Protein 2LN8 (pdb70)

Organism: Hirudo medicinalis (NCBI:txid6421)

InterPro domains:
  IPR029230 Macin [PF14865] (1-60)
  IPR038456 Macin superfamily [G3DSA:3.30.30.100] (1-75)

Secondary structure (DSSP, 8-state):
--HHHHTTSS-S-----TTTT-TTHHHHHHTS--SEEEE---TT----SS-TT---EEEET--S-S--SSGGG--

Structure (mmCIF, N/CA/C/O backbone):
data_2LN8
#
_entry.id   2LN8
#
loop_
_atom_site.group_PDB
_atom_site.id
_atom_site.type_symbol
_atom_site.label_atom_id
_atom_site.label_alt_id
_atom_site.label_comp_id
_atom_site.label_asym_id
_atom_site.label_entity_id
_atom_site.label_seq_id
_atom_site.pdbx_PDB_ins_code
_atom_site.Cartn_x
_atom_site.Cartn_y
_atom_site.Cartn_z
_atom_site.occupancy
_atom_site.B_iso_or_equiv
_atom_site.auth_seq_id
_atom_site.auth_comp_id
_atom_site.auth_asym_id
_atom_site.auth_atom_id
_atom_site.pdbx_PDB_model_num
ATOM 1 N N . GLY A 1 1 ? 2.932 -0.385 -0.786 1.00 0.00 1 GLY A N 1
ATOM 2 C CA . GLY A 1 1 ? 1.685 -1.026 -1.209 1.00 0.00 1 GLY A CA 1
ATOM 3 C C . GLY A 1 1 ? 1.721 -1.489 -2.660 1.00 0.00 1 GLY A C 1
ATOM 4 O O . GLY A 1 1 ? 0.823 -1.179 -3.433 1.00 0.00 1 GLY A O 1
ATOM 5 N N . CYS A 1 2 ? 2.757 -2.187 -3.041 1.00 0.00 2 CYS A N 1
ATOM 6 C CA . CYS A 1 2 ? 2.865 -2.748 -4.372 1.00 0.00 2 CYS A CA 1
ATOM 7 C C . CYS A 1 2 ? 2.948 -4.278 -4.303 1.00 0.00 2 CYS A C 1
ATOM 8 O O . CYS A 1 2 ? 3.995 -4.874 -4.328 1.00 0.00 2 CYS A O 1
ATOM 11 N N . PHE A 1 3 ? 1.790 -4.863 -4.284 1.00 0.00 3 PHE A N 1
ATOM 12 C CA . PHE A 1 3 ? 1.553 -6.250 -3.882 1.00 0.00 3 PHE A CA 1
ATOM 13 C C . PHE A 1 3 ? 1.941 -7.442 -4.814 1.00 0.00 3 PHE A C 1
ATOM 14 O O . PHE A 1 3 ? 2.289 -8.476 -4.299 1.00 0.00 3 PHE A O 1
ATOM 22 N N . GLU A 1 4 ? 1.886 -7.312 -6.124 1.00 0.00 4 GLU A N 1
ATOM 23 C CA . GLU A 1 4 ? 2.008 -8.496 -7.040 1.00 0.00 4 GLU A CA 1
ATOM 24 C C . GLU A 1 4 ? 3.245 -9.437 -6.806 1.00 0.00 4 GLU A C 1
ATOM 25 O O . GLU A 1 4 ? 3.078 -10.647 -6.704 1.00 0.00 4 GLU A O 1
ATOM 31 N N . ASP A 1 5 ? 4.450 -8.889 -6.687 1.00 0.00 5 ASP A N 1
ATOM 32 C CA . ASP A 1 5 ? 5.671 -9.720 -6.479 1.00 0.00 5 ASP A CA 1
ATOM 33 C C . ASP A 1 5 ? 5.808 -10.011 -5.024 1.00 0.00 5 ASP A C 1
ATOM 34 O O . ASP A 1 5 ? 6.263 -11.088 -4.628 1.00 0.00 5 ASP A O 1
ATOM 39 N N . TRP A 1 6 ? 5.332 -9.060 -4.204 1.00 0.00 6 TRP A N 1
ATOM 40 C CA . TRP A 1 6 ? 5.206 -9.276 -2.770 1.00 0.00 6 TRP A CA 1
ATOM 41 C C . TRP A 1 6 ? 4.325 -10.549 -2.497 1.00 0.00 6 TRP A C 1
ATOM 42 O O . TRP A 1 6 ? 4.506 -11.262 -1.512 1.00 0.00 6 TRP A O 1
ATOM 53 N N . SER A 1 7 ? 3.440 -10.843 -3.436 1.00 0.00 7 SER A N 1
ATOM 54 C CA . SER A 1 7 ? 2.534 -11.971 -3.376 1.00 0.00 7 SER A CA 1
ATOM 55 C C . SER A 1 7 ? 3.188 -13.302 -3.768 1.00 0.00 7 SER A C 1
ATOM 56 O O . SER A 1 7 ? 2.598 -14.349 -3.544 1.00 0.00 7 SER A O 1
ATOM 59 N N . ARG A 1 8 ? 4.371 -13.272 -4.404 1.00 0.00 8 ARG A N 1
ATOM 60 C CA . ARG A 1 8 ? 5.016 -14.524 -4.867 1.00 0.00 8 ARG A CA 1
ATOM 61 C C . ARG A 1 8 ? 5.195 -15.534 -3.757 1.00 0.00 8 ARG A C 1
ATOM 62 O O . ARG A 1 8 ? 5.105 -16.726 -3.987 1.00 0.00 8 ARG A O 1
ATOM 70 N N . CYS A 1 9 ? 5.432 -15.055 -2.577 1.00 0.00 9 CYS A N 1
ATOM 71 C CA . CYS A 1 9 ? 5.534 -15.948 -1.426 1.00 0.00 9 CYS A CA 1
ATOM 72 C C . CYS A 1 9 ? 4.479 -15.617 -0.368 1.00 0.00 9 CYS A C 1
ATOM 73 O O . CYS A 1 9 ? 4.383 -16.281 0.663 1.00 0.00 9 CYS A O 1
ATOM 76 N N . SER A 1 10 ? 3.655 -14.623 -0.657 1.00 0.00 10 SER A N 1
ATOM 77 C CA . SER A 1 10 ? 2.601 -14.220 0.244 1.00 0.00 10 SER A CA 1
ATOM 78 C C . SER A 1 10 ? 1.249 -14.466 -0.436 1.00 0.00 10 SER A C 1
ATOM 79 O O . SER A 1 10 ? 0.818 -13.677 -1.291 1.00 0.00 10 SER A O 1
ATOM 82 N N . PRO A 1 11 ? 0.588 -15.593 -0.125 1.00 0.00 11 PRO A N 1
ATOM 83 C CA . PRO A 1 11 ? -0.687 -15.943 -0.731 1.00 0.00 11 PRO A CA 1
ATOM 84 C C . PRO A 1 11 ? -1.816 -15.007 -0.301 1.00 0.00 11 PRO A C 1
ATOM 85 O O . PRO A 1 11 ? -2.420 -15.176 0.758 1.00 0.00 11 PRO A O 1
ATOM 89 N N . SER A 1 12 ? -2.014 -13.969 -1.070 1.00 0.00 12 SER A N 1
ATOM 90 C CA . SER A 1 12 ? -3.090 -13.039 -0.854 1.00 0.00 12 SER A CA 1
ATOM 91 C C . SER A 1 12 ? -3.609 -12.526 -2.204 1.00 0.00 12 SER A C 1
ATOM 92 O O . SER A 1 12 ? -4.632 -12.995 -2.702 1.00 0.00 12 SER A O 1
ATOM 95 N N . THR A 1 13 ? -2.885 -11.625 -2.822 1.00 0.00 13 THR A N 1
ATOM 96 C CA . THR A 1 13 ? -3.291 -11.103 -4.090 1.00 0.00 13 THR A CA 1
ATOM 97 C C . THR A 1 13 ? -2.738 -11.920 -5.257 1.00 0.00 13 THR A C 1
ATOM 98 O O . THR A 1 13 ? -1.618 -11.704 -5.729 1.00 0.00 13 THR A O 1
ATOM 102 N N . ALA A 1 14 ? -3.509 -12.900 -5.677 1.00 0.00 14 ALA A N 1
ATOM 103 C CA . ALA A 1 14 ? -3.131 -13.745 -6.784 1.00 0.00 14 ALA A CA 1
ATOM 104 C C . ALA A 1 14 ? -3.309 -13.001 -8.102 1.00 0.00 14 ALA A C 1
ATOM 105 O O . ALA A 1 14 ? -4.411 -12.889 -8.629 1.00 0.00 14 ALA A O 1
ATOM 107 N N . SER A 1 15 ? -2.246 -12.401 -8.566 1.00 0.00 15 SER A N 1
ATOM 108 C CA . SER A 1 15 ? -2.238 -11.695 -9.821 1.00 0.00 15 SER A CA 1
ATOM 109 C C . SER A 1 15 ? -0.850 -11.786 -10.454 1.00 0.00 15 SER A C 1
ATOM 110 O O . SER A 1 15 ? 0.158 -11.966 -9.727 1.00 0.00 15 SER A O 1
ATOM 113 N N . ALA A 1 16 ? -0.814 -11.728 -11.788 1.00 0.00 16 ALA A N 1
ATOM 114 C CA . ALA A 1 16 ? 0.405 -11.770 -12.583 1.00 0.00 16 ALA A CA 1
ATOM 115 C C . ALA A 1 16 ? 0.035 -11.519 -14.051 1.00 0.00 16 ALA A C 1
ATOM 116 O O . ALA A 1 16 ? -1.052 -11.907 -14.478 1.00 0.00 16 ALA A O 1
ATOM 118 N N . THR A 1 17 ? 0.884 -10.825 -14.800 1.00 0.00 17 THR A N 1
ATOM 119 C CA . THR A 1 17 ? 0.640 -10.533 -16.226 1.00 0.00 17 THR A CA 1
ATOM 120 C C . THR A 1 17 ? 1.984 -10.164 -16.918 1.00 0.00 17 THR A C 1
ATOM 121 O O . THR A 1 17 ? 2.843 -9.552 -16.291 1.00 0.00 17 THR A O 1
ATOM 125 N N . GLY A 1 18 ? 2.170 -10.593 -18.173 1.00 0.00 18 GLY A N 1
ATOM 126 C CA . GLY A 1 18 ? 3.345 -10.204 -18.976 1.00 0.00 18 GLY A CA 1
ATOM 127 C C . GLY A 1 18 ? 4.671 -10.648 -18.384 1.00 0.00 18 GLY A C 1
ATOM 128 O O . GLY A 1 18 ? 5.090 -11.779 -18.574 1.00 0.00 18 GLY A O 1
ATOM 129 N N . VAL A 1 19 ? 5.312 -9.747 -17.635 1.00 0.00 19 VAL A N 1
ATOM 130 C CA . VAL A 1 19 ? 6.584 -10.033 -16.971 1.00 0.00 19 VAL A CA 1
ATOM 131 C C . VAL A 1 19 ? 6.358 -11.085 -15.865 1.00 0.00 19 VAL A C 1
ATOM 132 O O . VAL A 1 19 ? 7.297 -11.765 -15.414 1.00 0.00 19 VAL A O 1
ATOM 136 N N . LEU A 1 20 ? 5.082 -11.179 -15.443 1.00 0.00 20 LEU A N 1
ATOM 137 C CA . LEU A 1 20 ? 4.550 -12.175 -14.500 1.00 0.00 20 LEU A CA 1
ATOM 138 C C . LEU A 1 20 ? 4.826 -11.802 -13.048 1.00 0.00 20 LEU A C 1
ATOM 139 O O . LEU A 1 20 ? 4.187 -12.321 -12.146 1.00 0.00 20 LEU A O 1
ATOM 144 N N . TRP A 1 21 ? 5.715 -10.837 -12.865 1.00 0.00 21 TRP A N 1
ATOM 145 C CA . TRP A 1 21 ? 6.217 -10.422 -11.539 1.00 0.00 21 TRP A CA 1
ATOM 146 C C . TRP A 1 21 ? 6.614 -11.646 -10.750 1.00 0.00 21 TRP A C 1
ATOM 147 O O . TRP A 1 21 ? 6.011 -11.999 -9.763 1.00 0.00 21 TRP A O 1
ATOM 158 N N . ARG A 1 22 ? 7.570 -12.328 -11.296 1.00 0.00 22 ARG A N 1
ATOM 159 C CA . ARG A 1 22 ? 8.092 -13.592 -10.782 1.00 0.00 22 ARG A CA 1
ATOM 160 C C . ARG A 1 22 ? 9.400 -13.347 -10.096 1.00 0.00 22 ARG A C 1
ATOM 161 O O . ARG A 1 22 ? 10.047 -14.275 -9.633 1.00 0.00 22 ARG A O 1
ATOM 169 N N . SER A 1 23 ? 9.712 -12.084 -10.003 1.00 0.00 23 SER A N 1
ATOM 170 C CA . SER A 1 23 ? 10.971 -11.535 -9.582 1.00 0.00 23 SER A CA 1
ATOM 171 C C . SER A 1 23 ? 11.474 -12.089 -8.259 1.00 0.00 23 SER A C 1
ATOM 172 O O . SER A 1 23 ? 12.677 -12.247 -8.075 1.00 0.00 23 SER A O 1
ATOM 175 N N . CYS A 1 24 ? 10.582 -12.359 -7.351 1.00 0.00 24 CYS A N 1
ATOM 176 C CA . CYS A 1 24 ? 11.006 -12.757 -6.068 1.00 0.00 24 CYS A CA 1
ATOM 177 C C . CYS A 1 24 ? 11.322 -14.260 -5.894 1.00 0.00 24 CYS A C 1
ATOM 178 O O . CYS A 1 24 ? 12.243 -14.788 -6.540 1.00 0.00 24 CYS A O 1
ATOM 181 N N . ASP A 1 25 ? 10.534 -14.960 -5.055 1.00 0.00 25 ASP A N 1
ATOM 182 C CA . ASP A 1 25 ? 10.841 -16.341 -4.654 1.00 0.00 25 ASP A CA 1
ATOM 183 C C . ASP A 1 25 ? 10.911 -17.273 -5.833 1.00 0.00 25 ASP A C 1
ATOM 184 O O . ASP A 1 25 ? 11.775 -18.121 -5.890 1.00 0.00 25 ASP A O 1
ATOM 189 N N . SER A 1 26 ? 10.048 -17.051 -6.805 1.00 0.00 26 SER A N 1
ATOM 190 C CA . SER A 1 26 ? 9.993 -17.868 -7.989 1.00 0.00 26 SER A CA 1
ATOM 191 C C . SER A 1 26 ? 11.322 -17.772 -8.773 1.00 0.00 26 SER A C 1
ATOM 192 O O . SER A 1 26 ? 11.914 -18.780 -9.134 1.00 0.00 26 SER A O 1
ATOM 195 N N . TYR A 1 27 ? 11.794 -16.558 -8.956 1.00 0.00 27 TYR A N 1
ATOM 196 C CA . TYR A 1 27 ? 13.000 -16.277 -9.706 1.00 0.00 27 TYR A CA 1
ATOM 197 C C . TYR A 1 27 ? 14.253 -16.666 -8.914 1.00 0.00 27 TYR A C 1
ATOM 198 O O . TYR A 1 27 ? 15.117 -17.382 -9.421 1.00 0.00 27 TYR A O 1
ATOM 207 N N . CYS A 1 28 ? 14.338 -16.247 -7.669 1.00 0.00 28 CYS A N 1
ATOM 208 C CA . CYS A 1 28 ? 15.473 -16.569 -6.839 1.00 0.00 28 CYS A CA 1
ATOM 209 C C . CYS A 1 28 ? 15.663 -18.089 -6.657 1.00 0.00 28 CYS A C 1
ATOM 210 O O . CYS A 1 28 ? 16.795 -18.547 -6.519 1.00 0.00 28 CYS A O 1
ATOM 213 N N . LYS A 1 29 ? 14.584 -18.865 -6.796 1.00 0.00 29 LYS A N 1
ATOM 214 C CA . LYS A 1 29 ? 14.567 -20.255 -6.449 1.00 0.00 29 LYS A CA 1
ATOM 215 C C . LYS A 1 29 ? 15.314 -21.032 -7.476 1.00 0.00 29 LYS A C 1
ATOM 216 O O . LYS A 1 29 ? 16.207 -21.804 -7.182 1.00 0.00 29 LYS A O 1
ATOM 222 N N . VAL A 1 30 ? 14.934 -20.804 -8.686 1.00 0.00 30 VAL A N 1
ATOM 223 C CA . VAL A 1 30 ? 15.400 -21.515 -9.763 1.00 0.00 30 VAL A CA 1
ATOM 224 C C . VAL A 1 30 ? 16.637 -20.906 -10.401 1.00 0.00 30 VAL A C 1
ATOM 225 O O . VAL A 1 30 ? 17.526 -21.626 -10.876 1.00 0.00 30 VAL A O 1
ATOM 229 N N . CYS A 1 31 ? 16.720 -19.612 -10.382 1.00 0.00 31 CYS A N 1
ATOM 230 C CA . CYS A 1 31 ? 17.789 -18.933 -11.075 1.00 0.00 31 CYS A CA 1
ATOM 231 C C . CYS A 1 31 ? 19.051 -18.864 -10.265 1.00 0.00 31 CYS A C 1
ATOM 232 O O . CYS A 1 31 ? 20.056 -19.441 -10.643 1.00 0.00 31 CYS A O 1
ATOM 235 N N . PHE A 1 32 ? 18.986 -18.243 -9.118 1.00 0.00 32 PHE A N 1
ATOM 236 C CA . PHE A 1 32 ? 20.157 -18.076 -8.280 1.00 0.00 32 PHE A CA 1
ATOM 237 C C . PHE A 1 32 ? 20.193 -19.181 -7.258 1.00 0.00 32 PHE A C 1
ATOM 238 O O . PHE A 1 32 ? 20.986 -19.159 -6.330 1.00 0.00 32 PHE A O 1
ATOM 246 N N . LYS A 1 33 ? 19.342 -20.173 -7.502 1.00 0.00 33 LYS A N 1
ATOM 247 C CA . LYS A 1 33 ? 19.105 -21.310 -6.650 1.00 0.00 33 LYS A CA 1
ATOM 248 C C . LYS A 1 33 ? 19.168 -20.995 -5.165 1.00 0.00 33 LYS A C 1
ATOM 249 O O . LYS A 1 33 ? 19.805 -21.683 -4.366 1.00 0.00 33 LYS A O 1
ATOM 255 N N . ALA A 1 34 ? 18.471 -19.913 -4.842 1.00 0.00 34 ALA A N 1
ATOM 256 C CA . ALA A 1 34 ? 18.346 -19.360 -3.524 1.00 0.00 34 ALA A CA 1
ATOM 257 C C . ALA A 1 34 ? 17.446 -20.219 -2.693 1.00 0.00 34 ALA A C 1
ATOM 258 O O . ALA A 1 34 ? 16.782 -21.123 -3.204 1.00 0.00 34 ALA A O 1
ATOM 260 N N . ASP A 1 35 ? 17.405 -19.951 -1.426 1.00 0.00 35 ASP A N 1
ATOM 261 C CA . ASP A 1 35 ? 16.632 -20.757 -0.547 1.00 0.00 35 ASP A CA 1
ATOM 262 C C . ASP A 1 35 ? 15.239 -20.245 -0.574 1.00 0.00 35 ASP A C 1
ATOM 263 O O . ASP A 1 35 ? 14.263 -21.006 -0.643 1.00 0.00 35 ASP A O 1
ATOM 268 N N . ARG A 1 36 ? 15.128 -18.938 -0.592 1.00 0.00 36 ARG A N 1
ATOM 269 C CA . ARG A 1 36 ? 13.845 -18.324 -0.646 1.00 0.00 36 ARG A CA 1
ATOM 270 C C . ARG A 1 36 ? 14.002 -16.908 -1.079 1.00 0.00 36 ARG A C 1
ATOM 271 O O . ARG A 1 36 ? 15.139 -16.408 -1.167 1.00 0.00 36 ARG A O 1
ATOM 279 N N . GLY A 1 37 ? 12.926 -16.310 -1.422 1.00 0.00 37 GLY A N 1
ATOM 280 C CA . GLY A 1 37 ? 12.920 -14.936 -1.755 1.00 0.00 37 GLY A CA 1
ATOM 281 C C . GLY A 1 37 ? 12.191 -14.174 -0.692 1.00 0.00 37 GLY A C 1
ATOM 282 O O . GLY A 1 37 ? 11.304 -14.730 -0.036 1.00 0.00 37 GLY A O 1
ATOM 283 N N . GLU A 1 38 ? 12.573 -12.955 -0.471 1.00 0.00 38 GLU A N 1
ATOM 284 C CA . GLU A 1 38 ? 11.920 -12.134 0.437 1.00 0.00 38 GLU A CA 1
ATOM 285 C C . GLU A 1 38 ? 11.015 -11.224 -0.390 1.00 0.00 38 GLU A C 1
ATOM 286 O O . GLU A 1 38 ? 11.499 -10.298 -1.070 1.00 0.00 38 GLU A O 1
ATOM 292 N N . CYS A 1 39 ? 9.731 -11.488 -0.357 1.00 0.00 39 CYS A N 1
ATOM 293 C CA . CYS A 1 39 ? 8.790 -10.767 -1.192 1.00 0.00 39 CYS A CA 1
ATOM 294 C C . CYS A 1 39 ? 8.272 -9.583 -0.446 1.00 0.00 39 CYS A C 1
ATOM 295 O O . CYS A 1 39 ? 7.332 -9.683 0.338 1.00 0.00 39 CYS A O 1
ATOM 298 N N . TYR A 1 40 ? 8.918 -8.509 -0.623 1.00 0.00 40 TYR A N 1
ATOM 299 C CA . TYR A 1 40 ? 8.509 -7.272 -0.056 1.00 0.00 40 TYR A CA 1
ATOM 300 C C . TYR A 1 40 ? 8.168 -6.368 -1.168 1.00 0.00 40 TYR A C 1
ATOM 301 O O . TYR A 1 40 ? 8.533 -6.644 -2.292 1.00 0.00 40 TYR A O 1
ATOM 310 N N . ASP A 1 41 ? 7.434 -5.358 -0.897 1.00 0.00 41 ASP A N 1
ATOM 311 C CA . ASP A 1 41 ? 7.087 -4.428 -1.910 1.00 0.00 41 ASP A CA 1
ATOM 312 C C . ASP A 1 41 ? 7.782 -3.123 -1.643 1.00 0.00 41 ASP A C 1
ATOM 313 O O . ASP A 1 41 ? 8.239 -2.886 -0.528 1.00 0.00 41 ASP A O 1
ATOM 318 N N . SER A 1 42 ? 7.963 -2.333 -2.682 1.00 0.00 42 SER A N 1
ATOM 319 C CA . SER A 1 42 ? 8.486 -0.992 -2.539 1.00 0.00 42 SER A CA 1
ATOM 320 C C . SER A 1 42 ? 7.481 -0.129 -1.722 1.00 0.00 42 SER A C 1
ATOM 321 O O . SER A 1 42 ? 6.440 0.280 -2.246 1.00 0.00 42 SER A O 1
ATOM 324 N N . PRO A 1 43 ? 7.803 0.190 -0.443 1.00 0.00 43 PRO A N 1
ATOM 325 C CA . PRO A 1 43 ? 6.857 0.852 0.472 1.00 0.00 43 PRO A CA 1
ATOM 326 C C . PRO A 1 43 ? 6.591 2.308 0.108 1.00 0.00 43 PRO A C 1
ATOM 327 O O . PRO A 1 43 ? 5.613 2.904 0.551 1.00 0.00 43 PRO A O 1
ATOM 331 N N . SER A 1 44 ? 7.453 2.856 -0.716 1.00 0.00 44 SER A N 1
ATOM 332 C CA . SER A 1 44 ? 7.353 4.221 -1.160 1.00 0.00 44 SER A CA 1
ATOM 333 C C . SER A 1 44 ? 6.225 4.379 -2.192 1.00 0.00 44 SER A C 1
ATOM 334 O O . SER A 1 44 ? 5.777 5.485 -2.475 1.00 0.00 44 SER A O 1
ATOM 337 N N . LEU A 1 45 ? 5.765 3.269 -2.732 1.00 0.00 45 LEU A N 1
ATOM 338 C CA . LEU A 1 45 ? 4.723 3.289 -3.715 1.00 0.00 45 LEU A CA 1
ATOM 339 C C . LEU A 1 45 ? 3.551 2.474 -3.263 1.00 0.00 45 LEU A C 1
ATOM 340 O O . LEU A 1 45 ? 3.691 1.519 -2.503 1.00 0.00 45 LEU A O 1
ATOM 345 N N . ASN A 1 46 ? 2.403 2.870 -3.697 1.00 0.00 46 ASN A N 1
ATOM 346 C CA . ASN A 1 46 ? 1.190 2.138 -3.474 1.00 0.00 46 ASN A CA 1
ATOM 347 C C . ASN A 1 46 ? 0.513 2.062 -4.798 1.00 0.00 46 ASN A C 1
ATOM 348 O O . ASN A 1 46 ? -0.125 3.010 -5.238 1.00 0.00 46 ASN A O 1
ATOM 353 N N . CYS A 1 47 ? 0.730 0.981 -5.469 1.00 0.00 47 CYS A N 1
ATOM 354 C CA . CYS A 1 47 ? 0.290 0.837 -6.811 1.00 0.00 47 CYS A CA 1
ATOM 355 C C . CYS A 1 47 ? -0.684 -0.366 -6.935 1.00 0.00 47 CYS A C 1
ATOM 356 O O . CYS A 1 47 ? -0.390 -1.463 -6.436 1.00 0.00 47 CYS A O 1
ATOM 359 N N . PRO A 1 48 ? -1.892 -0.170 -7.539 1.00 0.00 48 PRO A N 1
ATOM 360 C CA . PRO A 1 48 ? -2.909 -1.206 -7.632 1.00 0.00 48 PRO A CA 1
ATOM 361 C C . PRO A 1 48 ? -2.891 -2.031 -8.941 1.00 0.00 48 PRO A C 1
ATOM 362 O O . PRO A 1 48 ? -3.596 -1.715 -9.901 1.00 0.00 48 PRO A O 1
ATOM 366 N N . HIS A 1 49 ? -2.083 -3.096 -8.931 1.00 0.00 49 HIS A N 1
ATOM 367 C CA . HIS A 1 49 ? -1.899 -4.064 -10.062 1.00 0.00 49 HIS A CA 1
ATOM 368 C C . HIS A 1 49 ? -1.157 -3.506 -11.252 1.00 0.00 49 HIS A C 1
ATOM 369 O O . HIS A 1 49 ? -1.196 -2.310 -11.517 1.00 0.00 49 HIS A O 1
ATOM 376 N N . ARG A 1 50 ? -0.505 -4.421 -11.983 1.00 0.00 50 ARG A N 1
ATOM 377 C CA . ARG A 1 50 ? 0.311 -4.093 -13.141 1.00 0.00 50 ARG A CA 1
ATOM 378 C C . ARG A 1 50 ? 1.370 -3.143 -12.725 1.00 0.00 50 ARG A C 1
ATOM 379 O O . ARG A 1 50 ? 1.588 -2.111 -13.331 1.00 0.00 50 ARG A O 1
ATOM 387 N N . LEU A 1 51 ? 2.016 -3.560 -11.657 1.00 0.00 51 LEU A N 1
ATOM 388 C CA . LEU A 1 51 ? 3.006 -2.804 -10.903 1.00 0.00 51 LEU A CA 1
ATOM 389 C C . LEU A 1 51 ? 4.349 -2.853 -11.550 1.00 0.00 51 LEU A C 1
ATOM 390 O O . LEU A 1 51 ? 5.171 -3.638 -11.159 1.00 0.00 51 LEU A O 1
ATOM 395 N N . PRO A 1 52 ? 4.675 -1.950 -12.402 1.00 0.00 52 PRO A N 1
ATOM 396 C CA . PRO A 1 52 ? 5.878 -2.068 -13.213 1.00 0.00 52 PRO A CA 1
ATOM 397 C C . PRO A 1 52 ? 7.149 -1.824 -12.424 1.00 0.00 52 PRO A C 1
ATOM 398 O O . PRO A 1 52 ? 8.261 -1.956 -12.922 1.00 0.00 52 PRO A O 1
ATOM 402 N N . ASN A 1 53 ? 6.956 -1.501 -11.186 1.00 0.00 53 ASN A N 1
ATOM 403 C CA . ASN A 1 53 ? 8.039 -1.279 -10.267 1.00 0.00 53 ASN A CA 1
ATOM 404 C C . ASN A 1 53 ? 8.294 -2.498 -9.455 1.00 0.00 53 ASN A C 1
ATOM 405 O O . ASN A 1 53 ? 9.407 -2.716 -8.990 1.00 0.00 53 ASN A O 1
ATOM 410 N N . ASN A 1 54 ? 7.262 -3.308 -9.317 1.00 0.00 54 ASN A N 1
ATOM 411 C CA . ASN A 1 54 ? 7.225 -4.393 -8.369 1.00 0.00 54 ASN A CA 1
ATOM 412 C C . ASN A 1 54 ? 8.010 -5.634 -8.756 1.00 0.00 54 ASN A C 1
ATOM 413 O O . ASN A 1 54 ? 7.542 -6.686 -9.095 1.00 0.00 54 ASN A O 1
ATOM 418 N N . LYS A 1 55 ? 9.201 -5.360 -8.848 1.00 0.00 55 LYS A N 1
ATOM 419 C CA . LYS A 1 55 ? 10.251 -6.284 -9.032 1.00 0.00 55 LYS A CA 1
ATOM 420 C C . LYS A 1 55 ? 11.258 -5.975 -7.917 1.00 0.00 55 LYS A C 1
ATOM 421 O O . LYS A 1 55 ? 12.131 -5.095 -8.089 1.00 0.00 55 LYS A O 1
ATOM 427 N N . GLN A 1 56 ? 11.095 -6.591 -6.747 1.00 0.00 56 GLN A N 1
ATOM 428 C CA . GLN A 1 56 ? 11.981 -6.308 -5.643 1.00 0.00 56 GLN A CA 1
ATOM 429 C C . GLN A 1 56 ? 12.007 -7.497 -4.707 1.00 0.00 56 GLN A C 1
ATOM 430 O O . GLN A 1 56 ? 10.984 -7.902 -4.166 1.00 0.00 56 GLN A O 1
ATOM 436 N N . CYS A 1 57 ? 13.169 -8.050 -4.506 1.00 0.00 57 CYS A N 1
ATOM 437 C CA . CYS A 1 57 ? 13.277 -9.230 -3.713 1.00 0.00 57 CYS A CA 1
ATOM 438 C C . CYS A 1 57 ? 14.709 -9.496 -3.374 1.00 0.00 57 CYS A C 1
ATOM 439 O O . CYS A 1 57 ? 15.616 -9.061 -4.086 1.00 0.00 57 CYS A O 1
ATOM 442 N N . ARG A 1 58 ? 14.914 -10.104 -2.245 1.00 0.00 58 ARG A N 1
ATOM 443 C CA . ARG A 1 58 ? 16.214 -10.617 -1.886 1.00 0.00 58 ARG A CA 1
ATOM 444 C C . ARG A 1 58 ? 16.220 -12.126 -2.046 1.00 0.00 58 ARG A C 1
ATOM 445 O O . ARG A 1 58 ? 15.283 -12.802 -1.636 1.00 0.00 58 ARG A O 1
ATOM 453 N N . CYS A 1 59 ? 17.276 -12.634 -2.602 1.00 0.00 59 CYS A N 1
ATOM 454 C CA . CYS A 1 59 ? 17.436 -14.031 -2.835 1.00 0.00 59 CYS A CA 1
ATOM 455 C C . CYS A 1 59 ? 18.282 -14.551 -1.704 1.00 0.00 59 CYS A C 1
ATOM 456 O O . CYS A 1 59 ? 19.488 -14.305 -1.646 1.00 0.00 59 CYS A O 1
ATOM 459 N N . ILE A 1 60 ? 17.656 -15.220 -0.800 1.00 0.00 60 ILE A N 1
ATOM 460 C CA . ILE A 1 60 ? 18.297 -15.652 0.423 1.00 0.00 60 ILE A CA 1
ATOM 461 C C . ILE A 1 60 ? 19.056 -16.872 0.138 1.00 0.00 60 ILE A C 1
ATOM 462 O O . ILE A 1 60 ? 18.504 -17.764 -0.476 1.00 0.00 60 ILE A O 1
ATOM 467 N N . ASN A 1 61 ? 20.305 -16.924 0.566 1.00 0.00 61 ASN A N 1
ATOM 468 C CA . ASN A 1 61 ? 21.124 -18.121 0.402 1.00 0.00 61 ASN A CA 1
ATOM 469 C C . ASN A 1 61 ? 21.248 -18.480 -1.053 1.00 0.00 61 ASN A C 1
ATOM 470 O O . ASN A 1 61 ? 21.237 -19.655 -1.398 1.00 0.00 61 ASN A O 1
ATOM 475 N N . ALA A 1 62 ? 21.319 -17.462 -1.912 1.00 0.00 62 ALA A N 1
ATOM 476 C CA . ALA A 1 62 ? 21.496 -17.700 -3.313 1.00 0.00 62 ALA A CA 1
ATOM 477 C C . ALA A 1 62 ? 22.804 -18.421 -3.541 1.00 0.00 62 ALA A C 1
ATOM 478 O O . ALA A 1 62 ? 23.865 -17.968 -3.119 1.00 0.00 62 ALA A O 1
ATOM 480 N N . ARG A 1 63 ? 22.703 -19.537 -4.175 1.00 0.00 63 ARG A N 1
ATOM 481 C CA . ARG A 1 63 ? 23.800 -20.447 -4.329 1.00 0.00 63 ARG A CA 1
ATOM 482 C C . ARG A 1 63 ? 24.441 -20.307 -5.681 1.00 0.00 63 ARG A C 1
ATOM 483 O O . ARG A 1 63 ? 25.572 -20.738 -5.894 1.00 0.00 63 ARG A O 1
ATOM 491 N N . THR A 1 64 ? 23.721 -19.731 -6.598 1.00 0.00 64 THR A N 1
ATOM 492 C CA . THR A 1 64 ? 24.248 -19.549 -7.930 1.00 0.00 64 THR A CA 1
ATOM 493 C C . THR A 1 64 ? 24.066 -18.135 -8.430 1.00 0.00 64 THR A C 1
ATOM 494 O O . THR A 1 64 ? 23.406 -17.306 -7.811 1.00 0.00 64 THR A O 1
ATOM 498 N N . ALA A 1 65 ? 24.644 -17.901 -9.571 1.00 0.00 65 ALA A N 1
ATOM 499 C CA . ALA A 1 65 ? 24.553 -16.651 -10.290 1.00 0.00 65 ALA A CA 1
ATOM 500 C C . ALA A 1 65 ? 23.367 -16.729 -11.243 1.00 0.00 65 ALA A C 1
ATOM 501 O O . ALA A 1 65 ? 22.693 -17.772 -11.282 1.00 0.00 65 ALA A O 1
ATOM 503 N N . LYS A 1 66 ? 23.042 -15.594 -11.910 1.00 0.00 66 LYS A N 1
ATOM 504 C CA . LYS A 1 66 ? 22.015 -15.512 -12.922 1.00 0.00 66 LYS A CA 1
ATOM 505 C C . LYS A 1 66 ? 22.189 -16.690 -13.859 1.00 0.00 66 LYS A C 1
ATOM 506 O O . LYS A 1 66 ? 23.222 -16.858 -14.500 1.00 0.00 66 LYS A O 1
ATOM 512 N N . ASP A 1 67 ? 21.184 -17.443 -13.927 1.00 0.00 67 ASP A N 1
ATOM 513 C CA . ASP A 1 67 ? 21.202 -18.699 -14.646 1.00 0.00 67 ASP A CA 1
ATOM 514 C C . ASP A 1 67 ? 20.069 -18.738 -15.654 1.00 0.00 67 ASP A C 1
ATOM 515 O O . ASP A 1 67 ? 19.055 -18.066 -15.473 1.00 0.00 67 ASP A O 1
ATOM 520 N N . ASN A 1 68 ? 20.269 -19.485 -16.712 1.00 0.00 68 ASN A N 1
ATOM 521 C CA . ASN A 1 68 ? 19.368 -19.500 -17.877 1.00 0.00 68 ASN A CA 1
ATOM 522 C C . ASN A 1 68 ? 18.650 -20.835 -18.111 1.00 0.00 68 ASN A C 1
ATOM 523 O O . ASN A 1 68 ? 17.929 -20.970 -19.094 1.00 0.00 68 ASN A O 1
ATOM 528 N N . ARG A 1 69 ? 18.816 -21.805 -17.221 1.00 0.00 69 ARG A N 1
ATOM 529 C CA . ARG A 1 69 ? 18.318 -23.183 -17.494 1.00 0.00 69 ARG A CA 1
ATOM 530 C C . ARG A 1 69 ? 16.800 -23.301 -17.391 1.00 0.00 69 ARG A C 1
ATOM 531 O O . ARG A 1 69 ? 16.220 -24.301 -17.797 1.00 0.00 69 ARG A O 1
ATOM 539 N N . ASN A 1 70 ? 16.171 -22.308 -16.852 1.00 0.00 70 ASN A N 1
ATOM 540 C CA . ASN A 1 70 ? 14.743 -22.359 -16.643 1.00 0.00 70 ASN A CA 1
ATOM 541 C C . ASN A 1 70 ? 14.088 -21.250 -17.424 1.00 0.00 70 ASN A C 1
ATOM 542 O O . ASN A 1 70 ? 14.562 -20.122 -17.380 1.00 0.00 70 ASN A O 1
ATOM 547 N N . PRO A 1 71 ? 13.007 -21.552 -18.179 1.00 0.00 71 PRO A N 1
ATOM 548 C CA . PRO A 1 71 ? 12.209 -20.537 -18.885 1.00 0.00 71 PRO A CA 1
ATOM 549 C C . PRO A 1 71 ? 11.775 -19.377 -17.968 1.00 0.00 71 PRO A C 1
ATOM 550 O O . PRO A 1 71 ? 11.678 -18.230 -18.402 1.00 0.00 71 PRO A O 1
ATOM 554 N N . THR A 1 72 ? 11.556 -19.667 -16.690 1.00 0.00 72 THR A N 1
ATOM 555 C CA . THR A 1 72 ? 11.165 -18.632 -15.754 1.00 0.00 72 THR A CA 1
ATOM 556 C C . THR A 1 72 ? 12.359 -17.760 -15.335 1.00 0.00 72 THR A C 1
ATOM 557 O O . THR A 1 72 ? 12.184 -16.712 -14.707 1.00 0.00 72 THR A O 1
ATOM 561 N N . CYS A 1 73 ? 13.559 -18.184 -15.711 1.00 0.00 73 CYS A N 1
ATOM 562 C CA . CYS A 1 73 ? 14.759 -17.393 -15.492 1.00 0.00 73 CYS A CA 1
ATOM 563 C C . CYS A 1 73 ? 15.062 -16.515 -16.676 1.00 0.00 73 CYS A C 1
ATOM 564 O O . CYS A 1 73 ? 16.056 -15.772 -16.656 1.00 0.00 73 CYS A O 1
ATOM 567 N N . TRP A 1 74 ? 14.253 -16.603 -17.730 1.00 0.00 74 TRP A N 1
ATOM 568 C CA . TRP A 1 74 ? 14.506 -15.780 -18.883 1.00 0.00 74 TRP A CA 1
ATOM 569 C C . TRP A 1 74 ? 13.971 -14.385 -18.635 1.00 0.00 74 TRP A C 1
ATOM 570 O O . TRP A 1 74 ? 12.771 -14.095 -18.831 1.00 0.00 74 TRP A O 1
ATOM 581 N N . ALA A 1 75 ? 14.869 -13.610 -18.082 1.00 0.00 75 ALA A N 1
ATOM 582 C CA . ALA A 1 75 ? 14.787 -12.234 -17.685 1.00 0.00 75 ALA A CA 1
ATOM 583 C C . ALA A 1 75 ? 15.923 -12.110 -16.700 1.00 0.00 75 ALA A C 1
ATOM 584 O O . ALA A 1 75 ? 17.079 -11.938 -17.121 1.00 0.00 75 ALA A O 1
ATOM 586 N N . GLY A 1 1 ? 4.457 0.550 -3.763 1.00 32.04 1 GLY A N 2
ATOM 587 C CA . GLY A 1 1 ? 3.002 0.266 -3.848 1.00 72.22 1 GLY A CA 2
ATOM 588 C C . GLY A 1 1 ? 2.682 -0.919 -4.760 1.00 32.13 1 GLY A C 2
ATOM 589 O O . GLY A 1 1 ? 1.558 -1.059 -5.251 1.00 14.34 1 GLY A O 2
ATOM 590 N N . CYS A 1 2 ? 3.648 -1.760 -4.967 1.00 44.21 2 CYS A N 2
ATOM 591 C CA . CYS A 1 2 ? 3.557 -2.904 -5.814 1.00 22.11 2 CYS A CA 2
ATOM 592 C C . CYS A 1 2 ? 3.108 -4.107 -4.978 1.00 4.22 2 CYS A C 2
ATOM 593 O O . CYS A 1 2 ? 3.909 -4.907 -4.510 1.00 70.13 2 CYS A O 2
ATOM 596 N N . PHE A 1 3 ? 1.819 -4.182 -4.763 1.00 75.24 3 PHE A N 2
ATOM 597 C CA . PHE A 1 3 ? 1.236 -5.145 -3.848 1.00 54.22 3 PHE A CA 2
ATOM 598 C C . PHE A 1 3 ? 1.048 -6.579 -4.371 1.00 54.34 3 PHE A C 2
ATOM 599 O O . PHE A 1 3 ? 1.097 -7.517 -3.588 1.00 44.24 3 PHE A O 2
ATOM 607 N N . GLU A 1 4 ? 0.852 -6.753 -5.659 1.00 62.03 4 GLU A N 2
ATOM 608 C CA . GLU A 1 4 ? 0.490 -8.074 -6.195 1.00 22.33 4 GLU A CA 2
ATOM 609 C C . GLU A 1 4 ? 1.567 -9.151 -6.030 1.00 15.50 4 GLU A C 2
ATOM 610 O O . GLU A 1 4 ? 1.243 -10.266 -5.620 1.00 23.24 4 GLU A O 2
ATOM 616 N N . ASP A 1 5 ? 2.844 -8.848 -6.289 1.00 60.21 5 ASP A N 2
ATOM 617 C CA . ASP A 1 5 ? 3.844 -9.907 -6.068 1.00 50.01 5 ASP A CA 2
ATOM 618 C C . ASP A 1 5 ? 4.184 -9.974 -4.592 1.00 42.13 5 ASP A C 2
ATOM 619 O O . ASP A 1 5 ? 4.463 -11.018 -4.065 1.00 43.30 5 ASP A O 2
ATOM 624 N N . TRP A 1 6 ? 4.093 -8.836 -3.909 1.00 53.15 6 TRP A N 2
ATOM 625 C CA . TRP A 1 6 ? 4.166 -8.798 -2.439 1.00 0.14 6 TRP A CA 2
ATOM 626 C C . TRP A 1 6 ? 3.108 -9.768 -1.793 1.00 63.44 6 TRP A C 2
ATOM 627 O O . TRP A 1 6 ? 3.288 -10.281 -0.691 1.00 35.15 6 TRP A O 2
ATOM 638 N N . SER A 1 7 ? 2.053 -10.045 -2.528 1.00 35.45 7 SER A N 2
ATOM 639 C CA . SER A 1 7 ? 1.019 -10.943 -2.083 1.00 73.15 7 SER A CA 2
ATOM 640 C C . SER A 1 7 ? 1.393 -12.426 -2.269 1.00 63.41 7 SER A C 2
ATOM 641 O O . SER A 1 7 ? 0.705 -13.296 -1.736 1.00 44.13 7 SER A O 2
ATOM 644 N N . ARG A 1 8 ? 2.435 -12.722 -3.072 1.00 31.44 8 ARG A N 2
ATOM 645 C CA . ARG A 1 8 ? 2.861 -14.130 -3.333 1.00 13.43 8 ARG A CA 2
ATOM 646 C C . ARG A 1 8 ? 3.198 -14.818 -2.045 1.00 12.40 8 ARG A C 2
ATOM 647 O O . ARG A 1 8 ? 2.920 -15.995 -1.862 1.00 22.34 8 ARG A O 2
ATOM 655 N N . CYS A 1 9 ? 3.808 -14.062 -1.163 1.00 42.35 9 CYS A N 2
ATOM 656 C CA . CYS A 1 9 ? 4.272 -14.557 0.105 1.00 22.10 9 CYS A CA 2
ATOM 657 C C . CYS A 1 9 ? 3.101 -14.763 1.079 1.00 42.12 9 CYS A C 2
ATOM 658 O O . CYS A 1 9 ? 3.281 -15.253 2.194 1.00 35.31 9 CYS A O 2
ATOM 661 N N . SER A 1 10 ? 1.905 -14.386 0.650 1.00 12.33 10 SER A N 2
ATOM 662 C CA . SER A 1 10 ? 0.729 -14.646 1.399 1.00 64.34 10 SER A CA 2
ATOM 663 C C . SER A 1 10 ? 0.033 -15.833 0.721 1.00 31.22 10 SER A C 2
ATOM 664 O O . SER A 1 10 ? -0.022 -15.899 -0.523 1.00 70.30 10 SER A O 2
ATOM 667 N N . PRO A 1 11 ? -0.531 -16.780 1.498 1.00 75.42 11 PRO A N 2
ATOM 668 C CA . PRO A 1 11 ? -1.215 -17.981 0.952 1.00 44.23 11 PRO A CA 2
ATOM 669 C C . PRO A 1 11 ? -2.540 -17.644 0.232 1.00 30.14 11 PRO A C 2
ATOM 670 O O . PRO A 1 11 ? -3.341 -18.517 -0.060 1.00 14.12 11 PRO A O 2
ATOM 674 N N . SER A 1 12 ? -2.735 -16.379 -0.037 1.00 53.43 12 SER A N 2
ATOM 675 C CA . SER A 1 12 ? -3.887 -15.882 -0.718 1.00 53.15 12 SER A CA 2
ATOM 676 C C . SER A 1 12 ? -3.692 -16.005 -2.239 1.00 31.31 12 SER A C 2
ATOM 677 O O . SER A 1 12 ? -4.640 -15.891 -3.001 1.00 40.23 12 SER A O 2
ATOM 680 N N . THR A 1 13 ? -2.450 -16.213 -2.669 1.00 5.44 13 THR A N 2
ATOM 681 C CA . THR A 1 13 ? -2.165 -16.319 -4.082 1.00 72.23 13 THR A CA 2
ATOM 682 C C . THR A 1 13 ? -1.514 -17.668 -4.424 1.00 52.54 13 THR A C 2
ATOM 683 O O . THR A 1 13 ? -2.090 -18.474 -5.155 1.00 11.41 13 THR A O 2
ATOM 687 N N . ALA A 1 14 ? -0.272 -17.865 -3.929 1.00 11.10 14 ALA A N 2
ATOM 688 C CA . ALA A 1 14 ? 0.513 -19.113 -4.105 1.00 13.00 14 ALA A CA 2
ATOM 689 C C . ALA A 1 14 ? 0.739 -19.458 -5.593 1.00 1.40 14 ALA A C 2
ATOM 690 O O . ALA A 1 14 ? 1.076 -20.581 -5.943 1.00 21.04 14 ALA A O 2
ATOM 692 N N . SER A 1 15 ? 0.606 -18.469 -6.442 1.00 73.25 15 SER A N 2
ATOM 693 C CA . SER A 1 15 ? 0.719 -18.666 -7.862 1.00 51.11 15 SER A CA 2
ATOM 694 C C . SER A 1 15 ? 2.166 -18.454 -8.323 1.00 3.12 15 SER A C 2
ATOM 695 O O . SER A 1 15 ? 2.809 -17.495 -7.913 1.00 71.10 15 SER A O 2
ATOM 698 N N . ALA A 1 16 ? 2.652 -19.341 -9.177 1.00 61.32 16 ALA A N 2
ATOM 699 C CA . ALA A 1 16 ? 4.017 -19.267 -9.709 1.00 73.25 16 ALA A CA 2
ATOM 700 C C . ALA A 1 16 ? 4.007 -18.726 -11.149 1.00 30.21 16 ALA A C 2
ATOM 701 O O . ALA A 1 16 ? 4.913 -18.999 -11.958 1.00 35.34 16 ALA A O 2
ATOM 703 N N . THR A 1 17 ? 3.017 -17.942 -11.455 1.00 40.30 17 THR A N 2
ATOM 704 C CA . THR A 1 17 ? 2.878 -17.374 -12.767 1.00 33.43 17 THR A CA 2
ATOM 705 C C . THR A 1 17 ? 2.808 -15.851 -12.665 1.00 63.33 17 THR A C 2
ATOM 706 O O . THR A 1 17 ? 2.005 -15.305 -11.891 1.00 25.02 17 THR A O 2
ATOM 710 N N . GLY A 1 18 ? 3.662 -15.184 -13.409 1.00 31.43 18 GLY A N 2
ATOM 711 C CA . GLY A 1 18 ? 3.715 -13.755 -13.414 1.00 64.02 18 GLY A CA 2
ATOM 712 C C . GLY A 1 18 ? 4.513 -13.291 -14.589 1.00 24.31 18 GLY A C 2
ATOM 713 O O . GLY A 1 18 ? 4.837 -14.109 -15.452 1.00 42.15 18 GLY A O 2
ATOM 714 N N . VAL A 1 19 ? 4.859 -12.016 -14.621 1.00 54.24 19 VAL A N 2
ATOM 715 C CA . VAL A 1 19 ? 5.586 -11.459 -15.759 1.00 20.02 19 VAL A CA 2
ATOM 716 C C . VAL A 1 19 ? 7.093 -11.589 -15.510 1.00 14.20 19 VAL A C 2
ATOM 717 O O . VAL A 1 19 ? 7.675 -12.599 -15.814 1.00 61.10 19 VAL A O 2
ATOM 721 N N . LEU A 1 20 ? 7.702 -10.580 -14.895 1.00 44.31 20 LEU A N 2
ATOM 722 C CA . LEU A 1 20 ? 9.112 -10.686 -14.504 1.00 15.32 20 LEU A CA 2
ATOM 723 C C . LEU A 1 20 ? 9.148 -11.135 -13.064 1.00 43.31 20 LEU A C 2
ATOM 724 O O . LEU A 1 20 ? 10.199 -11.359 -12.469 1.00 4.50 20 LEU A O 2
ATOM 729 N N . TRP A 1 21 ? 7.969 -11.235 -12.525 1.00 52.30 21 TRP A N 2
ATOM 730 C CA . TRP A 1 21 ? 7.742 -11.645 -11.186 1.00 25.24 21 TRP A CA 2
ATOM 731 C C . TRP A 1 21 ? 6.951 -12.929 -11.158 1.00 42.22 21 TRP A C 2
ATOM 732 O O . TRP A 1 21 ? 5.732 -12.924 -11.283 1.00 11.13 21 TRP A O 2
ATOM 743 N N . ARG A 1 22 ? 7.672 -14.046 -11.130 1.00 1.42 22 ARG A N 2
ATOM 744 C CA . ARG A 1 22 ? 7.054 -15.378 -11.049 1.00 4.20 22 ARG A CA 2
ATOM 745 C C . ARG A 1 22 ? 6.427 -15.587 -9.729 1.00 0.34 22 ARG A C 2
ATOM 746 O O . ARG A 1 22 ? 5.382 -16.204 -9.590 1.00 22.23 22 ARG A O 2
ATOM 754 N N . SER A 1 23 ? 7.090 -15.037 -8.835 1.00 55.53 23 SER A N 2
ATOM 755 C CA . SER A 1 23 ? 6.889 -14.979 -7.464 1.00 73.12 23 SER A CA 2
ATOM 756 C C . SER A 1 23 ? 8.255 -14.705 -7.072 1.00 70.03 23 SER A C 2
ATOM 757 O O . SER A 1 23 ? 9.179 -15.031 -7.857 1.00 32.53 23 SER A O 2
ATOM 760 N N . CYS A 1 24 ? 8.450 -14.160 -5.983 1.00 5.31 24 CYS A N 2
ATOM 761 C CA . CYS A 1 24 ? 9.784 -13.905 -5.583 1.00 72.42 24 CYS A CA 2
ATOM 762 C C . CYS A 1 24 ? 10.425 -15.219 -5.191 1.00 4.22 24 CYS A C 2
ATOM 763 O O . CYS A 1 24 ? 11.591 -15.489 -5.495 1.00 2.10 24 CYS A O 2
ATOM 766 N N . ASP A 1 25 ? 9.620 -16.086 -4.611 1.00 20.02 25 ASP A N 2
ATOM 767 C CA . ASP A 1 25 ? 10.098 -17.362 -4.172 1.00 21.24 25 ASP A CA 2
ATOM 768 C C . ASP A 1 25 ? 10.474 -18.234 -5.355 1.00 74.14 25 ASP A C 2
ATOM 769 O O . ASP A 1 25 ? 11.573 -18.786 -5.406 1.00 11.34 25 ASP A O 2
ATOM 774 N N . SER A 1 26 ? 9.575 -18.309 -6.328 1.00 24.14 26 SER A N 2
ATOM 775 C CA . SER A 1 26 ? 9.808 -19.069 -7.538 1.00 14.32 26 SER A CA 2
ATOM 776 C C . SER A 1 26 ? 11.040 -18.515 -8.276 1.00 42.32 26 SER A C 2
ATOM 777 O O . SER A 1 26 ? 11.972 -19.263 -8.585 1.00 32.03 26 SER A O 2
ATOM 780 N N . TYR A 1 27 ? 11.035 -17.200 -8.547 1.00 71.32 27 TYR A N 2
ATOM 781 C CA . TYR A 1 27 ? 12.197 -16.511 -9.137 1.00 61.43 27 TYR A CA 2
ATOM 782 C C . TYR A 1 27 ? 13.524 -16.831 -8.422 1.00 25.25 27 TYR A C 2
ATOM 783 O O . TYR A 1 27 ? 14.471 -17.291 -9.070 1.00 34.23 27 TYR A O 2
ATOM 792 N N . CYS A 1 28 ? 13.598 -16.616 -7.113 1.00 61.33 28 CYS A N 2
ATOM 793 C CA . CYS A 1 28 ? 14.823 -16.858 -6.388 1.00 54.25 28 CYS A CA 2
ATOM 794 C C . CYS A 1 28 ? 15.234 -18.318 -6.399 1.00 50.41 28 CYS A C 2
ATOM 795 O O . CYS A 1 28 ? 16.429 -18.612 -6.486 1.00 20.11 28 CYS A O 2
ATOM 798 N N . LYS A 1 29 ? 14.274 -19.238 -6.373 1.00 72.13 29 LYS A N 2
ATOM 799 C CA . LYS A 1 29 ? 14.625 -20.658 -6.338 1.00 53.33 29 LYS A CA 2
ATOM 800 C C . LYS A 1 29 ? 15.188 -21.141 -7.652 1.00 51.11 29 LYS A C 2
ATOM 801 O O . LYS A 1 29 ? 16.111 -21.938 -7.685 1.00 63.11 29 LYS A O 2
ATOM 807 N N . VAL A 1 30 ? 14.646 -20.657 -8.718 1.00 60.24 30 VAL A N 2
ATOM 808 C CA . VAL A 1 30 ? 15.020 -21.062 -9.984 1.00 72.13 30 VAL A CA 2
ATOM 809 C C . VAL A 1 30 ? 16.243 -20.279 -10.488 1.00 71.04 30 VAL A C 2
ATOM 810 O O . VAL A 1 30 ? 17.252 -20.870 -10.925 1.00 2.42 30 VAL A O 2
ATOM 814 N N . CYS A 1 31 ? 16.179 -18.982 -10.379 1.00 55.32 31 CYS A N 2
ATOM 815 C CA . CYS A 1 31 ? 17.152 -18.133 -11.012 1.00 3.15 31 CYS A CA 2
ATOM 816 C C . CYS A 1 31 ? 18.337 -17.663 -10.142 1.00 34.44 31 CYS A C 2
ATOM 817 O O . CYS A 1 31 ? 19.253 -17.070 -10.664 1.00 5.24 31 CYS A O 2
ATOM 820 N N . PHE A 1 32 ? 18.309 -17.886 -8.823 1.00 62.40 32 PHE A N 2
ATOM 821 C CA . PHE A 1 32 ? 19.514 -17.665 -8.001 1.00 32.21 32 PHE A CA 2
ATOM 822 C C . PHE A 1 32 ? 19.728 -18.880 -7.129 1.00 64.14 32 PHE A C 2
ATOM 823 O O . PHE A 1 32 ? 20.611 -18.915 -6.260 1.00 45.24 32 PHE A O 2
ATOM 831 N N . LYS A 1 33 ? 18.917 -19.888 -7.427 1.00 71.11 33 LYS A N 2
ATOM 832 C CA . LYS A 1 33 ? 18.828 -21.167 -6.730 1.00 33.52 33 LYS A CA 2
ATOM 833 C C . LYS A 1 33 ? 18.916 -20.991 -5.215 1.00 24.33 33 LYS A C 2
ATOM 834 O O . LYS A 1 33 ? 19.644 -21.692 -4.508 1.00 35.31 33 LYS A O 2
ATOM 840 N N . ALA A 1 34 ? 18.133 -20.035 -4.755 1.00 75.01 34 ALA A N 2
ATOM 841 C CA . ALA A 1 34 ? 18.047 -19.606 -3.371 1.00 20.12 34 ALA A CA 2
ATOM 842 C C . ALA A 1 34 ? 17.220 -20.552 -2.514 1.00 65.24 34 ALA A C 2
ATOM 843 O O . ALA A 1 34 ? 16.715 -21.573 -2.992 1.00 41.20 34 ALA A O 2
ATOM 845 N N . ASP A 1 35 ? 17.108 -20.202 -1.250 1.00 33.42 35 ASP A N 2
ATOM 846 C CA . ASP A 1 35 ? 16.321 -20.930 -0.278 1.00 65.55 35 ASP A CA 2
ATOM 847 C C . ASP A 1 35 ? 14.923 -20.525 -0.499 1.00 3.15 35 ASP A C 2
ATOM 848 O O . ASP A 1 35 ? 14.030 -21.353 -0.705 1.00 32.41 35 ASP A O 2
ATOM 853 N N . ARG A 1 36 ? 14.735 -19.232 -0.561 1.00 61.00 36 ARG A N 2
ATOM 854 C CA . ARG A 1 36 ? 13.422 -18.715 -0.773 1.00 20.22 36 ARG A CA 2
ATOM 855 C C . ARG A 1 36 ? 13.542 -17.356 -1.387 1.00 42.44 36 ARG A C 2
ATOM 856 O O . ARG A 1 36 ? 14.663 -16.794 -1.469 1.00 14.34 36 ARG A O 2
ATOM 864 N N . GLY A 1 37 ? 12.442 -16.849 -1.820 1.00 52.53 37 GLY A N 2
ATOM 865 C CA . GLY A 1 37 ? 12.382 -15.527 -2.316 1.00 2.10 37 GLY A CA 2
ATOM 866 C C . GLY A 1 37 ? 11.355 -14.767 -1.551 1.00 3.33 37 GLY A C 2
ATOM 867 O O . GLY A 1 37 ? 10.174 -15.114 -1.575 1.00 71.45 37 GLY A O 2
ATOM 868 N N . GLU A 1 38 ? 11.783 -13.762 -0.863 1.00 11.32 38 GLU A N 2
ATOM 869 C CA . GLU A 1 38 ? 10.891 -12.979 -0.060 1.00 44.45 38 GLU A CA 2
ATOM 870 C C . GLU A 1 38 ? 10.544 -11.717 -0.821 1.00 0.22 38 GLU A C 2
ATOM 871 O O . GLU A 1 38 ? 11.406 -10.852 -1.064 1.00 51.11 38 GLU A O 2
ATOM 877 N N . CYS A 1 39 ? 9.309 -11.669 -1.247 1.00 54.44 39 CYS A N 2
ATOM 878 C CA . CYS A 1 39 ? 8.762 -10.599 -2.047 1.00 14.14 39 CYS A CA 2
ATOM 879 C C . CYS A 1 39 ? 8.520 -9.390 -1.169 1.00 42.20 39 CYS A C 2
ATOM 880 O O . CYS A 1 39 ? 8.074 -9.531 -0.033 1.00 71.43 39 CYS A O 2
ATOM 883 N N . TYR A 1 40 ? 8.876 -8.224 -1.637 1.00 52.50 40 TYR A N 2
ATOM 884 C CA . TYR A 1 40 ? 8.620 -7.034 -0.865 1.00 22.12 40 TYR A CA 2
ATOM 885 C C . TYR A 1 40 ? 8.203 -5.914 -1.789 1.00 1.42 40 TYR A C 2
ATOM 886 O O . TYR A 1 40 ? 8.604 -5.877 -2.936 1.00 62.33 40 TYR A O 2
ATOM 895 N N . ASP A 1 41 ? 7.444 -5.008 -1.304 1.00 44.31 41 ASP A N 2
ATOM 896 C CA . ASP A 1 41 ? 7.082 -3.886 -2.116 1.00 24.24 41 ASP A CA 2
ATOM 897 C C . ASP A 1 41 ? 8.163 -2.861 -2.134 1.00 74.53 41 ASP A C 2
ATOM 898 O O . ASP A 1 41 ? 8.715 -2.509 -1.096 1.00 15.42 41 ASP A O 2
ATOM 903 N N . SER A 1 42 ? 8.510 -2.461 -3.318 1.00 15.03 42 SER A N 2
ATOM 904 C CA . SER A 1 42 ? 9.422 -1.380 -3.524 1.00 72.02 42 SER A CA 2
ATOM 905 C C . SER A 1 42 ? 8.700 -0.037 -3.182 1.00 51.33 42 SER A C 2
ATOM 906 O O . SER A 1 42 ? 7.869 0.454 -3.970 1.00 12.24 42 SER A O 2
ATOM 909 N N . PRO A 1 43 ? 9.018 0.589 -2.014 1.00 62.33 43 PRO A N 2
ATOM 910 C CA . PRO A 1 43 ? 8.296 1.781 -1.522 1.00 73.14 43 PRO A CA 2
ATOM 911 C C . PRO A 1 43 ? 8.503 2.998 -2.409 1.00 40.33 43 PRO A C 2
ATOM 912 O O . PRO A 1 43 ? 7.675 3.904 -2.452 1.00 71.41 43 PRO A O 2
ATOM 916 N N . SER A 1 44 ? 9.595 2.987 -3.133 1.00 34.54 44 SER A N 2
ATOM 917 C CA . SER A 1 44 ? 9.969 4.065 -4.008 1.00 11.23 44 SER A CA 2
ATOM 918 C C . SER A 1 44 ? 9.089 4.090 -5.269 1.00 32.23 44 SER A C 2
ATOM 919 O O . SER A 1 44 ? 9.066 5.072 -6.003 1.00 54.11 44 SER A O 2
ATOM 922 N N . LEU A 1 45 ? 8.365 3.017 -5.506 1.00 11.44 45 LEU A N 2
ATOM 923 C CA . LEU A 1 45 ? 7.549 2.933 -6.676 1.00 53.24 45 LEU A CA 2
ATOM 924 C C . LEU A 1 45 ? 6.091 3.187 -6.347 1.00 21.13 45 LEU A C 2
ATOM 925 O O . LEU A 1 45 ? 5.457 2.432 -5.579 1.00 72.43 45 LEU A O 2
ATOM 930 N N . ASN A 1 46 ? 5.552 4.252 -6.899 1.00 12.12 46 ASN A N 2
ATOM 931 C CA . ASN A 1 46 ? 4.131 4.527 -6.773 1.00 61.41 46 ASN A CA 2
ATOM 932 C C . ASN A 1 46 ? 3.436 3.714 -7.859 1.00 55.34 46 ASN A C 2
ATOM 933 O O . ASN A 1 46 ? 3.085 4.214 -8.938 1.00 65.31 46 ASN A O 2
ATOM 938 N N . CYS A 1 47 ? 3.317 2.443 -7.599 1.00 73.42 47 CYS A N 2
ATOM 939 C CA . CYS A 1 47 ? 2.863 1.490 -8.586 1.00 61.13 47 CYS A CA 2
ATOM 940 C C . CYS A 1 47 ? 1.613 0.676 -8.154 1.00 62.11 47 CYS A C 2
ATOM 941 O O . CYS A 1 47 ? 1.656 -0.549 -8.198 1.00 3.41 47 CYS A O 2
ATOM 944 N N . PRO A 1 48 ? 0.456 1.315 -7.788 1.00 62.35 48 PRO A N 2
ATOM 945 C CA . PRO A 1 48 ? -0.749 0.559 -7.405 1.00 52.53 48 PRO A CA 2
ATOM 946 C C . PRO A 1 48 ? -1.306 -0.239 -8.599 1.00 41.44 48 PRO A C 2
ATOM 947 O O . PRO A 1 48 ? -2.002 0.302 -9.462 1.00 43.45 48 PRO A O 2
ATOM 951 N N . HIS A 1 49 ? -0.869 -1.500 -8.687 1.00 73.33 49 HIS A N 2
ATOM 952 C CA . HIS A 1 49 ? -1.211 -2.431 -9.780 1.00 40.22 49 HIS A CA 2
ATOM 953 C C . HIS A 1 49 ? -0.643 -1.928 -11.132 1.00 2.44 49 HIS A C 2
ATOM 954 O O . HIS A 1 49 ? -0.972 -2.389 -12.216 1.00 12.23 49 HIS A O 2
ATOM 961 N N . ARG A 1 50 ? 0.312 -1.022 -11.001 1.00 30.12 50 ARG A N 2
ATOM 962 C CA . ARG A 1 50 ? 1.141 -0.540 -12.106 1.00 52.43 50 ARG A CA 2
ATOM 963 C C . ARG A 1 50 ? 2.460 -1.261 -11.923 1.00 65.23 50 ARG A C 2
ATOM 964 O O . ARG A 1 50 ? 3.505 -0.872 -12.417 1.00 55.04 50 ARG A O 2
ATOM 972 N N . LEU A 1 51 ? 2.347 -2.341 -11.197 1.00 14.20 51 LEU A N 2
ATOM 973 C CA . LEU A 1 51 ? 3.420 -3.157 -10.761 1.00 12.12 51 LEU A CA 2
ATOM 974 C C . LEU A 1 51 ? 3.861 -4.318 -11.712 1.00 14.12 51 LEU A C 2
ATOM 975 O O . LEU A 1 51 ? 4.659 -5.142 -11.265 1.00 11.34 51 LEU A O 2
ATOM 980 N N . PRO A 1 52 ? 3.326 -4.483 -12.998 1.00 61.25 52 PRO A N 2
ATOM 981 C CA . PRO A 1 52 ? 3.920 -5.362 -14.034 1.00 61.33 52 PRO A CA 2
ATOM 982 C C . PRO A 1 52 ? 5.471 -5.424 -14.062 1.00 31.22 52 PRO A C 2
ATOM 983 O O . PRO A 1 52 ? 6.044 -6.344 -14.644 1.00 55.42 52 PRO A O 2
ATOM 987 N N . ASN A 1 53 ? 6.130 -4.522 -13.384 1.00 23.43 53 ASN A N 2
ATOM 988 C CA . ASN A 1 53 ? 7.575 -4.478 -13.380 1.00 24.52 53 ASN A CA 2
ATOM 989 C C . ASN A 1 53 ? 8.149 -4.560 -11.975 1.00 70.31 53 ASN A C 2
ATOM 990 O O . ASN A 1 53 ? 9.310 -4.232 -11.780 1.00 22.25 53 ASN A O 2
ATOM 995 N N . ASN A 1 54 ? 7.361 -5.043 -10.988 1.00 50.11 54 ASN A N 2
ATOM 996 C CA . ASN A 1 54 ? 7.881 -5.174 -9.603 1.00 23.24 54 ASN A CA 2
ATOM 997 C C . ASN A 1 54 ? 8.818 -6.380 -9.477 1.00 62.41 54 ASN A C 2
ATOM 998 O O . ASN A 1 54 ? 8.546 -7.365 -8.834 1.00 35.14 54 ASN A O 2
ATOM 1003 N N . LYS A 1 55 ? 9.865 -6.332 -10.221 1.00 54.35 55 LYS A N 2
ATOM 1004 C CA . LYS A 1 55 ? 10.877 -7.338 -10.143 1.00 21.21 55 LYS A CA 2
ATOM 1005 C C . LYS A 1 55 ? 11.734 -7.083 -8.898 1.00 21.01 55 LYS A C 2
ATOM 1006 O O . LYS A 1 55 ? 12.800 -6.468 -8.956 1.00 32.41 55 LYS A O 2
ATOM 1012 N N . GLN A 1 56 ? 11.200 -7.513 -7.787 1.00 24.42 56 GLN A N 2
ATOM 1013 C CA . GLN A 1 56 ? 11.742 -7.324 -6.482 1.00 1.31 56 GLN A CA 2
ATOM 1014 C C . GLN A 1 56 ? 11.969 -8.678 -5.913 1.00 65.50 56 GLN A C 2
ATOM 1015 O O . GLN A 1 56 ? 11.249 -9.595 -6.292 1.00 22.50 56 GLN A O 2
ATOM 1021 N N . CYS A 1 57 ? 12.997 -8.845 -5.084 1.00 61.20 57 CYS A N 2
ATOM 1022 C CA . CYS A 1 57 ? 13.271 -10.141 -4.527 1.00 63.32 57 CYS A CA 2
ATOM 1023 C C . CYS A 1 57 ? 14.358 -10.149 -3.490 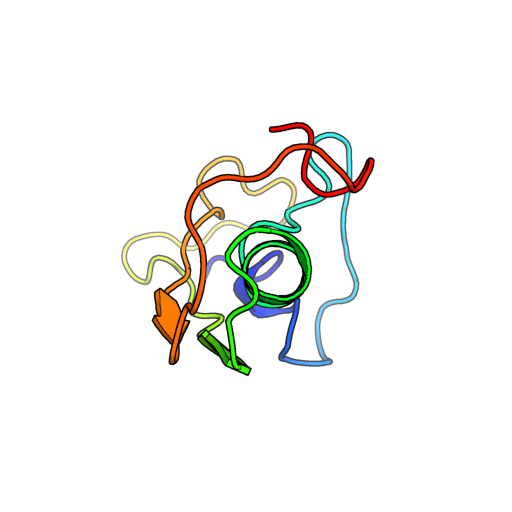1.00 2.41 57 CYS A C 2
ATOM 1024 O O . CYS A 1 57 ? 15.378 -9.468 -3.630 1.00 60.11 57 CYS A O 2
ATOM 1027 N N . ARG A 1 58 ? 14.108 -10.863 -2.412 1.00 40.04 58 ARG A N 2
ATOM 1028 C CA . ARG A 1 58 ? 15.156 -11.226 -1.502 1.00 4.35 58 ARG A CA 2
ATOM 1029 C C . ARG A 1 58 ? 15.411 -12.701 -1.654 1.00 63.21 58 ARG A C 2
ATOM 1030 O O . ARG A 1 58 ? 14.578 -13.522 -1.285 1.00 53.22 58 ARG A O 2
ATOM 1038 N N . CYS A 1 59 ? 16.539 -13.028 -2.181 1.00 12.04 59 CYS A N 2
ATOM 1039 C CA . CYS A 1 59 ? 16.895 -14.381 -2.439 1.00 74.24 59 CYS A CA 2
ATOM 1040 C C . CYS A 1 59 ? 17.794 -14.842 -1.333 1.00 51.14 59 CYS A C 2
ATOM 1041 O O . CYS A 1 59 ? 18.976 -14.509 -1.287 1.00 54.33 59 CYS A O 2
ATOM 1044 N N . ILE A 1 60 ? 17.225 -15.558 -0.427 1.00 0.43 60 ILE A N 2
ATOM 1045 C CA . ILE A 1 60 ? 17.924 -15.995 0.769 1.00 43.12 60 ILE A CA 2
ATOM 1046 C C . ILE A 1 60 ? 18.704 -17.182 0.408 1.00 1.32 60 ILE A C 2
ATOM 1047 O O . ILE A 1 60 ? 18.186 -18.005 -0.309 1.00 64.54 60 ILE A O 2
ATOM 1052 N N . ASN A 1 61 ? 19.945 -17.268 0.862 1.00 71.22 61 ASN A N 2
ATOM 1053 C CA . ASN A 1 61 ? 20.776 -18.450 0.606 1.00 72.34 61 ASN A CA 2
ATOM 1054 C C . ASN A 1 61 ? 20.938 -18.683 -0.884 1.00 3.14 61 ASN A C 2
ATOM 1055 O O . ASN A 1 61 ? 21.055 -19.829 -1.327 1.00 43.34 61 ASN A O 2
ATOM 1060 N N . ALA A 1 62 ? 20.919 -17.598 -1.662 1.00 14.42 62 ALA A N 2
ATOM 1061 C CA . ALA A 1 62 ? 21.090 -17.706 -3.072 1.00 70.13 62 ALA A CA 2
ATOM 1062 C C . ALA A 1 62 ? 22.478 -18.217 -3.367 1.00 32.04 62 ALA A C 2
ATOM 1063 O O . ALA A 1 62 ? 23.458 -17.737 -2.803 1.00 31.41 62 ALA A O 2
ATOM 1065 N N . ARG A 1 63 ? 22.553 -19.185 -4.218 1.00 34.33 63 ARG A N 2
ATOM 1066 C CA . ARG A 1 63 ? 23.784 -19.900 -4.439 1.00 61.41 63 ARG A CA 2
ATOM 1067 C C . ARG A 1 63 ? 24.323 -19.706 -5.802 1.00 41.42 63 ARG A C 2
ATOM 1068 O O . ARG A 1 63 ? 25.427 -20.146 -6.119 1.00 73.14 63 ARG A O 2
ATOM 1076 N N . THR A 1 64 ? 23.565 -19.083 -6.612 1.00 31.32 64 THR A N 2
ATOM 1077 C CA . THR A 1 64 ? 24.029 -18.809 -7.942 1.00 43.42 64 THR A CA 2
ATOM 1078 C C . THR A 1 64 ? 23.904 -17.360 -8.281 1.00 43.15 64 THR A C 2
ATOM 1079 O O . THR A 1 64 ? 23.356 -16.556 -7.523 1.00 44.12 64 THR A O 2
ATOM 1083 N N . ALA A 1 65 ? 24.422 -17.045 -9.430 1.00 75.54 65 ALA A N 2
ATOM 1084 C CA . ALA A 1 65 ? 24.240 -15.767 -10.039 1.00 13.22 65 ALA A CA 2
ATOM 1085 C C . ALA A 1 65 ? 22.898 -15.840 -10.733 1.00 44.42 65 ALA A C 2
ATOM 1086 O O . ALA A 1 65 ? 22.293 -16.933 -10.762 1.00 13.43 65 ALA A O 2
ATOM 1088 N N . LYS A 1 66 ? 22.402 -14.730 -11.252 1.00 4.50 66 LYS A N 2
ATOM 1089 C CA . LYS A 1 66 ? 21.114 -14.764 -11.912 1.00 25.50 66 LYS A CA 2
ATOM 1090 C C . LYS A 1 66 ? 21.193 -15.700 -13.123 1.00 74.11 66 LYS A C 2
ATOM 1091 O O . LYS A 1 66 ? 22.221 -15.770 -13.802 1.00 54.22 66 LYS A O 2
ATOM 1097 N N . ASP A 1 67 ? 20.106 -16.342 -13.413 1.00 43.33 67 ASP A N 2
ATOM 1098 C CA . ASP A 1 67 ? 20.086 -17.394 -14.412 1.00 55.23 67 ASP A CA 2
ATOM 1099 C C . ASP A 1 67 ? 19.067 -17.041 -15.487 1.00 65.43 67 ASP A C 2
ATOM 1100 O O . ASP A 1 67 ? 18.136 -16.259 -15.241 1.00 3.42 67 ASP A O 2
ATOM 1105 N N . ASN A 1 68 ? 19.244 -17.601 -16.653 1.00 42.31 68 ASN A N 2
ATOM 1106 C CA . ASN A 1 68 ? 18.436 -17.272 -17.827 1.00 1.23 68 ASN A CA 2
ATOM 1107 C C . ASN A 1 68 ? 17.572 -18.436 -18.295 1.00 33.21 68 ASN A C 2
ATOM 1108 O O . ASN A 1 68 ? 16.924 -18.338 -19.332 1.00 40.11 68 ASN A O 2
ATOM 1113 N N . ARG A 1 69 ? 17.572 -19.549 -17.549 1.00 21.32 69 ARG A N 2
ATOM 1114 C CA . ARG A 1 69 ? 16.815 -20.762 -17.967 1.00 22.42 69 ARG A CA 2
ATOM 1115 C C . ARG A 1 69 ? 15.332 -20.469 -18.033 1.00 54.10 69 ARG A C 2
ATOM 1116 O O . ARG A 1 69 ? 14.601 -21.055 -18.820 1.00 22.34 69 ARG A O 2
ATOM 1124 N N . ASN A 1 70 ? 14.904 -19.570 -17.195 1.00 54.15 70 ASN A N 2
ATOM 1125 C CA . ASN A 1 70 ? 13.525 -19.185 -17.148 1.00 61.41 70 ASN A CA 2
ATOM 1126 C C . ASN A 1 70 ? 13.352 -17.984 -18.045 1.00 23.13 70 ASN A C 2
ATOM 1127 O O . ASN A 1 70 ? 13.985 -16.956 -17.800 1.00 2.53 70 ASN A O 2
ATOM 1132 N N . PRO A 1 71 ? 12.493 -18.074 -19.081 1.00 5.22 71 PRO A N 2
ATOM 1133 C CA . PRO A 1 71 ? 12.246 -16.961 -20.008 1.00 63.44 71 PRO A CA 2
ATOM 1134 C C . PRO A 1 71 ? 11.724 -15.707 -19.295 1.00 61.51 71 PRO A C 2
ATOM 1135 O O . PRO A 1 71 ? 11.908 -14.597 -19.764 1.00 33.22 71 PRO A O 2
ATOM 1139 N N . THR A 1 72 ? 11.102 -15.895 -18.146 1.00 51.23 72 THR A N 2
ATOM 1140 C CA . THR A 1 72 ? 10.587 -14.772 -17.404 1.00 30.23 72 THR A CA 2
ATOM 1141 C C . THR A 1 72 ? 11.611 -14.210 -16.389 1.00 52.15 72 THR A C 2
ATOM 1142 O O . THR A 1 72 ? 11.335 -13.255 -15.674 1.00 35.10 72 THR A O 2
ATOM 1146 N N . CYS A 1 73 ? 12.806 -14.813 -16.344 1.00 61.13 73 CYS A N 2
ATOM 1147 C CA . CYS A 1 73 ? 13.901 -14.262 -15.546 1.00 34.45 73 CYS A CA 2
ATOM 1148 C C . CYS A 1 73 ? 14.797 -13.373 -16.401 1.00 61.31 73 CYS A C 2
ATOM 1149 O O . CYS A 1 73 ? 15.882 -12.958 -15.956 1.00 10.21 73 CYS A O 2
ATOM 1152 N N . TRP A 1 74 ? 14.376 -13.087 -17.618 1.00 14.44 74 TRP A N 2
ATOM 1153 C CA . TRP A 1 74 ? 15.167 -12.257 -18.506 1.00 32.34 74 TRP A CA 2
ATOM 1154 C C . TRP A 1 74 ? 15.020 -10.778 -18.205 1.00 64.02 74 TRP A C 2
ATOM 1155 O O . TRP A 1 74 ? 14.120 -10.107 -18.699 1.00 75.53 74 TRP A O 2
ATOM 1166 N N . ALA A 1 75 ? 15.913 -10.342 -17.340 1.00 54.34 75 ALA A N 2
ATOM 1167 C CA . ALA A 1 75 ? 16.137 -9.011 -16.868 1.00 20.01 75 ALA A CA 2
ATOM 1168 C C . ALA A 1 75 ? 17.064 -9.237 -15.695 1.00 41.12 75 ALA A C 2
ATOM 1169 O O . ALA A 1 75 ? 16.806 -8.745 -14.582 1.00 11.02 75 ALA A O 2
ATOM 1171 N N . GLY A 1 1 ? 3.644 0.549 -3.187 1.00 2.20 1 GLY A N 3
ATOM 1172 C CA . GLY A 1 1 ? 2.293 0.525 -3.780 1.00 50.05 1 GLY A CA 3
ATOM 1173 C C . GLY A 1 1 ? 2.177 -0.494 -4.901 1.00 30.15 1 GLY A C 3
ATOM 1174 O O . GLY A 1 1 ? 1.211 -0.490 -5.673 1.00 61.01 1 GLY A O 3
ATOM 1175 N N . CYS A 1 2 ? 3.115 -1.384 -4.957 1.00 22.23 2 CYS A N 3
ATOM 1176 C CA . CYS A 1 2 ? 3.248 -2.354 -6.004 1.00 11.33 2 CYS A CA 3
ATOM 1177 C C . CYS A 1 2 ? 3.032 -3.742 -5.366 1.00 11.31 2 CYS A C 3
ATOM 1178 O O . CYS A 1 2 ? 3.684 -4.730 -5.685 1.00 1.45 2 CYS A O 3
ATOM 1181 N N . PHE A 1 3 ? 2.010 -3.772 -4.556 1.00 73.31 3 PHE A N 3
ATOM 1182 C CA . PHE A 1 3 ? 1.640 -4.855 -3.642 1.00 2.25 3 PHE A CA 3
ATOM 1183 C C . PHE A 1 3 ? 1.463 -6.283 -4.202 1.00 70.13 3 PHE A C 3
ATOM 1184 O O . PHE A 1 3 ? 1.693 -7.247 -3.474 1.00 14.01 3 PHE A O 3
ATOM 1192 N N . GLU A 1 4 ? 1.099 -6.420 -5.447 1.00 32.15 4 GLU A N 3
ATOM 1193 C CA . GLU A 1 4 ? 0.616 -7.705 -5.941 1.00 51.15 4 GLU A CA 3
ATOM 1194 C C . GLU A 1 4 ? 1.630 -8.867 -5.857 1.00 31.01 4 GLU A C 3
ATOM 1195 O O . GLU A 1 4 ? 1.302 -9.886 -5.272 1.00 3.21 4 GLU A O 3
ATOM 1201 N N . ASP A 1 5 ? 2.877 -8.691 -6.340 1.00 12.05 5 ASP A N 3
ATOM 1202 C CA . ASP A 1 5 ? 3.862 -9.816 -6.280 1.00 51.31 5 ASP A CA 3
ATOM 1203 C C . ASP A 1 5 ? 4.176 -10.210 -4.840 1.00 22.12 5 ASP A C 3
ATOM 1204 O O . ASP A 1 5 ? 4.400 -11.379 -4.530 1.00 22.02 5 ASP A O 3
ATOM 1209 N N . TRP A 1 6 ? 4.149 -9.231 -3.957 1.00 13.22 6 TRP A N 3
ATOM 1210 C CA . TRP A 1 6 ? 4.300 -9.471 -2.544 1.00 10.12 6 TRP A CA 3
ATOM 1211 C C . TRP A 1 6 ? 3.218 -10.456 -2.017 1.00 23.10 6 TRP A C 3
ATOM 1212 O O . TRP A 1 6 ? 3.527 -11.376 -1.260 1.00 44.45 6 TRP A O 3
ATOM 1223 N N . SER A 1 7 ? 1.981 -10.294 -2.459 1.00 43.12 7 SER A N 3
ATOM 1224 C CA . SER A 1 7 ? 0.917 -11.220 -2.080 1.00 23.24 7 SER A CA 3
ATOM 1225 C C . SER A 1 7 ? 0.903 -12.466 -2.976 1.00 52.34 7 SER A C 3
ATOM 1226 O O . SER A 1 7 ? 0.310 -13.474 -2.637 1.00 0.34 7 SER A O 3
ATOM 1229 N N . ARG A 1 8 ? 1.561 -12.367 -4.115 1.00 31.42 8 ARG A N 3
ATOM 1230 C CA . ARG A 1 8 ? 1.650 -13.435 -5.134 1.00 50.32 8 ARG A CA 3
ATOM 1231 C C . ARG A 1 8 ? 2.361 -14.644 -4.558 1.00 60.33 8 ARG A C 3
ATOM 1232 O O . ARG A 1 8 ? 2.255 -15.752 -5.070 1.00 64.30 8 ARG A O 3
ATOM 1240 N N . CYS A 1 9 ? 3.081 -14.405 -3.482 1.00 61.44 9 CYS A N 3
ATOM 1241 C CA . CYS A 1 9 ? 3.782 -15.427 -2.767 1.00 22.15 9 CYS A CA 3
ATOM 1242 C C . CYS A 1 9 ? 2.838 -16.200 -1.831 1.00 42.53 9 CYS A C 3
ATOM 1243 O O . CYS A 1 9 ? 3.269 -17.104 -1.124 1.00 1.50 9 CYS A O 3
ATOM 1246 N N . SER A 1 10 ? 1.552 -15.813 -1.799 1.00 61.05 10 SER A N 3
ATOM 1247 C CA . SER A 1 10 ? 0.561 -16.597 -1.094 1.00 12.22 10 SER A CA 3
ATOM 1248 C C . SER A 1 10 ? 0.426 -17.942 -1.847 1.00 2.23 10 SER A C 3
ATOM 1249 O O . SER A 1 10 ? 0.570 -17.965 -3.068 1.00 40.43 10 SER A O 3
ATOM 1252 N N . PRO A 1 11 ? 0.139 -19.077 -1.143 1.00 4.11 11 PRO A N 3
ATOM 1253 C CA . PRO A 1 11 ? 0.044 -20.436 -1.761 1.00 44.34 11 PRO A CA 3
ATOM 1254 C C . PRO A 1 11 ? -1.068 -20.594 -2.834 1.00 12.40 11 PRO A C 3
ATOM 1255 O O . PRO A 1 11 ? -1.362 -21.701 -3.282 1.00 35.12 11 PRO A O 3
ATOM 1259 N N . SER A 1 12 ? -1.664 -19.509 -3.233 1.00 72.13 12 SER A N 3
ATOM 1260 C CA . SER A 1 12 ? -2.662 -19.516 -4.244 1.00 53.35 12 SER A CA 3
ATOM 1261 C C . SER A 1 12 ? -1.972 -19.378 -5.605 1.00 50.04 12 SER A C 3
ATOM 1262 O O . SER A 1 12 ? -1.658 -18.270 -6.042 1.00 71.23 12 SER A O 3
ATOM 1265 N N . THR A 1 13 ? -1.641 -20.526 -6.198 1.00 54.22 13 THR A N 3
ATOM 1266 C CA . THR A 1 13 ? -0.956 -20.631 -7.498 1.00 25.20 13 THR A CA 3
ATOM 1267 C C . THR A 1 13 ? 0.567 -20.333 -7.359 1.00 24.32 13 THR A C 3
ATOM 1268 O O . THR A 1 13 ? 1.400 -21.091 -7.875 1.00 43.11 13 THR A O 3
ATOM 1272 N N . ALA A 1 14 ? 0.888 -19.236 -6.652 1.00 31.34 14 ALA A N 3
ATOM 1273 C CA . ALA A 1 14 ? 2.250 -18.788 -6.296 1.00 40.15 14 ALA A CA 3
ATOM 1274 C C . ALA A 1 14 ? 3.293 -18.938 -7.414 1.00 4.25 14 ALA A C 3
ATOM 1275 O O . ALA A 1 14 ? 3.405 -18.080 -8.299 1.00 43.32 14 ALA A O 3
ATOM 1277 N N . SER A 1 15 ? 3.977 -20.070 -7.410 1.00 62.23 15 SER A N 3
ATOM 1278 C CA . SER A 1 15 ? 5.073 -20.367 -8.302 1.00 34.04 15 SER A CA 3
ATOM 1279 C C . SER A 1 15 ? 4.652 -20.445 -9.778 1.00 33.34 15 SER A C 3
ATOM 1280 O O . SER A 1 15 ? 5.500 -20.377 -10.676 1.00 32.42 15 SER A O 3
ATOM 1283 N N . ALA A 1 16 ? 3.374 -20.577 -10.035 1.00 4.12 16 ALA A N 3
ATOM 1284 C CA . ALA A 1 16 ? 2.893 -20.661 -11.399 1.00 60.02 16 ALA A CA 3
ATOM 1285 C C . ALA A 1 16 ? 2.237 -19.352 -11.844 1.00 24.43 16 ALA A C 3
ATOM 1286 O O . ALA A 1 16 ? 1.761 -19.240 -12.971 1.00 14.43 16 ALA A O 3
ATOM 1288 N N . THR A 1 17 ? 2.257 -18.354 -10.991 1.00 31.54 17 THR A N 3
ATOM 1289 C CA . THR A 1 17 ? 1.577 -17.120 -11.290 1.00 45.14 17 THR A CA 3
ATOM 1290 C C . THR A 1 17 ? 2.400 -16.194 -12.224 1.00 73.51 17 THR A C 3
ATOM 1291 O O . THR A 1 17 ? 3.266 -15.441 -11.772 1.00 25.15 17 THR A O 3
ATOM 1295 N N . GLY A 1 18 ? 2.172 -16.341 -13.525 1.00 21.32 18 GLY A N 3
ATOM 1296 C CA . GLY A 1 18 ? 2.711 -15.426 -14.536 1.00 32.43 18 GLY A CA 3
ATOM 1297 C C . GLY A 1 18 ? 4.228 -15.442 -14.704 1.00 51.11 18 GLY A C 3
ATOM 1298 O O . GLY A 1 18 ? 4.900 -16.399 -14.338 1.00 32.05 18 GLY A O 3
ATOM 1299 N N . VAL A 1 19 ? 4.745 -14.354 -15.239 1.00 43.14 19 VAL A N 3
ATOM 1300 C CA . VAL A 1 19 ? 6.162 -14.175 -15.535 1.00 2.21 19 VAL A CA 3
ATOM 1301 C C . VAL A 1 19 ? 6.528 -12.768 -15.061 1.00 11.35 19 VAL A C 3
ATOM 1302 O O . VAL A 1 19 ? 5.609 -11.992 -14.794 1.00 52.25 19 VAL A O 3
ATOM 1306 N N . LEU A 1 20 ? 7.844 -12.451 -14.963 1.00 13.31 20 LEU A N 3
ATOM 1307 C CA . LEU A 1 20 ? 8.378 -11.131 -14.510 1.00 53.44 20 LEU A CA 3
ATOM 1308 C C . LEU A 1 20 ? 8.153 -11.008 -13.017 1.00 71.15 20 LEU A C 3
ATOM 1309 O O . LEU A 1 20 ? 9.087 -10.999 -12.217 1.00 60.02 20 LEU A O 3
ATOM 1314 N N . TRP A 1 21 ? 6.936 -10.981 -12.696 1.00 13.41 21 TRP A N 3
ATOM 1315 C CA . TRP A 1 21 ? 6.451 -11.024 -11.339 1.00 41.12 21 TRP A CA 3
ATOM 1316 C C . TRP A 1 21 ? 6.218 -12.524 -11.158 1.00 30.02 21 TRP A C 3
ATOM 1317 O O . TRP A 1 21 ? 5.312 -13.118 -11.766 1.00 34.24 21 TRP A O 3
ATOM 1328 N N . ARG A 1 22 ? 7.095 -13.144 -10.453 1.00 70.13 22 ARG A N 3
ATOM 1329 C CA . ARG A 1 22 ? 7.176 -14.596 -10.381 1.00 73.22 22 ARG A CA 3
ATOM 1330 C C . ARG A 1 22 ? 6.812 -15.122 -9.061 1.00 44.20 22 ARG A C 3
ATOM 1331 O O . ARG A 1 22 ? 6.900 -16.333 -8.858 1.00 35.30 22 ARG A O 3
ATOM 1339 N N . SER A 1 23 ? 6.363 -14.234 -8.201 1.00 21.32 23 SER A N 3
ATOM 1340 C CA . SER A 1 23 ? 6.246 -14.437 -6.782 1.00 33.24 23 SER A CA 3
ATOM 1341 C C . SER A 1 23 ? 7.633 -14.574 -6.292 1.00 41.10 23 SER A C 3
ATOM 1342 O O . SER A 1 23 ? 8.327 -15.563 -6.589 1.00 25.32 23 SER A O 3
ATOM 1345 N N . CYS A 1 24 ? 8.053 -13.568 -5.636 1.00 72.44 24 CYS A N 3
ATOM 1346 C CA . CYS A 1 24 ? 9.456 -13.402 -5.247 1.00 30.30 24 CYS A CA 3
ATOM 1347 C C . CYS A 1 24 ? 10.133 -14.672 -4.678 1.00 15.12 24 CYS A C 3
ATOM 1348 O O . CYS A 1 24 ? 11.279 -14.990 -5.046 1.00 44.44 24 CYS A O 3
ATOM 1351 N N . ASP A 1 25 ? 9.427 -15.432 -3.848 1.00 40.43 25 ASP A N 3
ATOM 1352 C CA . ASP A 1 25 ? 10.015 -16.648 -3.292 1.00 11.15 25 ASP A CA 3
ATOM 1353 C C . ASP A 1 25 ? 10.351 -17.663 -4.378 1.00 61.20 25 ASP A C 3
ATOM 1354 O O . ASP A 1 25 ? 11.451 -18.237 -4.395 1.00 11.04 25 ASP A O 3
ATOM 1359 N N . SER A 1 26 ? 9.446 -17.813 -5.325 1.00 23.42 26 SER A N 3
ATOM 1360 C CA . SER A 1 26 ? 9.624 -18.732 -6.415 1.00 2.43 26 SER A CA 3
ATOM 1361 C C . SER A 1 26 ? 10.744 -18.218 -7.321 1.00 45.42 26 SER A C 3
ATOM 1362 O O . SER A 1 26 ? 11.633 -18.975 -7.721 1.00 10.22 26 SER A O 3
ATOM 1365 N N . TYR A 1 27 ? 10.683 -16.920 -7.637 1.00 44.04 27 TYR A N 3
ATOM 1366 C CA . TYR A 1 27 ? 11.709 -16.239 -8.419 1.00 34.01 27 TYR A CA 3
ATOM 1367 C C . TYR A 1 27 ? 13.108 -16.503 -7.854 1.00 65.30 27 TYR A C 3
ATOM 1368 O O . TYR A 1 27 ? 13.949 -17.061 -8.541 1.00 40.42 27 TYR A O 3
ATOM 1377 N N . CYS A 1 28 ? 13.342 -16.137 -6.610 1.00 23.23 28 CYS A N 3
ATOM 1378 C CA . CYS A 1 28 ? 14.622 -16.370 -5.986 1.00 52.33 28 CYS A CA 3
ATOM 1379 C C . CYS A 1 28 ? 15.024 -17.841 -5.957 1.00 62.53 28 CYS A C 3
ATOM 1380 O O . CYS A 1 28 ? 16.191 -18.144 -6.180 1.00 71.53 28 CYS A O 3
ATOM 1383 N N . LYS A 1 29 ? 14.078 -18.759 -5.741 1.00 25.04 29 LYS A N 3
ATOM 1384 C CA . LYS A 1 29 ? 14.424 -20.176 -5.656 1.00 75.51 29 LYS A CA 3
ATOM 1385 C C . LYS A 1 29 ? 14.855 -20.763 -6.985 1.00 74.35 29 LYS A C 3
ATOM 1386 O O . LYS A 1 29 ? 15.786 -21.546 -7.049 1.00 54.43 29 LYS A O 3
ATOM 1392 N N . VAL A 1 30 ? 14.184 -20.391 -8.030 1.00 62.20 30 VAL A N 3
ATOM 1393 C CA . VAL A 1 30 ? 14.433 -20.908 -9.298 1.00 1.42 30 VAL A CA 3
ATOM 1394 C C . VAL A 1 30 ? 15.542 -20.124 -10.010 1.00 44.11 30 VAL A C 3
ATOM 1395 O O . VAL A 1 30 ? 16.532 -20.698 -10.509 1.00 53.14 30 VAL A O 3
ATOM 1399 N N . CYS A 1 31 ? 15.404 -18.832 -10.012 1.00 72.25 31 CYS A N 3
ATOM 1400 C CA . CYS A 1 31 ? 16.273 -17.982 -10.772 1.00 23.32 31 CYS A CA 3
ATOM 1401 C C . CYS A 1 31 ? 17.660 -17.827 -10.134 1.00 13.22 31 CYS A C 3
ATOM 1402 O O . CYS A 1 31 ? 18.663 -18.135 -10.760 1.00 63.11 31 CYS A O 3
ATOM 1405 N N . PHE A 1 32 ? 17.713 -17.442 -8.884 1.00 73.22 32 PHE A N 3
ATOM 1406 C CA . PHE A 1 32 ? 18.989 -17.198 -8.220 1.00 32.04 32 PHE A CA 3
ATOM 1407 C C . PHE A 1 32 ? 19.323 -18.356 -7.288 1.00 50.02 32 PHE A C 3
ATOM 1408 O O . PHE A 1 32 ? 20.290 -18.309 -6.532 1.00 41.44 32 PHE A O 3
ATOM 1416 N N . LYS A 1 33 ? 18.516 -19.406 -7.408 1.00 54.21 33 LYS A N 3
ATOM 1417 C CA . LYS A 1 33 ? 18.561 -20.630 -6.602 1.00 13.10 33 LYS A CA 3
ATOM 1418 C C . LYS A 1 33 ? 18.844 -20.358 -5.130 1.00 10.43 33 LYS A C 3
ATOM 1419 O O . LYS A 1 33 ? 19.659 -21.011 -4.486 1.00 24.42 33 LYS A O 3
ATOM 1425 N N . ALA A 1 34 ? 18.111 -19.384 -4.629 1.00 74.11 34 ALA A N 3
ATOM 1426 C CA . ALA A 1 34 ? 18.196 -18.874 -3.278 1.00 30.32 34 ALA A CA 3
ATOM 1427 C C . ALA A 1 34 ? 17.499 -19.775 -2.267 1.00 24.15 34 ALA A C 3
ATOM 1428 O O . ALA A 1 34 ? 16.966 -20.834 -2.606 1.00 31.24 34 ALA A O 3
ATOM 1430 N N . ASP A 1 35 ? 17.535 -19.351 -1.023 1.00 53.42 35 ASP A N 3
ATOM 1431 C CA . ASP A 1 35 ? 16.885 -20.033 0.072 1.00 41.34 35 ASP A CA 3
ATOM 1432 C C . ASP A 1 35 ? 15.458 -19.667 -0.014 1.00 63.22 35 ASP A C 3
ATOM 1433 O O . ASP A 1 35 ? 14.561 -20.523 -0.063 1.00 53.10 35 ASP A O 3
ATOM 1438 N N . ARG A 1 36 ? 15.237 -18.388 -0.139 1.00 20.02 36 ARG A N 3
ATOM 1439 C CA . ARG A 1 36 ? 13.908 -17.909 -0.257 1.00 31.21 36 ARG A CA 3
ATOM 1440 C C . ARG A 1 36 ? 13.944 -16.588 -0.957 1.00 21.04 36 ARG A C 3
ATOM 1441 O O . ARG A 1 36 ? 15.038 -16.006 -1.153 1.00 24.12 36 ARG A O 3
ATOM 1449 N N . GLY A 1 37 ? 12.805 -16.149 -1.348 1.00 3.34 37 GLY A N 3
ATOM 1450 C CA . GLY A 1 37 ? 12.655 -14.859 -1.898 1.00 60.21 37 GLY A CA 3
ATOM 1451 C C . GLY A 1 37 ? 11.678 -14.127 -1.066 1.00 25.00 37 GLY A C 3
ATOM 1452 O O . GLY A 1 37 ? 10.555 -14.583 -0.888 1.00 30.32 37 GLY A O 3
ATOM 1453 N N . GLU A 1 38 ? 12.077 -13.038 -0.518 1.00 42.11 38 GLU A N 3
ATOM 1454 C CA . GLU A 1 38 ? 11.192 -12.326 0.336 1.00 14.33 38 GLU A CA 3
ATOM 1455 C C . GLU A 1 38 ? 10.580 -11.185 -0.436 1.00 61.40 38 GLU A C 3
ATOM 1456 O O . GLU A 1 38 ? 11.245 -10.195 -0.787 1.00 33.33 38 GLU A O 3
ATOM 1462 N N . CYS A 1 39 ? 9.328 -11.394 -0.740 1.00 0.33 39 CYS A N 3
ATOM 1463 C CA . CYS A 1 39 ? 8.491 -10.512 -1.514 1.00 74.12 39 CYS A CA 3
ATOM 1464 C C . CYS A 1 39 ? 8.041 -9.389 -0.614 1.00 23.12 39 CYS A C 3
ATOM 1465 O O . CYS A 1 39 ? 7.517 -9.646 0.470 1.00 32.31 39 CYS A O 3
ATOM 1468 N N . TYR A 1 40 ? 8.270 -8.174 -1.005 1.00 23.12 40 TYR A N 3
ATOM 1469 C CA . TYR A 1 40 ? 7.819 -7.059 -0.208 1.00 44.42 40 TYR A CA 3
ATOM 1470 C C . TYR A 1 40 ? 7.310 -5.977 -1.133 1.00 73.32 40 TYR A C 3
ATOM 1471 O O . TYR A 1 40 ? 7.633 -5.977 -2.297 1.00 71.45 40 TYR A O 3
ATOM 1480 N N . ASP A 1 41 ? 6.513 -5.092 -0.652 1.00 55.03 41 ASP A N 3
ATOM 1481 C CA . ASP A 1 41 ? 6.076 -4.022 -1.506 1.00 41.32 41 ASP A CA 3
ATOM 1482 C C . ASP A 1 41 ? 7.128 -2.971 -1.602 1.00 4.22 41 ASP A C 3
ATOM 1483 O O . ASP A 1 41 ? 7.632 -2.489 -0.591 1.00 31.41 41 ASP A O 3
ATOM 1488 N N . SER A 1 42 ? 7.488 -2.691 -2.818 1.00 4.13 42 SER A N 3
ATOM 1489 C CA . SER A 1 42 ? 8.467 -1.691 -3.162 1.00 41.23 42 SER A CA 3
ATOM 1490 C C . SER A 1 42 ? 8.090 -0.278 -2.609 1.00 41.22 42 SER A C 3
ATOM 1491 O O . SER A 1 42 ? 7.116 0.343 -3.061 1.00 44.41 42 SER A O 3
ATOM 1494 N N . PRO A 1 43 ? 8.846 0.228 -1.596 1.00 71.14 43 PRO A N 3
ATOM 1495 C CA . PRO A 1 43 ? 8.609 1.541 -1.021 1.00 24.44 43 PRO A CA 3
ATOM 1496 C C . PRO A 1 43 ? 9.417 2.643 -1.726 1.00 30.10 43 PRO A C 3
ATOM 1497 O O . PRO A 1 43 ? 8.929 3.750 -1.920 1.00 61.55 43 PRO A O 3
ATOM 1501 N N . SER A 1 44 ? 10.657 2.322 -2.108 1.00 12.10 44 SER A N 3
ATOM 1502 C CA . SER A 1 44 ? 11.529 3.250 -2.803 1.00 2.22 44 SER A CA 3
ATOM 1503 C C . SER A 1 44 ? 10.996 3.495 -4.215 1.00 71.00 44 SER A C 3
ATOM 1504 O O . SER A 1 44 ? 11.271 4.509 -4.836 1.00 23.13 44 SER A O 3
ATOM 1507 N N . LEU A 1 45 ? 10.219 2.553 -4.687 1.00 13.21 45 LEU A N 3
ATOM 1508 C CA . LEU A 1 45 ? 9.548 2.668 -5.937 1.00 3.41 45 LEU A CA 3
ATOM 1509 C C . LEU A 1 45 ? 8.085 2.503 -5.593 1.00 13.24 45 LEU A C 3
ATOM 1510 O O . LEU A 1 45 ? 7.484 1.463 -5.827 1.00 11.11 45 LEU A O 3
ATOM 1515 N N . ASN A 1 46 ? 7.563 3.486 -4.900 1.00 63.33 46 ASN A N 3
ATOM 1516 C CA . ASN A 1 46 ? 6.184 3.457 -4.469 1.00 22.11 46 ASN A CA 3
ATOM 1517 C C . ASN A 1 46 ? 5.296 3.826 -5.626 1.00 61.22 46 ASN A C 3
ATOM 1518 O O . ASN A 1 46 ? 5.036 5.000 -5.887 1.00 64.32 46 ASN A O 3
ATOM 1523 N N . CYS A 1 47 ? 4.911 2.837 -6.368 1.00 2.33 47 CYS A N 3
ATOM 1524 C CA . CYS A 1 47 ? 4.103 3.052 -7.515 1.00 61.23 47 CYS A CA 3
ATOM 1525 C C . CYS A 1 47 ? 2.626 3.127 -7.125 1.00 5.51 47 CYS A C 3
ATOM 1526 O O . CYS A 1 47 ? 2.181 2.419 -6.220 1.00 52.55 47 CYS A O 3
ATOM 1529 N N . PRO A 1 48 ? 1.845 4.014 -7.762 1.00 12.32 48 PRO A N 3
ATOM 1530 C CA . PRO A 1 48 ? 0.400 4.081 -7.540 1.00 43.14 48 PRO A CA 3
ATOM 1531 C C . PRO A 1 48 ? -0.312 2.905 -8.241 1.00 2.11 48 PRO A C 3
ATOM 1532 O O . PRO A 1 48 ? -1.014 3.082 -9.240 1.00 35.13 48 PRO A O 3
ATOM 1536 N N . HIS A 1 49 ? -0.069 1.697 -7.718 1.00 10.15 49 HIS A N 3
ATOM 1537 C CA . HIS A 1 49 ? -0.577 0.408 -8.232 1.00 70.22 49 HIS A CA 3
ATOM 1538 C C . HIS A 1 49 ? -0.250 0.137 -9.696 1.00 13.53 49 HIS A C 3
ATOM 1539 O O . HIS A 1 49 ? -0.927 -0.668 -10.346 1.00 14.13 49 HIS A O 3
ATOM 1546 N N . ARG A 1 50 ? 0.791 0.772 -10.223 1.00 32.24 50 ARG A N 3
ATOM 1547 C CA . ARG A 1 50 ? 1.298 0.374 -11.529 1.00 4.33 50 ARG A CA 3
ATOM 1548 C C . ARG A 1 50 ? 2.242 -0.793 -11.307 1.00 0.35 50 ARG A C 3
ATOM 1549 O O . ARG A 1 50 ? 3.465 -0.706 -11.459 1.00 30.51 50 ARG A O 3
ATOM 1557 N N . LEU A 1 51 ? 1.610 -1.851 -10.850 1.00 15.53 51 LEU A N 3
ATOM 1558 C CA . LEU A 1 51 ? 2.201 -3.094 -10.415 1.00 54.01 51 LEU A CA 3
ATOM 1559 C C . LEU A 1 51 ? 3.224 -3.675 -11.372 1.00 14.44 51 LEU A C 3
ATOM 1560 O O . LEU A 1 51 ? 4.208 -4.206 -10.897 1.00 21.13 51 LEU A O 3
ATOM 1565 N N . PRO A 1 52 ? 2.926 -3.716 -12.718 1.00 74.44 52 PRO A N 3
ATOM 1566 C CA . PRO A 1 52 ? 3.830 -4.114 -13.806 1.00 64.54 52 PRO A CA 3
ATOM 1567 C C . PRO A 1 52 ? 5.350 -3.863 -13.637 1.00 1.54 52 PRO A C 3
ATOM 1568 O O . PRO A 1 52 ? 6.145 -4.337 -14.436 1.00 73.24 52 PRO A O 3
ATOM 1572 N N . ASN A 1 53 ? 5.746 -3.175 -12.625 1.00 62.20 53 ASN A N 3
ATOM 1573 C CA . ASN A 1 53 ? 7.166 -2.909 -12.423 1.00 62.52 53 ASN A CA 3
ATOM 1574 C C . ASN A 1 53 ? 7.697 -3.445 -11.140 1.00 54.33 53 ASN A C 3
ATOM 1575 O O . ASN A 1 53 ? 8.892 -3.323 -10.875 1.00 71.45 53 ASN A O 3
ATOM 1580 N N . ASN A 1 54 ? 6.855 -4.045 -10.337 1.00 62.25 54 ASN A N 3
ATOM 1581 C CA . ASN A 1 54 ? 7.339 -4.632 -9.111 1.00 30.13 54 ASN A CA 3
ATOM 1582 C C . ASN A 1 54 ? 8.031 -5.933 -9.404 1.00 40.41 54 ASN A C 3
ATOM 1583 O O . ASN A 1 54 ? 7.422 -6.988 -9.453 1.00 20.53 54 ASN A O 3
ATOM 1588 N N . LYS A 1 55 ? 9.219 -5.816 -9.810 1.00 51.44 55 LYS A N 3
ATOM 1589 C CA . LYS A 1 55 ? 10.098 -6.949 -9.795 1.00 73.02 55 LYS A CA 3
ATOM 1590 C C . LYS A 1 55 ? 11.129 -6.738 -8.694 1.00 12.50 55 LYS A C 3
ATOM 1591 O O . LYS A 1 55 ? 12.165 -6.102 -8.922 1.00 23.23 55 LYS A O 3
ATOM 1597 N N . GLN A 1 56 ? 10.839 -7.210 -7.506 1.00 62.00 56 GLN A N 3
ATOM 1598 C CA . GLN A 1 56 ? 11.755 -7.089 -6.412 1.00 55.02 56 GLN A CA 3
ATOM 1599 C C . GLN A 1 56 ? 11.960 -8.423 -5.839 1.00 74.14 56 GLN A C 3
ATOM 1600 O O . GLN A 1 56 ? 11.122 -9.291 -6.058 1.00 41.12 56 GLN A O 3
ATOM 1606 N N . CYS A 1 57 ? 13.058 -8.611 -5.144 1.00 53.15 57 CYS A N 3
ATOM 1607 C CA . CYS A 1 57 ? 13.331 -9.863 -4.539 1.00 34.32 57 CYS A CA 3
ATOM 1608 C C . CYS A 1 57 ? 14.468 -9.819 -3.579 1.00 33.44 57 CYS A C 3
ATOM 1609 O O . CYS A 1 57 ? 15.558 -9.341 -3.908 1.00 54.14 57 CYS A O 3
ATOM 1612 N N . ARG A 1 58 ? 14.215 -10.242 -2.362 1.00 74.25 58 ARG A N 3
ATOM 1613 C CA . ARG A 1 58 ? 15.306 -10.522 -1.483 1.00 50.23 58 ARG A CA 3
ATOM 1614 C C . ARG A 1 58 ? 15.616 -11.988 -1.593 1.00 53.41 58 ARG A C 3
ATOM 1615 O O . ARG A 1 58 ? 14.875 -12.823 -1.093 1.00 60.01 58 ARG A O 3
ATOM 1623 N N . CYS A 1 59 ? 16.686 -12.287 -2.244 1.00 63.11 59 CYS A N 3
ATOM 1624 C CA . CYS A 1 59 ? 17.081 -13.631 -2.479 1.00 43.44 59 CYS A CA 3
ATOM 1625 C C . CYS A 1 59 ? 18.101 -13.998 -1.459 1.00 33.01 59 CYS A C 3
ATOM 1626 O O . CYS A 1 59 ? 19.270 -13.634 -1.558 1.00 50.52 59 CYS A O 3
ATOM 1629 N N . ILE A 1 60 ? 17.653 -14.670 -0.465 1.00 33.04 60 ILE A N 3
ATOM 1630 C CA . ILE A 1 60 ? 18.488 -15.023 0.657 1.00 13.35 60 ILE A CA 3
ATOM 1631 C C . ILE A 1 60 ? 19.253 -16.205 0.265 1.00 62.03 60 ILE A C 3
ATOM 1632 O O . ILE A 1 60 ? 18.671 -17.091 -0.322 1.00 53.10 60 ILE A O 3
ATOM 1637 N N . ASN A 1 61 ? 20.545 -16.223 0.540 1.00 64.12 61 ASN A N 3
ATOM 1638 C CA . ASN A 1 61 ? 21.371 -17.398 0.254 1.00 24.25 61 ASN A CA 3
ATOM 1639 C C . ASN A 1 61 ? 21.335 -17.733 -1.223 1.00 33.50 61 ASN A C 3
ATOM 1640 O O . ASN A 1 61 ? 21.389 -18.908 -1.589 1.00 42.23 61 ASN A O 3
ATOM 1645 N N . ALA A 1 62 ? 21.202 -16.704 -2.074 1.00 70.31 62 ALA A N 3
ATOM 1646 C CA . ALA A 1 62 ? 21.189 -16.921 -3.493 1.00 4.24 62 ALA A CA 3
ATOM 1647 C C . ALA A 1 62 ? 22.489 -17.536 -3.936 1.00 73.21 62 ALA A C 3
ATOM 1648 O O . ALA A 1 62 ? 23.568 -17.066 -3.581 1.00 50.22 62 ALA A O 3
ATOM 1650 N N . ARG A 1 63 ? 22.376 -18.583 -4.678 1.00 44.20 63 ARG A N 3
ATOM 1651 C CA . ARG A 1 63 ? 23.507 -19.391 -5.029 1.00 73.11 63 ARG A CA 3
ATOM 1652 C C . ARG A 1 63 ? 23.922 -19.161 -6.445 1.00 24.22 63 ARG A C 3
ATOM 1653 O O . ARG A 1 63 ? 25.035 -19.499 -6.843 1.00 0.45 63 ARG A O 3
ATOM 1661 N N . THR A 1 64 ? 23.038 -18.613 -7.215 1.00 34.31 64 THR A N 3
ATOM 1662 C CA . THR A 1 64 ? 23.362 -18.347 -8.584 1.00 72.22 64 THR A CA 3
ATOM 1663 C C . THR A 1 64 ? 23.086 -16.929 -8.962 1.00 43.03 64 THR A C 3
ATOM 1664 O O . THR A 1 64 ? 22.445 -16.169 -8.232 1.00 4.41 64 THR A O 3
ATOM 1668 N N . ALA A 1 65 ? 23.570 -16.601 -10.123 1.00 71.04 65 ALA A N 3
ATOM 1669 C CA . ALA A 1 65 ? 23.271 -15.359 -10.784 1.00 33.23 65 ALA A CA 3
ATOM 1670 C C . ALA A 1 65 ? 21.873 -15.511 -11.359 1.00 13.53 65 ALA A C 3
ATOM 1671 O O . ALA A 1 65 ? 21.298 -16.620 -11.264 1.00 0.13 65 ALA A O 3
ATOM 1673 N N . LYS A 1 66 ? 21.294 -14.440 -11.903 1.00 12.13 66 LYS A N 3
ATOM 1674 C CA . LYS A 1 66 ? 19.946 -14.541 -12.448 1.00 4.53 66 LYS A CA 3
ATOM 1675 C C . LYS A 1 66 ? 19.904 -15.643 -13.519 1.00 50.43 66 LYS A C 3
ATOM 1676 O O . LYS A 1 66 ? 20.898 -15.903 -14.211 1.00 73.02 66 LYS A O 3
ATOM 1682 N N . ASP A 1 67 ? 18.773 -16.238 -13.684 1.00 33.44 67 ASP A N 3
ATOM 1683 C CA . ASP A 1 67 ? 18.694 -17.432 -14.492 1.00 10.51 67 ASP A CA 3
ATOM 1684 C C . ASP A 1 67 ? 18.097 -17.159 -15.847 1.00 22.34 67 ASP A C 3
ATOM 1685 O O . ASP A 1 67 ? 17.170 -16.359 -15.978 1.00 4.44 67 ASP A O 3
ATOM 1690 N N . ASN A 1 68 ? 18.692 -17.743 -16.857 1.00 10.42 68 ASN A N 3
ATOM 1691 C CA . ASN A 1 68 ? 18.191 -17.643 -18.210 1.00 70.23 68 ASN A CA 3
ATOM 1692 C C . ASN A 1 68 ? 17.738 -18.997 -18.739 1.00 64.41 68 ASN A C 3
ATOM 1693 O O . ASN A 1 68 ? 17.356 -19.110 -19.904 1.00 52.40 68 ASN A O 3
ATOM 1698 N N . ARG A 1 69 ? 17.779 -20.026 -17.903 1.00 20.45 69 ARG A N 3
ATOM 1699 C CA . ARG A 1 69 ? 17.471 -21.378 -18.370 1.00 52.41 69 ARG A CA 3
ATOM 1700 C C . ARG A 1 69 ? 15.977 -21.516 -18.345 1.00 31.13 69 ARG A C 3
ATOM 1701 O O . ARG A 1 69 ? 15.378 -22.267 -19.104 1.00 14.40 69 ARG A O 3
ATOM 1709 N N . ASN A 1 70 ? 15.403 -20.751 -17.473 1.00 32.43 70 ASN A N 3
ATOM 1710 C CA . ASN A 1 70 ? 13.997 -20.736 -17.247 1.00 11.22 70 ASN A CA 3
ATOM 1711 C C . ASN A 1 70 ? 13.400 -19.568 -17.964 1.00 51.21 70 ASN A C 3
ATOM 1712 O O . ASN A 1 70 ? 13.760 -18.426 -17.667 1.00 12.21 70 ASN A O 3
ATOM 1717 N N . PRO A 1 71 ? 12.474 -19.812 -18.922 1.00 23.34 71 PRO A N 3
ATOM 1718 C CA . PRO A 1 71 ? 11.767 -18.737 -19.649 1.00 54.13 71 PRO A CA 3
ATOM 1719 C C . PRO A 1 71 ? 11.021 -17.815 -18.679 1.00 1.44 71 PRO A C 3
ATOM 1720 O O . PRO A 1 71 ? 10.806 -16.640 -18.943 1.00 24.22 71 PRO A O 3
ATOM 1724 N N . THR A 1 72 ? 10.684 -18.367 -17.540 1.00 13.52 72 THR A N 3
ATOM 1725 C CA . THR A 1 72 ? 10.002 -17.682 -16.491 1.00 71.25 72 THR A CA 3
ATOM 1726 C C . THR A 1 72 ? 10.906 -16.644 -15.799 1.00 50.04 72 THR A C 3
ATOM 1727 O O . THR A 1 72 ? 10.420 -15.669 -15.226 1.00 51.21 72 THR A O 3
ATOM 1731 N N . CYS A 1 73 ? 12.209 -16.837 -15.890 1.00 22.42 73 CYS A N 3
ATOM 1732 C CA . CYS A 1 73 ? 13.160 -15.942 -15.256 1.00 51.42 73 CYS A CA 3
ATOM 1733 C C . CYS A 1 73 ? 13.638 -14.869 -16.228 1.00 50.21 73 CYS A C 3
ATOM 1734 O O . CYS A 1 73 ? 14.556 -14.094 -15.914 1.00 62.55 73 CYS A O 3
ATOM 1737 N N . TRP A 1 74 ? 13.044 -14.814 -17.404 1.00 55.25 74 TRP A N 3
ATOM 1738 C CA . TRP A 1 74 ? 13.399 -13.795 -18.365 1.00 2.21 74 TRP A CA 3
ATOM 1739 C C . TRP A 1 74 ? 12.696 -12.489 -18.062 1.00 3.14 74 TRP A C 3
ATOM 1740 O O . TRP A 1 74 ? 11.558 -12.261 -18.461 1.00 11.05 74 TRP A O 3
ATOM 1751 N N . ALA A 1 75 ? 13.386 -11.691 -17.285 1.00 70.53 75 ALA A N 3
ATOM 1752 C CA . ALA A 1 75 ? 13.005 -10.396 -16.846 1.00 74.33 75 ALA A CA 3
ATOM 1753 C C . ALA A 1 75 ? 14.224 -9.887 -16.132 1.00 51.12 75 ALA A C 3
ATOM 1754 O O . ALA A 1 75 ? 15.272 -10.615 -16.188 1.00 44.34 75 ALA A O 3
ATOM 1756 N N . GLY A 1 1 ? 1.766 -1.811 -2.452 1.00 41.53 1 GLY A N 4
ATOM 1757 C CA . GLY A 1 1 ? 1.377 -1.049 -3.660 1.00 64.33 1 GLY A CA 4
ATOM 1758 C C . GLY A 1 1 ? 1.511 -1.906 -4.894 1.00 43.04 1 GLY A C 4
ATOM 1759 O O . GLY A 1 1 ? 0.553 -2.084 -5.657 1.00 64.42 1 GLY A O 4
ATOM 1760 N N . CYS A 1 2 ? 2.676 -2.458 -5.075 1.00 52.15 2 CYS A N 4
ATOM 1761 C CA . CYS A 1 2 ? 2.950 -3.373 -6.134 1.00 15.12 2 CYS A CA 4
ATOM 1762 C C . CYS A 1 2 ? 2.706 -4.765 -5.564 1.00 43.42 2 CYS A C 4
ATOM 1763 O O . CYS A 1 2 ? 3.620 -5.507 -5.207 1.00 60.42 2 CYS A O 4
ATOM 1766 N N . PHE A 1 3 ? 1.431 -5.039 -5.388 1.00 1.34 3 PHE A N 4
ATOM 1767 C CA . PHE A 1 3 ? 0.959 -6.176 -4.636 1.00 41.23 3 PHE A CA 4
ATOM 1768 C C . PHE A 1 3 ? 0.946 -7.513 -5.359 1.00 11.21 3 PHE A C 4
ATOM 1769 O O . PHE A 1 3 ? 1.009 -8.531 -4.711 1.00 64.34 3 PHE A O 4
ATOM 1777 N N . GLU A 1 4 ? 0.859 -7.519 -6.654 1.00 53.23 4 GLU A N 4
ATOM 1778 C CA . GLU A 1 4 ? 0.665 -8.770 -7.380 1.00 70.14 4 GLU A CA 4
ATOM 1779 C C . GLU A 1 4 ? 1.839 -9.736 -7.252 1.00 74.00 4 GLU A C 4
ATOM 1780 O O . GLU A 1 4 ? 1.644 -10.901 -6.872 1.00 64.42 4 GLU A O 4
ATOM 1786 N N . ASP A 1 5 ? 3.048 -9.259 -7.496 1.00 33.54 5 ASP A N 4
ATOM 1787 C CA . ASP A 1 5 ? 4.236 -10.083 -7.278 1.00 41.24 5 ASP A CA 4
ATOM 1788 C C . ASP A 1 5 ? 4.412 -10.393 -5.822 1.00 31.44 5 ASP A C 4
ATOM 1789 O O . ASP A 1 5 ? 4.882 -11.477 -5.453 1.00 61.14 5 ASP A O 4
ATOM 1794 N N . TRP A 1 6 ? 4.013 -9.453 -4.981 1.00 63.20 6 TRP A N 4
ATOM 1795 C CA . TRP A 1 6 ? 4.028 -9.669 -3.541 1.00 15.40 6 TRP A CA 4
ATOM 1796 C C . TRP A 1 6 ? 3.095 -10.848 -3.152 1.00 22.45 6 TRP A C 4
ATOM 1797 O O . TRP A 1 6 ? 3.472 -11.719 -2.363 1.00 64.14 6 TRP A O 4
ATOM 1808 N N . SER A 1 7 ? 1.936 -10.914 -3.793 1.00 32.25 7 SER A N 4
ATOM 1809 C CA . SER A 1 7 ? 0.900 -11.886 -3.465 1.00 65.32 7 SER A CA 4
ATOM 1810 C C . SER A 1 7 ? 1.276 -13.338 -3.769 1.00 51.33 7 SER A C 4
ATOM 1811 O O . SER A 1 7 ? 0.652 -14.248 -3.232 1.00 32.31 7 SER A O 4
ATOM 1814 N N . ARG A 1 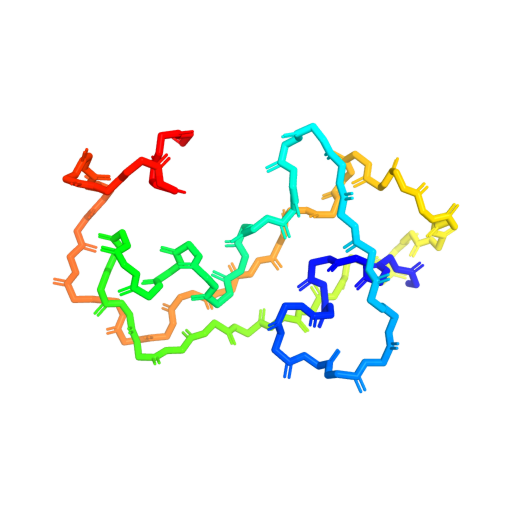8 ? 2.301 -13.572 -4.602 1.00 73.10 8 ARG A N 4
ATOM 1815 C CA . ARG A 1 8 ? 2.709 -14.959 -4.884 1.00 44.01 8 ARG A CA 4
ATOM 1816 C C . ARG A 1 8 ? 3.318 -15.529 -3.627 1.00 0.42 8 ARG A C 4
ATOM 1817 O O . ARG A 1 8 ? 3.275 -16.727 -3.370 1.00 74.30 8 ARG A O 4
ATOM 1825 N N . CYS A 1 9 ? 3.840 -14.652 -2.831 1.00 1.14 9 CYS A N 4
ATOM 1826 C CA . CYS A 1 9 ? 4.515 -15.017 -1.647 1.00 54.04 9 CYS A CA 4
ATOM 1827 C C . CYS A 1 9 ? 3.674 -14.663 -0.427 1.00 44.22 9 CYS A C 4
ATOM 1828 O O . CYS A 1 9 ? 4.146 -14.708 0.705 1.00 64.35 9 CYS A O 4
ATOM 1831 N N . SER A 1 10 ? 2.417 -14.335 -0.672 1.00 32.23 10 SER A N 4
ATOM 1832 C CA . SER A 1 10 ? 1.479 -14.109 0.379 1.00 0.33 10 SER A CA 4
ATOM 1833 C C . SER A 1 10 ? 0.742 -15.444 0.553 1.00 10.23 10 SER A C 4
ATOM 1834 O O . SER A 1 10 ? 0.599 -16.174 -0.441 1.00 74.04 10 SER A O 4
ATOM 1837 N N . PRO A 1 11 ? 0.325 -15.816 1.796 1.00 25.20 11 PRO A N 4
ATOM 1838 C CA . PRO A 1 11 ? -0.343 -17.102 2.079 1.00 73.45 11 PRO A CA 4
ATOM 1839 C C . PRO A 1 11 ? -1.516 -17.416 1.136 1.00 62.22 11 PRO A C 4
ATOM 1840 O O . PRO A 1 11 ? -2.639 -16.943 1.324 1.00 23.31 11 PRO A O 4
ATOM 1844 N N . SER A 1 12 ? -1.207 -18.172 0.100 1.00 54.33 12 SER A N 4
ATOM 1845 C CA . SER A 1 12 ? -2.131 -18.589 -0.905 1.00 55.41 12 SER A CA 4
ATOM 1846 C C . SER A 1 12 ? -1.426 -19.630 -1.773 1.00 33.02 12 SER A C 4
ATOM 1847 O O . SER A 1 12 ? -0.223 -19.851 -1.607 1.00 52.45 12 SER A O 4
ATOM 1850 N N . THR A 1 13 ? -2.153 -20.307 -2.631 1.00 15.51 13 THR A N 4
ATOM 1851 C CA . THR A 1 13 ? -1.560 -21.302 -3.515 1.00 11.12 13 THR A CA 4
ATOM 1852 C C . THR A 1 13 ? -2.246 -21.190 -4.894 1.00 2.34 13 THR A C 4
ATOM 1853 O O . THR A 1 13 ? -2.243 -22.100 -5.703 1.00 30.21 13 THR A O 4
ATOM 1857 N N . ALA A 1 14 ? -2.792 -20.020 -5.143 1.00 64.13 14 ALA A N 4
ATOM 1858 C CA . ALA A 1 14 ? -3.531 -19.735 -6.363 1.00 55.11 14 ALA A CA 4
ATOM 1859 C C . ALA A 1 14 ? -3.316 -18.278 -6.694 1.00 21.04 14 ALA A C 4
ATOM 1860 O O . ALA A 1 14 ? -4.201 -17.586 -7.187 1.00 61.41 14 ALA A O 4
ATOM 1862 N N . SER A 1 15 ? -2.120 -17.836 -6.423 1.00 21.21 15 SER A N 4
ATOM 1863 C CA . SER A 1 15 ? -1.728 -16.468 -6.571 1.00 3.33 15 SER A CA 4
ATOM 1864 C C . SER A 1 15 ? -1.554 -16.080 -8.054 1.00 32.41 15 SER A C 4
ATOM 1865 O O . SER A 1 15 ? -0.461 -16.187 -8.614 1.00 63.03 15 SER A O 4
ATOM 1868 N N . ALA A 1 16 ? -2.643 -15.712 -8.685 1.00 24.11 16 ALA A N 4
ATOM 1869 C CA . ALA A 1 16 ? -2.636 -15.270 -10.055 1.00 2.44 16 ALA A CA 4
ATOM 1870 C C . ALA A 1 16 ? -3.677 -14.187 -10.223 1.00 20.45 16 ALA A C 4
ATOM 1871 O O . ALA A 1 16 ? -4.870 -14.453 -10.161 1.00 72.33 16 ALA A O 4
ATOM 1873 N N . THR A 1 17 ? -3.226 -12.976 -10.346 1.00 5.53 17 THR A N 4
ATOM 1874 C CA . THR A 1 17 ? -4.098 -11.850 -10.515 1.00 35.10 17 THR A CA 4
ATOM 1875 C C . THR A 1 17 ? -4.104 -11.372 -11.973 1.00 25.22 17 THR A C 4
ATOM 1876 O O . THR A 1 17 ? -5.089 -11.538 -12.689 1.00 34.11 17 THR A O 4
ATOM 1880 N N . GLY A 1 18 ? -2.996 -10.804 -12.398 1.00 50.42 18 GLY A N 4
ATOM 1881 C CA . GLY A 1 18 ? -2.872 -10.324 -13.737 1.00 50.31 18 GLY A CA 4
ATOM 1882 C C . GLY A 1 18 ? -1.432 -10.105 -14.106 1.00 71.01 18 GLY A C 4
ATOM 1883 O O . GLY A 1 18 ? -0.921 -10.732 -15.032 1.00 71.11 18 GLY A O 4
ATOM 1884 N N . VAL A 1 19 ? -0.759 -9.249 -13.374 1.00 51.14 19 VAL A N 4
ATOM 1885 C CA . VAL A 1 19 ? 0.624 -8.947 -13.668 1.00 2.21 19 VAL A CA 4
ATOM 1886 C C . VAL A 1 19 ? 1.527 -9.482 -12.597 1.00 30.32 19 VAL A C 4
ATOM 1887 O O . VAL A 1 19 ? 1.538 -8.988 -11.489 1.00 24.20 19 VAL A O 4
ATOM 1891 N N . LEU A 1 20 ? 2.243 -10.504 -12.919 1.00 3.52 20 LEU A N 4
ATOM 1892 C CA . LEU A 1 20 ? 3.237 -11.015 -12.037 1.00 21.05 20 LEU A CA 4
ATOM 1893 C C . LEU A 1 20 ? 4.520 -11.153 -12.804 1.00 44.31 20 LEU A C 4
ATO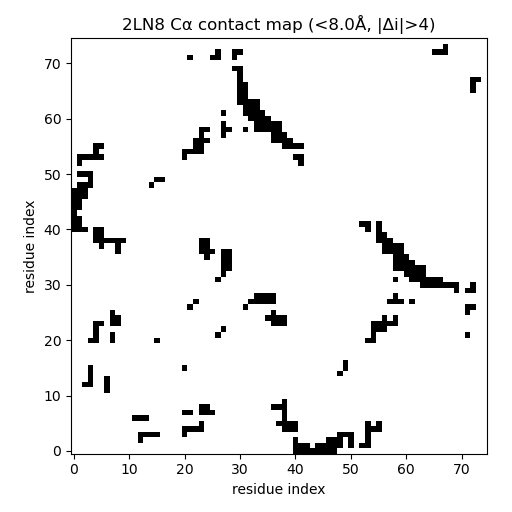M 1894 O O . LEU A 1 20 ? 4.540 -11.768 -13.882 1.00 65.13 20 LEU A O 4
ATOM 1899 N N . TRP A 1 21 ? 5.551 -10.518 -12.320 1.00 44.31 21 TRP A N 4
ATOM 1900 C CA . TRP A 1 21 ? 6.861 -10.672 -12.871 1.00 54.01 21 TRP A CA 4
ATOM 1901 C C . TRP A 1 21 ? 7.387 -12.099 -12.664 1.00 2.12 21 TRP A C 4
ATOM 1902 O O . TRP A 1 21 ? 7.131 -13.000 -13.475 1.00 60.23 21 TRP A O 4
ATOM 1913 N N . ARG A 1 22 ? 8.163 -12.293 -11.638 1.00 5.02 22 ARG A N 4
ATOM 1914 C CA . ARG A 1 22 ? 8.650 -13.617 -11.238 1.00 54.14 22 ARG A CA 4
ATOM 1915 C C . ARG A 1 22 ? 8.357 -13.810 -9.776 1.00 31.21 22 ARG A C 4
ATOM 1916 O O . ARG A 1 22 ? 8.754 -14.827 -9.182 1.00 4.24 22 ARG A O 4
ATOM 1924 N N . SER A 1 23 ? 7.647 -12.842 -9.217 1.00 44.03 23 SER A N 4
ATOM 1925 C CA . SER A 1 23 ? 7.453 -12.641 -7.805 1.00 25.15 23 SER A CA 4
ATOM 1926 C C . SER A 1 23 ? 8.803 -12.455 -7.173 1.00 64.32 23 SER A C 4
ATOM 1927 O O . SER A 1 23 ? 9.446 -11.430 -7.376 1.00 0.21 23 SER A O 4
ATOM 1930 N N . CYS A 1 24 ? 9.263 -13.457 -6.501 1.00 40.13 24 CYS A N 4
ATOM 1931 C CA . CYS A 1 24 ? 10.623 -13.464 -6.020 1.00 41.32 24 CYS A CA 4
ATOM 1932 C C . CYS A 1 24 ? 11.022 -14.830 -5.574 1.00 10.14 24 CYS A C 4
ATOM 1933 O O . CYS A 1 24 ? 12.032 -15.351 -6.014 1.00 14.34 24 CYS A O 4
ATOM 1936 N N . ASP A 1 25 ? 10.199 -15.443 -4.746 1.00 3.12 25 ASP A N 4
ATOM 1937 C CA . ASP A 1 25 ? 10.491 -16.771 -4.215 1.00 64.02 25 ASP A CA 4
ATOM 1938 C C . ASP A 1 25 ? 10.725 -17.808 -5.325 1.00 35.51 25 ASP A C 4
ATOM 1939 O O . ASP A 1 25 ? 11.618 -18.650 -5.216 1.00 52.31 25 ASP A O 4
ATOM 1944 N N . SER A 1 26 ? 9.971 -17.702 -6.418 1.00 51.53 26 SER A N 4
ATOM 1945 C CA . SER A 1 26 ? 10.139 -18.616 -7.529 1.00 14.33 26 SER A CA 4
ATOM 1946 C C . SER A 1 26 ? 11.469 -18.327 -8.230 1.00 32.40 26 SER A C 4
ATOM 1947 O O . SER A 1 26 ? 12.245 -19.236 -8.514 1.00 54.33 26 SER A O 4
ATOM 1950 N N . TYR A 1 27 ? 11.722 -17.048 -8.453 1.00 55.42 27 TYR A N 4
ATOM 1951 C CA . TYR A 1 27 ? 12.946 -16.554 -9.069 1.00 73.24 27 TYR A CA 4
ATOM 1952 C C . TYR A 1 27 ? 14.152 -17.029 -8.285 1.00 53.53 27 TYR A C 4
ATOM 1953 O O . TYR A 1 27 ? 15.045 -17.648 -8.827 1.00 52.14 27 TYR A O 4
ATOM 1962 N N . CYS A 1 28 ? 14.145 -16.750 -7.019 1.00 41.21 28 CYS A N 4
ATOM 1963 C CA . CYS A 1 28 ? 15.176 -17.144 -6.117 1.00 45.22 28 CYS A CA 4
ATOM 1964 C C . CYS A 1 28 ? 15.460 -18.628 -6.150 1.00 52.33 28 CYS A C 4
ATOM 1965 O O . CYS A 1 28 ? 16.617 -19.016 -6.237 1.00 40.31 28 CYS A O 4
ATOM 1968 N N . LYS A 1 29 ? 14.422 -19.445 -6.175 1.00 21.23 29 LYS A N 4
ATOM 1969 C CA . LYS A 1 29 ? 14.603 -20.888 -6.137 1.00 34.51 29 LYS A CA 4
ATOM 1970 C C . LYS A 1 29 ? 15.174 -21.440 -7.429 1.00 51.32 29 LYS A C 4
ATOM 1971 O O . LYS A 1 29 ? 16.023 -22.312 -7.415 1.00 31.55 29 LYS A O 4
ATOM 1977 N N . VAL A 1 30 ? 14.720 -20.922 -8.529 1.00 20.10 30 VAL A N 4
ATOM 1978 C CA . VAL A 1 30 ? 15.088 -21.391 -9.788 1.00 33.33 30 VAL A CA 4
ATOM 1979 C C . VAL A 1 30 ? 16.413 -20.768 -10.275 1.00 5.52 30 VAL A C 4
ATOM 1980 O O . VAL A 1 30 ? 17.331 -21.474 -10.731 1.00 43.53 30 VAL A O 4
ATOM 1984 N N . CYS A 1 31 ? 16.521 -19.479 -10.138 1.00 63.40 31 CYS A N 4
ATOM 1985 C CA . CYS A 1 31 ? 17.618 -18.723 -10.692 1.00 73.40 31 CYS A CA 4
ATOM 1986 C C . CYS A 1 31 ? 18.867 -18.762 -9.836 1.00 14.41 31 CYS A C 4
ATOM 1987 O O . CYS A 1 31 ? 19.868 -19.338 -10.231 1.00 70.22 31 CYS A O 4
ATOM 1990 N N . PHE A 1 32 ? 18.800 -18.227 -8.654 1.00 42.02 32 PHE A N 4
ATOM 1991 C CA . PHE A 1 32 ? 19.964 -18.153 -7.792 1.00 53.44 32 PHE A CA 4
ATOM 1992 C C . PHE A 1 32 ? 19.980 -19.325 -6.844 1.00 74.01 32 PHE A C 4
ATOM 1993 O O . PHE A 1 32 ? 20.784 -19.379 -5.921 1.00 65.34 32 PHE A O 4
ATOM 2001 N N . LYS A 1 33 ? 19.089 -20.280 -7.130 1.00 2.13 33 LYS A N 4
ATOM 2002 C CA . LYS A 1 33 ? 18.851 -21.478 -6.350 1.00 31.24 33 LYS A CA 4
ATOM 2003 C C . LYS A 1 33 ? 18.927 -21.248 -4.840 1.00 2.41 33 LYS A C 4
ATOM 2004 O O . LYS A 1 33 ? 19.413 -22.068 -4.062 1.00 74.13 33 LYS A O 4
ATOM 2010 N N . ALA A 1 34 ? 18.345 -20.113 -4.472 1.00 43.42 34 ALA A N 4
ATOM 2011 C CA . ALA A 1 34 ? 18.253 -19.592 -3.135 1.00 71.21 34 ALA A CA 4
ATOM 2012 C C . ALA A 1 34 ? 17.200 -20.338 -2.382 1.00 74.43 34 ALA A C 4
ATOM 2013 O O . ALA A 1 34 ? 16.498 -21.181 -2.951 1.00 53.53 34 ALA A O 4
ATOM 2015 N N . ASP A 1 35 ? 17.055 -20.048 -1.118 1.00 61.13 35 ASP A N 4
ATOM 2016 C CA . ASP A 1 35 ? 16.142 -20.814 -0.345 1.00 32.41 35 ASP A CA 4
ATOM 2017 C C . ASP A 1 35 ? 14.779 -20.227 -0.485 1.00 64.11 35 ASP A C 4
ATOM 2018 O O . ASP A 1 35 ? 13.798 -20.933 -0.717 1.00 2.11 35 ASP A O 4
ATOM 2023 N N . ARG A 1 36 ? 14.708 -18.912 -0.402 1.00 43.31 36 ARG A N 4
ATOM 2024 C CA . ARG A 1 36 ? 13.451 -18.246 -0.570 1.00 3.34 36 ARG A CA 4
ATOM 2025 C C . ARG A 1 36 ? 13.722 -16.850 -1.026 1.00 55.13 36 ARG A C 4
ATOM 2026 O O . ARG A 1 36 ? 14.904 -16.457 -1.127 1.00 63.14 36 ARG A O 4
ATOM 2034 N N . GLY A 1 37 ? 12.691 -16.117 -1.302 1.00 32.11 37 GLY A N 4
ATOM 2035 C CA . GLY A 1 37 ? 12.861 -14.778 -1.740 1.00 32.31 37 GLY A CA 4
ATOM 2036 C C . GLY A 1 37 ? 11.874 -13.856 -1.105 1.00 0.52 37 GLY A C 4
ATOM 2037 O O . GLY A 1 37 ? 10.817 -14.298 -0.643 1.00 61.31 37 GLY A O 4
ATOM 2038 N N . GLU A 1 38 ? 12.200 -12.590 -1.079 1.00 52.35 38 GLU A N 4
ATOM 2039 C CA . GLU A 1 38 ? 11.313 -11.595 -0.536 1.00 23.15 38 GLU A CA 4
ATOM 2040 C C . GLU A 1 38 ? 10.589 -10.895 -1.660 1.00 3.14 38 GLU A C 4
ATOM 2041 O O . GLU A 1 38 ? 11.172 -10.110 -2.416 1.00 52.44 38 GLU A O 4
ATOM 2047 N N . CYS A 1 39 ? 9.340 -11.208 -1.780 1.00 11.00 39 CYS A N 4
ATOM 2048 C CA . CYS A 1 39 ? 8.461 -10.605 -2.748 1.00 64.51 39 CYS A CA 4
ATOM 2049 C C . CYS A 1 39 ? 7.773 -9.506 -2.005 1.00 55.22 39 CYS A C 4
ATOM 2050 O O . CYS A 1 39 ? 6.797 -9.745 -1.317 1.00 35.15 39 CYS A O 4
ATOM 2053 N N . TYR A 1 40 ? 8.322 -8.336 -2.062 1.00 72.51 40 TYR A N 4
ATOM 2054 C CA . TYR A 1 40 ? 7.854 -7.260 -1.231 1.00 32.24 40 TYR A CA 4
ATOM 2055 C C . TYR A 1 40 ? 7.851 -6.000 -2.034 1.00 63.54 40 TYR A C 4
ATOM 2056 O O . TYR A 1 40 ? 8.567 -5.927 -3.019 1.00 55.12 40 TYR A O 4
ATOM 2065 N N . ASP A 1 41 ? 7.083 -5.029 -1.606 1.00 12.22 41 ASP A N 4
ATOM 2066 C CA . ASP A 1 41 ? 7.057 -3.723 -2.245 1.00 34.11 41 ASP A CA 4
ATOM 2067 C C . ASP A 1 41 ? 8.419 -3.063 -2.209 1.00 14.11 41 ASP A C 4
ATOM 2068 O O . ASP A 1 41 ? 8.976 -2.834 -1.130 1.00 72.33 41 ASP A O 4
ATOM 2073 N N . SER A 1 42 ? 8.977 -2.828 -3.380 1.00 65.15 42 SER A N 4
ATOM 2074 C CA . SER A 1 42 ? 10.203 -2.048 -3.527 1.00 50.41 42 SER A CA 4
ATOM 2075 C C . SER A 1 42 ? 10.134 -0.698 -2.727 1.00 2.12 42 SER A C 4
ATOM 2076 O O . SER A 1 42 ? 9.097 -0.062 -2.680 1.00 41.44 42 SER A O 4
ATOM 2079 N N . PRO A 1 43 ? 11.262 -0.225 -2.131 1.00 24.11 43 PRO A N 4
ATOM 2080 C CA . PRO A 1 43 ? 11.287 1.034 -1.333 1.00 2.00 43 PRO A CA 4
ATOM 2081 C C . PRO A 1 43 ? 11.114 2.314 -2.188 1.00 51.03 43 PRO A C 4
ATOM 2082 O O . PRO A 1 43 ? 11.111 3.421 -1.676 1.00 30.30 43 PRO A O 4
ATOM 2086 N N . SER A 1 44 ? 10.990 2.136 -3.477 1.00 11.24 44 SER A N 4
ATOM 2087 C CA . SER A 1 44 ? 10.803 3.224 -4.421 1.00 53.53 44 SER A CA 4
ATOM 2088 C C . SER A 1 44 ? 9.359 3.181 -4.952 1.00 4.22 44 SER A C 4
ATOM 2089 O O . SER A 1 44 ? 9.040 3.741 -5.999 1.00 33.22 44 SER A O 4
ATOM 2092 N N . LEU A 1 45 ? 8.521 2.490 -4.203 1.00 24.13 45 LEU A N 4
ATOM 2093 C CA . LEU A 1 45 ? 7.144 2.212 -4.552 1.00 60.42 45 LEU A CA 4
ATOM 2094 C C . LEU A 1 45 ? 6.318 3.472 -4.814 1.00 13.25 45 LEU A C 4
ATOM 2095 O O . LEU A 1 45 ? 6.240 4.373 -3.986 1.00 31.51 45 LEU A O 4
ATOM 2100 N N . ASN A 1 46 ? 5.699 3.499 -5.977 1.00 14.43 46 ASN A N 4
ATOM 2101 C CA . ASN A 1 46 ? 4.818 4.585 -6.376 1.00 5.02 46 ASN A CA 4
ATOM 2102 C C . ASN A 1 46 ? 3.766 3.989 -7.327 1.00 54.33 46 ASN A C 4
ATOM 2103 O O . ASN A 1 46 ? 3.238 4.644 -8.229 1.00 4.10 46 ASN A O 4
ATOM 2108 N N . CYS A 1 47 ? 3.416 2.744 -7.105 1.00 60.11 47 CYS A N 4
ATOM 2109 C CA . CYS A 1 47 ? 2.526 2.089 -8.018 1.00 11.52 47 CYS A CA 4
ATOM 2110 C C . CYS A 1 47 ? 1.204 1.679 -7.336 1.00 22.51 47 CYS A C 4
ATOM 2111 O O . CYS A 1 47 ? 1.202 0.991 -6.317 1.00 42.50 47 CYS A O 4
ATOM 2114 N N . PRO A 1 48 ? 0.070 2.192 -7.813 1.00 64.30 48 PRO A N 4
ATOM 2115 C CA . PRO A 1 48 ? -1.228 1.653 -7.462 1.00 30.35 48 PRO A CA 4
ATOM 2116 C C . PRO A 1 48 ? -1.609 0.606 -8.521 1.00 21.52 48 PRO A C 4
ATOM 2117 O O . PRO A 1 48 ? -2.375 0.878 -9.445 1.00 62.40 48 PRO A O 4
ATOM 2121 N N . HIS A 1 49 ? -0.948 -0.555 -8.448 1.00 51.24 49 HIS A N 4
ATOM 2122 C CA . HIS A 1 49 ? -1.096 -1.626 -9.450 1.00 71.40 49 HIS A CA 4
ATOM 2123 C C . HIS A 1 49 ? -0.534 -1.246 -10.834 1.00 44.11 49 HIS A C 4
ATOM 2124 O O . HIS A 1 49 ? -0.684 -1.944 -11.826 1.00 1.03 49 HIS A O 4
ATOM 2131 N N . ARG A 1 50 ? 0.253 -0.182 -10.845 1.00 22.31 50 ARG A N 4
ATOM 2132 C CA . ARG A 1 50 ? 1.096 0.145 -12.002 1.00 75.34 50 ARG A CA 4
ATOM 2133 C C . ARG A 1 50 ? 2.395 -0.639 -11.805 1.00 40.34 50 ARG A C 4
ATOM 2134 O O . ARG A 1 50 ? 3.487 -0.181 -12.106 1.00 61.34 50 ARG A O 4
ATOM 2142 N N . LEU A 1 51 ? 2.212 -1.851 -11.331 1.00 74.31 51 LEU A N 4
ATOM 2143 C CA . LEU A 1 51 ? 3.245 -2.741 -10.948 1.00 13.02 51 LEU A CA 4
ATOM 2144 C C . LEU A 1 51 ? 3.903 -3.578 -12.086 1.00 33.14 51 LEU A C 4
ATOM 2145 O O . LEU A 1 51 ? 4.776 -4.371 -11.787 1.00 42.42 51 LEU A O 4
ATOM 2150 N N . PRO A 1 52 ? 3.474 -3.479 -13.402 1.00 70.20 52 PRO A N 4
ATOM 2151 C CA . PRO A 1 52 ? 4.267 -3.918 -14.569 1.00 12.33 52 PRO A CA 4
ATOM 2152 C C . PRO A 1 52 ? 5.788 -3.640 -14.513 1.00 41.24 52 PRO A C 4
ATOM 2153 O O . PRO A 1 52 ? 6.462 -3.885 -15.468 1.00 31.33 52 PRO A O 4
ATOM 2157 N N . ASN A 1 53 ? 6.282 -3.019 -13.468 1.00 1.35 53 ASN A N 4
ATOM 2158 C CA . ASN A 1 53 ? 7.728 -2.831 -13.269 1.00 70.24 53 ASN A CA 4
ATOM 2159 C C . ASN A 1 53 ? 8.226 -3.382 -11.942 1.00 33.34 53 ASN A C 4
ATOM 2160 O O . ASN A 1 53 ? 9.402 -3.247 -11.644 1.00 3.32 53 ASN A O 4
ATOM 2165 N N . ASN A 1 54 ? 7.363 -4.032 -11.141 1.00 11.13 54 ASN A N 4
ATOM 2166 C CA . ASN A 1 54 ? 7.795 -4.498 -9.803 1.00 70.34 54 ASN A CA 4
ATOM 2167 C C . ASN A 1 54 ? 8.663 -5.749 -9.843 1.00 3.15 54 ASN A C 4
ATOM 2168 O O . ASN A 1 54 ? 8.373 -6.759 -9.223 1.00 52.32 54 ASN A O 4
ATOM 2173 N N . LYS A 1 55 ? 9.675 -5.713 -10.605 1.00 64.12 55 LYS A N 4
ATOM 2174 C CA . LYS A 1 55 ? 10.631 -6.793 -10.582 1.00 75.34 55 LYS A CA 4
ATOM 2175 C C . LYS A 1 55 ? 11.498 -6.627 -9.298 1.00 5.00 55 LYS A C 4
ATOM 2176 O O . LYS A 1 55 ? 12.655 -6.188 -9.342 1.00 64.34 55 LYS A O 4
ATOM 2182 N N . GLN A 1 56 ? 10.879 -6.950 -8.172 1.00 2.13 56 GLN A N 4
ATOM 2183 C CA . GLN A 1 56 ? 11.394 -6.739 -6.843 1.00 3.44 56 GLN A CA 4
ATOM 2184 C C . GLN A 1 56 ? 11.669 -8.065 -6.197 1.00 24.31 56 GLN A C 4
ATOM 2185 O O . GLN A 1 56 ? 10.772 -8.891 -6.064 1.00 53.41 56 GLN A O 4
ATOM 2191 N N . CYS A 1 57 ? 12.901 -8.288 -5.799 1.00 25.15 57 CYS A N 4
ATOM 2192 C CA . CYS A 1 57 ? 13.252 -9.577 -5.295 1.00 73.31 57 CYS A CA 4
ATOM 2193 C C . CYS A 1 57 ? 14.577 -9.563 -4.537 1.00 11.34 57 CYS A C 4
ATOM 2194 O O . CYS A 1 57 ? 15.510 -8.840 -4.907 1.00 42.45 57 CYS A O 4
ATOM 2197 N N . ARG A 1 58 ? 14.615 -10.306 -3.444 1.00 53.20 58 ARG A N 4
ATOM 2198 C CA . ARG A 1 58 ? 15.836 -10.593 -2.704 1.00 74.55 58 ARG A CA 4
ATOM 2199 C C . ARG A 1 58 ? 15.902 -12.100 -2.506 1.00 12.53 58 ARG A C 4
ATOM 2200 O O . ARG A 1 58 ? 14.912 -12.696 -2.132 1.00 22.25 58 ARG A O 4
ATOM 2208 N N . CYS A 1 59 ? 17.058 -12.685 -2.681 1.00 21.23 59 CYS A N 4
ATOM 2209 C CA . CYS A 1 59 ? 17.221 -14.107 -2.636 1.00 73.35 59 CYS A CA 4
ATOM 2210 C C . CYS A 1 59 ? 18.042 -14.493 -1.445 1.00 2.33 59 CYS A C 4
ATOM 2211 O O . CYS A 1 59 ? 19.202 -14.108 -1.315 1.00 51.04 59 CYS A O 4
ATOM 2214 N N . ILE A 1 60 ? 17.444 -15.247 -0.583 1.00 11.22 60 ILE A N 4
ATOM 2215 C CA . ILE A 1 60 ? 18.050 -15.611 0.674 1.00 24.34 60 ILE A CA 4
ATOM 2216 C C . ILE A 1 60 ? 18.708 -16.912 0.494 1.00 75.32 60 ILE A C 4
ATOM 2217 O O . ILE A 1 60 ? 18.084 -17.809 -0.069 1.00 4.43 60 ILE A O 4
ATOM 2222 N N . ASN A 1 61 ? 19.930 -17.042 0.978 1.00 60.55 61 ASN A N 4
ATOM 2223 C CA . ASN A 1 61 ? 20.671 -18.298 0.881 1.00 64.24 61 ASN A CA 4
ATOM 2224 C C . ASN A 1 61 ? 20.847 -18.668 -0.566 1.00 65.21 61 ASN A C 4
ATOM 2225 O O . ASN A 1 61 ? 20.750 -19.839 -0.923 1.00 41.15 61 ASN A O 4
ATOM 2230 N N . ALA A 1 62 ? 21.064 -17.657 -1.413 1.00 11.24 62 ALA A N 4
ATOM 2231 C CA . ALA A 1 62 ? 21.275 -17.908 -2.806 1.00 34.32 62 ALA A CA 4
ATOM 2232 C C . ALA A 1 62 ? 22.530 -18.723 -2.981 1.00 51.51 62 ALA A C 4
ATOM 2233 O O . ALA A 1 62 ? 23.597 -18.358 -2.495 1.00 14.30 62 ALA A O 4
ATOM 2235 N N . ARG A 1 63 ? 22.382 -19.820 -3.641 1.00 12.13 63 ARG A N 4
ATOM 2236 C CA . ARG A 1 63 ? 23.429 -20.794 -3.757 1.00 44.41 63 ARG A CA 4
ATOM 2237 C C . ARG A 1 63 ? 24.133 -20.677 -5.074 1.00 52.24 63 ARG A C 4
ATOM 2238 O O . ARG A 1 63 ? 25.255 -21.151 -5.238 1.00 14.13 63 ARG A O 4
ATOM 2246 N N . THR A 1 64 ? 23.479 -20.074 -6.023 1.00 3.25 64 THR A N 4
ATOM 2247 C CA . THR A 1 64 ? 24.079 -19.919 -7.317 1.00 11.21 64 THR A CA 4
ATOM 2248 C C . THR A 1 64 ? 24.061 -18.492 -7.783 1.00 42.05 64 THR A C 4
ATOM 2249 O O . THR A 1 64 ? 23.424 -17.619 -7.192 1.00 22.11 64 THR A O 4
ATOM 2253 N N . ALA A 1 65 ? 24.737 -18.291 -8.867 1.00 70.11 65 ALA A N 4
ATOM 2254 C CA . ALA A 1 65 ? 24.836 -17.019 -9.523 1.00 74.52 65 ALA A CA 4
ATOM 2255 C C . ALA A 1 65 ? 23.675 -16.854 -10.496 1.00 62.12 65 ALA A C 4
ATOM 2256 O O . ALA A 1 65 ? 22.853 -17.775 -10.648 1.00 20.33 65 ALA A O 4
ATOM 2258 N N . LYS A 1 66 ? 23.570 -15.655 -11.064 1.00 55.10 66 LYS A N 4
ATOM 2259 C CA . LYS A 1 66 ? 22.581 -15.307 -12.084 1.00 10.45 66 LYS A CA 4
ATOM 2260 C C . LYS A 1 66 ? 22.540 -16.347 -13.171 1.00 61.21 66 LYS A C 4
ATOM 2261 O O . LYS A 1 66 ? 23.500 -16.586 -13.895 1.00 31.14 66 LYS A O 4
ATOM 2267 N N . ASP A 1 67 ? 21.425 -16.925 -13.243 1.00 5.53 67 ASP A N 4
ATOM 2268 C CA . ASP A 1 67 ? 21.139 -18.017 -14.162 1.00 24.05 67 ASP A CA 4
ATOM 2269 C C . ASP A 1 67 ? 20.355 -17.438 -15.305 1.00 72.20 67 ASP A C 4
ATOM 2270 O O . ASP A 1 67 ? 19.286 -16.868 -15.091 1.00 4.24 67 ASP A O 4
ATOM 2275 N N . ASN A 1 68 ? 20.894 -17.520 -16.487 1.00 43.23 68 ASN A N 4
ATOM 2276 C CA . ASN A 1 68 ? 20.255 -16.921 -17.660 1.00 72.54 68 ASN A CA 4
ATOM 2277 C C . ASN A 1 68 ? 19.797 -17.962 -18.639 1.00 10.12 68 ASN A C 4
ATOM 2278 O O . ASN A 1 68 ? 19.313 -17.631 -19.719 1.00 3.30 68 ASN A O 4
ATOM 2283 N N . ARG A 1 69 ? 19.954 -19.210 -18.283 1.00 4.44 69 ARG A N 4
ATOM 2284 C CA . ARG A 1 69 ? 19.590 -20.293 -19.187 1.00 23.33 69 ARG A CA 4
ATOM 2285 C C . ARG A 1 69 ? 18.105 -20.443 -19.159 1.00 13.12 69 ARG A C 4
ATOM 2286 O O . ARG A 1 69 ? 17.451 -20.668 -20.169 1.00 65.14 69 ARG A O 4
ATOM 2294 N N . ASN A 1 70 ? 17.605 -20.332 -17.969 1.00 63.35 70 ASN A N 4
ATOM 2295 C CA . ASN A 1 70 ? 16.204 -20.496 -17.692 1.00 54.21 70 ASN A CA 4
ATOM 2296 C C . ASN A 1 70 ? 15.430 -19.298 -18.217 1.00 31.33 70 ASN A C 4
ATOM 2297 O O . ASN A 1 70 ? 15.705 -18.163 -17.817 1.00 61.23 70 ASN A O 4
ATOM 2302 N N . PRO A 1 71 ? 14.425 -19.521 -19.090 1.00 52.22 71 PRO A N 4
ATOM 2303 C CA . PRO A 1 71 ? 13.606 -18.431 -19.656 1.00 34.45 71 PRO A CA 4
ATOM 2304 C C . PRO A 1 71 ? 12.814 -17.695 -18.570 1.00 21.33 71 PRO A C 4
ATOM 2305 O O . PRO A 1 71 ? 12.476 -16.524 -18.696 1.00 44.04 71 PRO A O 4
ATOM 2309 N N . THR A 1 72 ? 12.571 -18.388 -17.489 1.00 21.44 72 THR A N 4
ATOM 2310 C CA . THR A 1 72 ? 11.863 -17.867 -16.361 1.00 74.53 72 THR A CA 4
ATOM 2311 C C . THR A 1 72 ? 12.785 -17.031 -15.467 1.00 54.31 72 THR A C 4
ATOM 2312 O O . THR A 1 72 ? 12.344 -16.415 -14.505 1.00 5.22 72 THR A O 4
ATOM 2316 N N . CYS A 1 73 ? 14.054 -17.004 -15.808 1.00 54.54 73 CYS A N 4
ATOM 2317 C CA . CYS A 1 73 ? 15.031 -16.274 -15.045 1.00 1.10 73 CYS A CA 4
ATOM 2318 C C . CYS A 1 73 ? 15.448 -15.005 -15.713 1.00 73.11 73 CYS A C 4
ATOM 2319 O O . CYS A 1 73 ? 16.357 -14.318 -15.217 1.00 31.15 73 CYS A O 4
ATOM 2322 N N . TRP A 1 74 ? 14.810 -14.670 -16.814 1.00 40.23 74 TRP A N 4
ATOM 2323 C CA . TRP A 1 74 ? 15.139 -13.448 -17.491 1.00 45.20 74 TRP A CA 4
ATOM 2324 C C . TRP A 1 74 ? 14.482 -12.281 -16.777 1.00 72.12 74 TRP A C 4
ATOM 2325 O O . TRP A 1 74 ? 13.297 -11.963 -17.004 1.00 62.44 74 TRP A O 4
ATOM 2336 N N . ALA A 1 75 ? 15.247 -11.740 -15.845 1.00 44.41 75 ALA A N 4
ATOM 2337 C CA . ALA A 1 75 ? 14.937 -10.640 -14.981 1.00 75.13 75 ALA A CA 4
ATOM 2338 C C . ALA A 1 75 ? 16.052 -10.639 -13.960 1.00 53.22 75 ALA A C 4
ATOM 2339 O O . ALA A 1 75 ? 17.155 -11.089 -14.313 1.00 74.43 75 ALA A O 4
ATOM 2341 N N . GLY A 1 1 ? 3.061 -0.916 -4.193 1.00 4.11 1 GLY A N 5
ATOM 2342 C CA . GLY A 1 1 ? 1.723 -1.543 -4.159 1.00 52.42 1 GLY A CA 5
ATOM 2343 C C . GLY A 1 1 ? 1.538 -2.527 -5.301 1.00 50.12 1 GLY A C 5
ATOM 2344 O O . GLY A 1 1 ? 0.552 -2.457 -6.059 1.00 34.45 1 GLY A O 5
ATOM 2345 N N . CYS A 1 2 ? 2.478 -3.414 -5.437 1.00 11.33 2 CYS A N 5
ATOM 2346 C CA . CYS A 1 2 ? 2.506 -4.401 -6.472 1.00 45.25 2 CYS A CA 5
ATOM 2347 C C . CYS A 1 2 ? 1.996 -5.743 -5.926 1.00 40.24 2 CYS A C 5
ATOM 2348 O O . CYS A 1 2 ? 2.585 -6.304 -5.028 1.00 54.01 2 CYS A O 5
ATOM 2351 N N . PHE A 1 3 ? 0.894 -6.238 -6.469 1.00 30.31 3 PHE A N 5
ATOM 2352 C CA . PHE A 1 3 ? 0.294 -7.470 -5.969 1.00 52.30 3 PHE A CA 5
ATOM 2353 C C . PHE A 1 3 ? 0.967 -8.776 -6.471 1.00 23.11 3 PHE A C 5
ATOM 2354 O O . PHE A 1 3 ? 1.343 -9.613 -5.658 1.00 13.22 3 PHE A O 5
ATOM 2362 N N . GLU A 1 4 ? 1.141 -8.913 -7.795 1.00 21.21 4 GLU A N 5
ATOM 2363 C CA . GLU A 1 4 ? 1.619 -10.164 -8.420 1.00 45.11 4 GLU A CA 5
ATOM 2364 C C . GLU A 1 4 ? 2.886 -10.758 -7.861 1.00 11.12 4 GLU A C 5
ATOM 2365 O O . GLU A 1 4 ? 2.947 -11.946 -7.688 1.00 44.33 4 GLU A O 5
ATOM 2371 N N . ASP A 1 5 ? 3.895 -9.979 -7.615 1.00 34.32 5 ASP A N 5
ATOM 2372 C CA . ASP A 1 5 ? 5.086 -10.559 -7.000 1.00 2.11 5 ASP A CA 5
ATOM 2373 C C . ASP A 1 5 ? 4.949 -10.631 -5.499 1.00 53.43 5 ASP A C 5
ATOM 2374 O O . ASP A 1 5 ? 4.905 -11.712 -4.913 1.00 74.03 5 ASP A O 5
ATOM 2379 N N . TRP A 1 6 ? 4.751 -9.468 -4.904 1.00 43.54 6 TRP A N 5
ATOM 2380 C CA . TRP A 1 6 ? 4.780 -9.302 -3.461 1.00 0.13 6 TRP A CA 5
ATOM 2381 C C . TRP A 1 6 ? 3.789 -10.209 -2.700 1.00 63.13 6 TRP A C 5
ATOM 2382 O O . TRP A 1 6 ? 4.164 -10.911 -1.758 1.00 13.33 6 TRP A O 5
ATOM 2393 N N . SER A 1 7 ? 2.568 -10.241 -3.142 1.00 45.22 7 SER A N 5
ATOM 2394 C CA . SER A 1 7 ? 1.545 -11.002 -2.476 1.00 32.04 7 SER A CA 5
ATOM 2395 C C . SER A 1 7 ? 1.559 -12.476 -2.874 1.00 35.41 7 SER A C 5
ATOM 2396 O O . SER A 1 7 ? 0.917 -13.301 -2.234 1.00 12.02 7 SER A O 5
ATOM 2399 N N . ARG A 1 8 ? 2.255 -12.800 -3.949 1.00 41.34 8 ARG A N 5
ATOM 2400 C CA . ARG A 1 8 ? 2.259 -14.157 -4.485 1.00 1.24 8 ARG A CA 5
ATOM 2401 C C . ARG A 1 8 ? 2.829 -15.127 -3.466 1.00 31.12 8 ARG A C 5
ATOM 2402 O O . ARG A 1 8 ? 2.366 -16.252 -3.350 1.00 34.20 8 ARG A O 5
ATOM 2410 N N . CYS A 1 9 ? 3.779 -14.681 -2.699 1.00 2.03 9 CYS A N 5
ATOM 2411 C CA . CYS A 1 9 ? 4.378 -15.556 -1.740 1.00 61.13 9 CYS A CA 5
ATOM 2412 C C . CYS A 1 9 ? 4.005 -15.131 -0.334 1.00 62.14 9 CYS A C 5
ATOM 2413 O O . CYS A 1 9 ? 4.497 -15.695 0.644 1.00 75.14 9 CYS A O 5
ATOM 2416 N N . SER A 1 10 ? 3.107 -14.158 -0.207 1.00 75.55 10 SER A N 5
ATOM 2417 C CA . SER A 1 10 ? 2.744 -13.716 1.094 1.00 3.32 10 SER A CA 5
ATOM 2418 C C . SER A 1 10 ? 1.248 -13.416 1.180 1.00 72.42 10 SER A C 5
ATOM 2419 O O . SER A 1 10 ? 0.750 -12.509 0.520 1.00 43.24 10 SER A O 5
ATOM 2422 N N . PRO A 1 11 ? 0.502 -14.174 2.001 1.00 54.52 11 PRO A N 5
ATOM 2423 C CA . PRO A 1 11 ? -0.936 -13.920 2.237 1.00 72.50 11 PRO A CA 5
ATOM 2424 C C . PRO A 1 11 ? -1.102 -12.760 3.237 1.00 23.11 11 PRO A C 5
ATOM 2425 O O . PRO A 1 11 ? -1.892 -12.817 4.168 1.00 10.00 11 PRO A O 5
ATOM 2429 N N . SER A 1 12 ? -0.368 -11.710 2.978 1.00 40.25 12 SER A N 5
ATOM 2430 C CA . SER A 1 12 ? -0.263 -10.568 3.826 1.00 44.21 12 SER A CA 5
ATOM 2431 C C . SER A 1 12 ? -1.462 -9.627 3.671 1.00 54.11 12 SER A C 5
ATOM 2432 O O . SER A 1 12 ? -2.253 -9.453 4.588 1.00 25.01 12 SER A O 5
ATOM 2435 N N . THR A 1 13 ? -1.578 -9.026 2.517 1.00 62.32 13 THR A N 5
ATOM 2436 C CA . THR A 1 13 ? -2.663 -8.122 2.247 1.00 2.21 13 THR A CA 5
ATOM 2437 C C . THR A 1 13 ? -3.544 -8.682 1.135 1.00 1.52 13 THR A C 5
ATOM 2438 O O . THR A 1 13 ? -4.615 -8.141 0.846 1.00 71.14 13 THR A O 5
ATOM 2442 N N . ALA A 1 14 ? -3.091 -9.778 0.548 1.00 63.50 14 ALA A N 5
ATOM 2443 C CA . ALA A 1 14 ? -3.736 -10.426 -0.569 1.00 73.11 14 ALA A CA 5
ATOM 2444 C C . ALA A 1 14 ? -2.926 -11.657 -0.904 1.00 25.11 14 ALA A C 5
ATOM 2445 O O . ALA A 1 14 ? -2.103 -12.087 -0.103 1.00 21.53 14 ALA A O 5
ATOM 2447 N N . SER A 1 15 ? -3.165 -12.217 -2.047 1.00 32.24 15 SER A N 5
ATOM 2448 C CA . SER A 1 15 ? -2.427 -13.330 -2.563 1.00 72.51 15 SER A CA 5
ATOM 2449 C C . SER A 1 15 ? -2.400 -13.131 -4.060 1.00 14.11 15 SER A C 5
ATOM 2450 O O . SER A 1 15 ? -3.287 -12.447 -4.585 1.00 64.42 15 SER A O 5
ATOM 2453 N N . ALA A 1 16 ? -1.419 -13.657 -4.739 1.00 23.33 16 ALA A N 5
ATOM 2454 C CA . ALA A 1 16 ? -1.314 -13.416 -6.155 1.00 55.35 16 ALA A CA 5
ATOM 2455 C C . ALA A 1 16 ? -1.209 -14.703 -6.936 1.00 53.41 16 ALA A C 5
ATOM 2456 O O . ALA A 1 16 ? -1.096 -15.788 -6.351 1.00 54.11 16 ALA A O 5
ATOM 2458 N N . THR A 1 17 ? -1.200 -14.578 -8.237 1.00 2.01 17 THR A N 5
ATOM 2459 C CA . THR A 1 17 ? -1.251 -15.711 -9.115 1.00 61.34 17 THR A CA 5
ATOM 2460 C C . THR A 1 17 ? 0.157 -16.165 -9.537 1.00 1.23 17 THR A C 5
ATOM 2461 O O . THR A 1 17 ? 0.587 -17.306 -9.248 1.00 30.12 17 THR A O 5
ATOM 2465 N N . GLY A 1 18 ? 0.875 -15.285 -10.181 1.00 45.34 18 GLY A N 5
ATOM 2466 C CA . GLY A 1 18 ? 2.163 -15.614 -10.723 1.00 10.52 18 GLY A CA 5
ATOM 2467 C C . GLY A 1 18 ? 2.114 -15.557 -12.234 1.00 63.42 18 GLY A C 5
ATOM 2468 O O . GLY A 1 18 ? 2.700 -16.409 -12.936 1.00 35.54 18 GLY A O 5
ATOM 2469 N N . VAL A 1 19 ? 1.403 -14.579 -12.729 1.00 51.45 19 VAL A N 5
ATOM 2470 C CA . VAL A 1 19 ? 1.226 -14.339 -14.143 1.00 62.11 19 VAL A CA 5
ATOM 2471 C C . VAL A 1 19 ? 2.355 -13.470 -14.643 1.00 11.31 19 VAL A C 5
ATOM 2472 O O . VAL A 1 19 ? 2.539 -12.406 -14.125 1.00 5.33 19 VAL A O 5
ATOM 2476 N N . LEU A 1 20 ? 3.095 -13.939 -15.669 1.00 45.12 20 LEU A N 5
ATOM 2477 C CA . LEU A 1 20 ? 4.254 -13.205 -16.266 1.00 31.40 20 LEU A CA 5
ATOM 2478 C C . LEU A 1 20 ? 5.382 -13.011 -15.289 1.00 65.13 20 LEU A C 5
ATOM 2479 O O . LEU A 1 20 ? 6.451 -13.609 -15.423 1.00 54.53 20 LEU A O 5
ATOM 2484 N N . TRP A 1 21 ? 5.117 -12.240 -14.317 1.00 52.44 21 TRP A N 5
ATOM 2485 C CA . TRP A 1 21 ? 6.037 -11.982 -13.232 1.00 63.25 21 TRP A CA 5
ATOM 2486 C C . TRP A 1 21 ? 6.146 -13.299 -12.462 1.00 12.10 21 TRP A C 5
ATOM 2487 O O . TRP A 1 21 ? 5.137 -13.906 -12.116 1.00 1.13 21 TRP A O 5
ATOM 2498 N N . ARG A 1 22 ? 7.356 -13.782 -12.267 1.00 35.32 22 ARG A N 5
ATOM 2499 C CA . ARG A 1 22 ? 7.558 -15.148 -11.747 1.00 52.30 22 ARG A CA 5
ATOM 2500 C C . ARG A 1 22 ? 7.435 -15.252 -10.268 1.00 21.32 22 ARG A C 5
ATOM 2501 O O . ARG A 1 22 ? 7.679 -16.348 -9.718 1.00 3.31 22 ARG A O 5
ATOM 2509 N N . SER A 1 23 ? 7.044 -14.147 -9.621 1.00 41.45 23 SER A N 5
ATOM 2510 C CA . SER A 1 23 ? 7.044 -14.050 -8.180 1.00 42.30 23 SER A CA 5
ATOM 2511 C C . SER A 1 23 ? 8.487 -14.219 -7.755 1.00 21.41 23 SER A C 5
ATOM 2512 O O . SER A 1 23 ? 9.402 -14.145 -8.597 1.00 23.44 23 SER A O 5
ATOM 2515 N N . CYS A 1 24 ? 8.724 -14.423 -6.532 1.00 24.24 24 CYS A N 5
ATOM 2516 C CA . CYS A 1 24 ? 10.055 -14.694 -6.162 1.00 74.23 24 CYS A CA 5
ATOM 2517 C C . CYS A 1 24 ? 10.277 -16.012 -5.514 1.00 4.24 24 CYS A C 5
ATOM 2518 O O . CYS A 1 24 ? 11.410 -16.519 -5.484 1.00 53.34 24 CYS A O 5
ATOM 2521 N N . ASP A 1 25 ? 9.210 -16.609 -5.051 1.00 2.24 25 ASP A N 5
ATOM 2522 C CA . ASP A 1 25 ? 9.271 -17.947 -4.476 1.00 35.51 25 ASP A CA 5
ATOM 2523 C C . ASP A 1 25 ? 9.767 -18.947 -5.536 1.00 13.23 25 ASP A C 5
ATOM 2524 O O . ASP A 1 25 ? 10.646 -19.770 -5.266 1.00 2.31 25 ASP A O 5
ATOM 2529 N N . SER A 1 26 ? 9.251 -18.815 -6.751 1.00 10.14 26 SER A N 5
ATOM 2530 C CA . SER A 1 26 ? 9.616 -19.682 -7.834 1.00 12.14 26 SER A CA 5
ATOM 2531 C C . SER A 1 26 ? 10.902 -19.159 -8.501 1.00 21.45 26 SER A C 5
ATOM 2532 O O . SER A 1 26 ? 11.830 -19.922 -8.789 1.00 71.54 26 SER A O 5
ATOM 2535 N N . TYR A 1 27 ? 10.944 -17.847 -8.729 1.00 34.14 27 TYR A N 5
ATOM 2536 C CA . TYR A 1 27 ? 12.101 -17.153 -9.310 1.00 33.53 27 TYR A CA 5
ATOM 2537 C C . TYR A 1 27 ? 13.416 -17.497 -8.617 1.00 65.12 27 TYR A C 5
ATOM 2538 O O . TYR A 1 27 ? 14.363 -17.912 -9.283 1.00 73.22 27 TYR A O 5
ATOM 2547 N N . CYS A 1 28 ? 13.484 -17.342 -7.295 1.00 34.01 28 CYS A N 5
ATOM 2548 C CA . CYS A 1 28 ? 14.708 -17.585 -6.584 1.00 62.43 28 CYS A CA 5
ATOM 2549 C C . CYS A 1 28 ? 15.140 -19.042 -6.672 1.00 33.42 28 CYS A C 5
ATOM 2550 O O . CYS A 1 28 ? 16.317 -19.323 -6.584 1.00 12.25 28 CYS A O 5
ATOM 2553 N N . LYS A 1 29 ? 14.189 -19.958 -6.890 1.00 34.54 29 LYS A N 5
ATOM 2554 C CA . LYS A 1 29 ? 14.505 -21.371 -7.076 1.00 33.10 29 LYS A CA 5
ATOM 2555 C C . LYS A 1 29 ? 15.232 -21.612 -8.380 1.00 33.25 29 LYS A C 5
ATOM 2556 O O . LYS A 1 29 ? 16.239 -22.295 -8.418 1.00 55.02 29 LYS A O 5
ATOM 2562 N N . VAL A 1 30 ? 14.728 -21.038 -9.421 1.00 51.04 30 VAL A N 5
ATOM 2563 C CA . VAL A 1 30 ? 15.230 -21.216 -10.708 1.00 32.23 30 VAL A CA 5
ATOM 2564 C C . VAL A 1 30 ? 16.497 -20.361 -10.942 1.00 75.01 30 VAL A C 5
ATOM 2565 O O . VAL A 1 30 ? 17.541 -20.847 -11.414 1.00 35.30 30 VAL A O 5
ATOM 2569 N N . CYS A 1 31 ? 16.405 -19.118 -10.578 1.00 35.34 31 CYS A N 5
ATOM 2570 C CA . CYS A 1 31 ? 17.428 -18.156 -10.873 1.00 21.14 31 CYS A CA 5
ATOM 2571 C C . CYS A 1 31 ? 18.651 -18.292 -9.965 1.00 3.52 31 CYS A C 5
ATOM 2572 O O . CYS A 1 31 ? 19.706 -18.697 -10.415 1.00 63.40 31 CYS A O 5
ATOM 2575 N N . PHE A 1 32 ? 18.488 -18.029 -8.692 1.00 74.43 32 PHE A N 5
ATOM 2576 C CA . PHE A 1 32 ? 19.612 -18.013 -7.752 1.00 25.11 32 PHE A CA 5
ATOM 2577 C C . PHE A 1 32 ? 19.710 -19.331 -6.991 1.00 52.31 32 PHE A C 5
ATOM 2578 O O . PHE A 1 32 ? 20.546 -19.492 -6.095 1.00 32.53 32 PHE A O 5
ATOM 2586 N N . LYS A 1 33 ? 18.862 -20.265 -7.400 1.00 75.12 33 LYS A N 5
ATOM 2587 C CA . LYS A 1 33 ? 18.703 -21.601 -6.816 1.00 50.31 33 LYS A CA 5
ATOM 2588 C C . LYS A 1 33 ? 18.705 -21.563 -5.277 1.00 34.30 33 LYS A C 5
ATOM 2589 O O . LYS A 1 33 ? 19.249 -22.433 -4.594 1.00 64.40 33 LYS A O 5
ATOM 2595 N N . ALA A 1 34 ? 17.994 -20.549 -4.784 1.00 72.33 34 ALA A N 5
ATOM 2596 C CA . ALA A 1 34 ? 17.833 -20.196 -3.379 1.00 64.04 34 ALA A CA 5
ATOM 2597 C C . ALA A 1 34 ? 16.839 -21.102 -2.674 1.00 75.13 34 ALA A C 5
ATOM 2598 O O . ALA A 1 34 ? 16.188 -21.939 -3.306 1.00 72.33 34 ALA A O 5
ATOM 2600 N N . ASP A 1 35 ? 16.722 -20.961 -1.365 1.00 4.21 35 ASP A N 5
ATOM 2601 C CA . ASP A 1 35 ? 15.807 -21.729 -0.628 1.00 4.14 35 ASP A CA 5
ATOM 2602 C C . ASP A 1 35 ? 14.488 -21.097 -0.562 1.00 24.54 35 ASP A C 5
ATOM 2603 O O . ASP A 1 35 ? 13.467 -21.775 -0.641 1.00 12.24 35 ASP A O 5
ATOM 2608 N N . ARG A 1 36 ? 14.479 -19.797 -0.454 1.00 44.21 36 ARG A N 5
ATOM 2609 C CA . ARG A 1 36 ? 13.231 -19.078 -0.425 1.00 41.25 36 ARG A CA 5
ATOM 2610 C C . ARG A 1 36 ? 13.365 -17.845 -1.243 1.00 2.41 36 ARG A C 5
ATOM 2611 O O . ARG A 1 36 ? 14.479 -17.324 -1.417 1.00 3.30 36 ARG A O 5
ATOM 2619 N N . GLY A 1 37 ? 12.274 -17.409 -1.763 1.00 34.33 37 GLY A N 5
ATOM 2620 C CA . GLY A 1 37 ? 12.218 -16.181 -2.462 1.00 63.21 37 GLY A CA 5
ATOM 2621 C C . GLY A 1 37 ? 11.193 -15.350 -1.815 1.00 11.33 37 GLY A C 5
ATOM 2622 O O . GLY A 1 37 ? 10.009 -15.646 -1.912 1.00 44.44 37 GLY A O 5
ATOM 2623 N N . GLU A 1 38 ? 11.622 -14.361 -1.111 1.00 62.52 38 GLU A N 5
ATOM 2624 C CA . GLU A 1 38 ? 10.719 -13.546 -0.374 1.00 31.04 38 GLU A CA 5
ATOM 2625 C C . GLU A 1 38 ? 10.473 -12.286 -1.134 1.00 50.20 38 GLU A C 5
ATOM 2626 O O . GLU A 1 38 ? 11.361 -11.416 -1.258 1.00 51.12 38 GLU A O 5
ATOM 2632 N N . CYS A 1 39 ? 9.302 -12.232 -1.676 1.00 44.32 39 CYS A N 5
ATOM 2633 C CA . CYS A 1 39 ? 8.840 -11.171 -2.514 1.00 10.05 39 CYS A CA 5
ATOM 2634 C C . CYS A 1 39 ? 8.372 -10.040 -1.634 1.00 10.12 39 CYS A C 5
ATOM 2635 O O . CYS A 1 39 ? 7.709 -10.269 -0.619 1.00 14.11 39 CYS A O 5
ATOM 2638 N N . TYR A 1 40 ? 8.740 -8.854 -1.976 1.00 51.41 40 TYR A N 5
ATOM 2639 C CA . TYR A 1 40 ? 8.358 -7.708 -1.246 1.00 65.11 40 TYR A CA 5
ATOM 2640 C C . TYR A 1 40 ? 8.009 -6.612 -2.192 1.00 5.15 40 TYR A C 5
ATOM 2641 O O . TYR A 1 40 ? 8.404 -6.653 -3.318 1.00 60.20 40 TYR A O 5
ATOM 2650 N N . ASP A 1 41 ? 7.274 -5.664 -1.740 1.00 1.04 41 ASP A N 5
ATOM 2651 C CA . ASP A 1 41 ? 6.809 -4.605 -2.602 1.00 22.52 41 ASP A CA 5
ATOM 2652 C C . ASP A 1 41 ? 7.768 -3.467 -2.661 1.00 72.22 41 ASP A C 5
ATOM 2653 O O . ASP A 1 41 ? 8.381 -3.108 -1.655 1.00 52.11 41 ASP A O 5
ATOM 2658 N N . SER A 1 42 ? 7.945 -2.965 -3.850 1.00 4.41 42 SER A N 5
ATOM 2659 C CA . SER A 1 42 ? 8.690 -1.747 -4.078 1.00 52.15 42 SER A CA 5
ATOM 2660 C C . SER A 1 42 ? 7.862 -0.511 -3.620 1.00 73.02 42 SER A C 5
ATOM 2661 O O . SER A 1 42 ? 6.918 -0.096 -4.307 1.00 34.50 42 SER A O 5
ATOM 2664 N N . PRO A 1 43 ? 8.212 0.107 -2.468 1.00 42.10 43 PRO A N 5
ATOM 2665 C CA . PRO A 1 43 ? 7.457 1.234 -1.927 1.00 74.52 43 PRO A CA 5
ATOM 2666 C C . PRO A 1 43 ? 7.963 2.585 -2.447 1.00 34.11 43 PRO A C 5
ATOM 2667 O O . PRO A 1 43 ? 7.334 3.614 -2.258 1.00 30.45 43 PRO A O 5
ATOM 2671 N N . SER A 1 44 ? 9.095 2.561 -3.101 1.00 33.03 44 SER A N 5
ATOM 2672 C CA . SER A 1 44 ? 9.706 3.760 -3.626 1.00 55.11 44 SER A CA 5
ATOM 2673 C C . SER A 1 44 ? 9.556 3.793 -5.144 1.00 72.42 44 SER A C 5
ATOM 2674 O O . SER A 1 44 ? 10.198 4.570 -5.838 1.00 53.33 44 SER A O 5
ATOM 2677 N N . LEU A 1 45 ? 8.677 2.960 -5.635 1.00 41.21 45 LEU A N 5
ATOM 2678 C CA . LEU A 1 45 ? 8.427 2.853 -7.036 1.00 71.21 45 LEU A CA 5
ATOM 2679 C C . LEU A 1 45 ? 6.942 3.084 -7.226 1.00 12.31 45 LEU A C 5
ATOM 2680 O O . LEU A 1 45 ? 6.133 2.569 -6.446 1.00 61.03 45 LEU A O 5
ATOM 2685 N N . ASN A 1 46 ? 6.588 3.897 -8.207 1.00 51.20 46 ASN A N 5
ATOM 2686 C CA . ASN A 1 46 ? 5.187 4.209 -8.479 1.00 55.41 46 ASN A CA 5
ATOM 2687 C C . ASN A 1 46 ? 4.507 2.963 -9.019 1.00 25.44 46 ASN A C 5
ATOM 2688 O O . ASN A 1 46 ? 4.638 2.619 -10.193 1.00 31.34 46 ASN A O 5
ATOM 2693 N N . CYS A 1 47 ? 3.851 2.261 -8.149 1.00 70.22 47 CYS A N 5
ATOM 2694 C CA . CYS A 1 47 ? 3.218 1.042 -8.509 1.00 73.53 47 CYS A CA 5
ATOM 2695 C C . CYS A 1 47 ? 1.761 1.028 -8.068 1.00 62.41 47 CYS A C 5
ATOM 2696 O O . CYS A 1 47 ? 1.437 0.620 -6.944 1.00 45.40 47 CYS A O 5
ATOM 2699 N N . PRO A 1 48 ? 0.853 1.501 -8.938 1.00 13.34 48 PRO A N 5
ATOM 2700 C CA . PRO A 1 48 ? -0.586 1.489 -8.679 1.00 1.33 48 PRO A CA 5
ATOM 2701 C C . PRO A 1 48 ? -1.174 0.138 -9.107 1.00 62.23 48 PRO A C 5
ATOM 2702 O O . PRO A 1 48 ? -2.221 0.063 -9.754 1.00 2.00 48 PRO A O 5
ATOM 2706 N N . HIS A 1 49 ? -0.495 -0.937 -8.682 1.00 13.00 49 HIS A N 5
ATOM 2707 C CA . HIS A 1 49 ? -0.799 -2.320 -9.056 1.00 23.44 49 HIS A CA 5
ATOM 2708 C C . HIS A 1 49 ? -0.891 -2.552 -10.540 1.00 61.41 49 HIS A C 5
ATOM 2709 O O . HIS A 1 49 ? -1.796 -3.228 -11.044 1.00 1.44 49 HIS A O 5
ATOM 2716 N N . ARG A 1 50 ? 0.006 -1.916 -11.239 1.00 52.41 50 ARG A N 5
ATOM 2717 C CA . ARG A 1 50 ? 0.226 -2.185 -12.637 1.00 32.44 50 ARG A CA 5
ATOM 2718 C C . ARG A 1 50 ? 1.480 -3.003 -12.735 1.00 2.02 50 ARG A C 5
ATOM 2719 O O . ARG A 1 50 ? 1.622 -3.819 -13.615 1.00 22.53 50 ARG A O 5
ATOM 2727 N N . LEU A 1 51 ? 2.389 -2.725 -11.768 1.00 30.00 51 LEU A N 5
ATOM 2728 C CA . LEU A 1 51 ? 3.649 -3.480 -11.442 1.00 64.51 51 LEU A CA 5
ATOM 2729 C C . LEU A 1 51 ? 4.521 -4.144 -12.581 1.00 72.42 51 LEU A C 5
ATOM 2730 O O . LEU A 1 51 ? 5.143 -5.179 -12.315 1.00 45.41 51 LEU A O 5
ATOM 2735 N N . PRO A 1 52 ? 4.702 -3.518 -13.745 1.00 22.10 52 PRO A N 5
ATOM 2736 C CA . PRO A 1 52 ? 5.425 -4.097 -14.895 1.00 13.24 52 PRO A CA 5
ATOM 2737 C C . PRO A 1 52 ? 6.810 -4.598 -14.569 1.00 75.20 52 PRO A C 5
ATOM 2738 O O . PRO A 1 52 ? 7.338 -5.481 -15.236 1.00 54.23 52 PRO A O 5
ATOM 2742 N N . ASN A 1 53 ? 7.375 -4.083 -13.536 1.00 21.33 53 ASN A N 5
ATOM 2743 C CA . ASN A 1 53 ? 8.732 -4.424 -13.214 1.00 12.40 53 ASN A CA 5
ATOM 2744 C C . ASN A 1 53 ? 8.880 -4.916 -11.825 1.00 54.53 53 ASN A C 5
ATOM 2745 O O . ASN A 1 53 ? 9.985 -4.929 -11.306 1.00 24.04 53 ASN A O 5
ATOM 2750 N N . ASN A 1 54 ? 7.795 -5.393 -11.226 1.00 35.10 54 ASN A N 5
ATOM 2751 C CA . ASN A 1 54 ? 7.845 -5.798 -9.805 1.00 5.31 54 ASN A CA 5
ATOM 2752 C C . ASN A 1 54 ? 8.557 -7.129 -9.554 1.00 52.32 54 ASN A C 5
ATOM 2753 O O . ASN A 1 54 ? 8.141 -7.913 -8.767 1.00 20.21 54 ASN A O 5
ATOM 2758 N N . LYS A 1 55 ? 9.639 -7.350 -10.213 1.00 71.33 55 LYS A N 5
ATOM 2759 C CA . LYS A 1 55 ? 10.434 -8.514 -9.928 1.00 51.12 55 LYS A CA 5
ATOM 2760 C C . LYS A 1 55 ? 11.493 -8.115 -8.888 1.00 54.31 55 LYS A C 5
ATOM 2761 O O . LYS A 1 55 ? 12.668 -7.874 -9.237 1.00 54.01 55 LYS A O 5
ATOM 2767 N N . GLN A 1 56 ? 11.058 -7.958 -7.638 1.00 70.35 56 GLN A N 5
ATOM 2768 C CA . GLN A 1 56 ? 11.938 -7.516 -6.571 1.00 71.03 56 GLN A CA 5
ATOM 2769 C C . GLN A 1 56 ? 11.761 -8.384 -5.332 1.00 33.53 56 GLN A C 5
ATOM 2770 O O . GLN A 1 56 ? 10.658 -8.526 -4.794 1.00 62.42 56 GLN A O 5
ATOM 2776 N N . CYS A 1 57 ? 12.833 -8.943 -4.858 1.00 0.52 57 CYS A N 5
ATOM 2777 C CA . CYS A 1 57 ? 12.749 -9.850 -3.764 1.00 70.43 57 CYS A CA 5
ATOM 2778 C C . CYS A 1 57 ? 14.101 -10.126 -3.186 1.00 52.41 57 CYS A C 5
ATOM 2779 O O . CYS A 1 57 ? 15.102 -9.535 -3.598 1.00 42.41 57 CYS A O 5
ATOM 2782 N N . ARG A 1 58 ? 14.115 -10.949 -2.183 1.00 22.44 58 ARG A N 5
ATOM 2783 C CA . ARG A 1 58 ? 15.330 -11.457 -1.635 1.00 31.41 58 ARG A CA 5
ATOM 2784 C C . ARG A 1 58 ? 15.313 -12.978 -1.730 1.00 74.12 58 ARG A C 5
ATOM 2785 O O . ARG A 1 58 ? 14.270 -13.609 -1.533 1.00 13.23 58 ARG A O 5
ATOM 2793 N N . CYS A 1 59 ? 16.437 -13.546 -2.029 1.00 10.42 59 CYS A N 5
ATOM 2794 C CA . CYS A 1 59 ? 16.564 -14.949 -2.228 1.00 14.10 59 CYS A CA 5
ATOM 2795 C C . CYS A 1 59 ? 17.443 -15.490 -1.126 1.00 14.51 59 CYS A C 5
ATOM 2796 O O . CYS A 1 59 ? 18.607 -15.118 -1.004 1.00 62.44 59 CYS A O 5
ATOM 2799 N N . ILE A 1 60 ? 16.881 -16.327 -0.325 1.00 35.23 60 ILE A N 5
ATOM 2800 C CA . ILE A 1 60 ? 17.537 -16.843 0.869 1.00 23.34 60 ILE A CA 5
ATOM 2801 C C . ILE A 1 60 ? 18.299 -18.036 0.486 1.00 12.10 60 ILE A C 5
ATOM 2802 O O . ILE A 1 60 ? 17.762 -18.845 -0.243 1.00 52.43 60 ILE A O 5
ATOM 2807 N N . ASN A 1 61 ? 19.532 -18.158 0.960 1.00 43.24 61 ASN A N 5
ATOM 2808 C CA . ASN A 1 61 ? 20.358 -19.344 0.687 1.00 42.03 61 ASN A CA 5
ATOM 2809 C C . ASN A 1 61 ? 20.598 -19.470 -0.798 1.00 43.15 61 ASN A C 5
ATOM 2810 O O . ASN A 1 61 ? 20.722 -20.575 -1.320 1.00 10.34 61 ASN A O 5
ATOM 2815 N N . ALA A 1 62 ? 20.642 -18.329 -1.487 1.00 72.32 62 ALA A N 5
ATOM 2816 C CA . ALA A 1 62 ? 20.896 -18.329 -2.896 1.00 11.34 62 ALA A CA 5
ATOM 2817 C C . ALA A 1 62 ? 22.287 -18.866 -3.128 1.00 54.03 62 ALA A C 5
ATOM 2818 O O . ALA A 1 62 ? 23.250 -18.409 -2.521 1.00 42.11 62 ALA A O 5
ATOM 2820 N N . ARG A 1 63 ? 22.371 -19.839 -3.971 1.00 23.32 63 ARG A N 5
ATOM 2821 C CA . ARG A 1 63 ? 23.600 -20.560 -4.182 1.00 14.44 63 ARG A CA 5
ATOM 2822 C C . ARG A 1 63 ? 24.193 -20.284 -5.507 1.00 52.25 63 ARG A C 5
ATOM 2823 O O . ARG A 1 63 ? 25.314 -20.687 -5.803 1.00 22.33 63 ARG A O 5
ATOM 2831 N N . THR A 1 64 ? 23.452 -19.633 -6.318 1.00 55.42 64 THR A N 5
ATOM 2832 C CA . THR A 1 64 ? 23.982 -19.231 -7.582 1.00 22.23 64 THR A CA 5
ATOM 2833 C C . THR A 1 64 ? 23.899 -17.758 -7.765 1.00 73.33 64 THR A C 5
ATOM 2834 O O . THR A 1 64 ? 23.167 -17.056 -7.060 1.00 45.24 64 THR A O 5
ATOM 2838 N N . ALA A 1 65 ? 24.639 -17.310 -8.721 1.00 51.52 65 ALA A N 5
ATOM 2839 C CA . ALA A 1 65 ? 24.638 -15.939 -9.135 1.00 50.03 65 ALA A CA 5
ATOM 2840 C C . ALA A 1 65 ? 23.412 -15.708 -9.999 1.00 61.34 65 ALA A C 5
ATOM 2841 O O . ALA A 1 65 ? 22.661 -16.672 -10.277 1.00 60.34 65 ALA A O 5
ATOM 2843 N N . LYS A 1 66 ? 23.160 -14.451 -10.357 1.00 21.23 66 LYS A N 5
ATOM 2844 C CA . LYS A 1 66 ? 22.055 -14.111 -11.235 1.00 63.42 66 LYS A CA 5
ATOM 2845 C C . LYS A 1 66 ? 22.194 -14.944 -12.499 1.00 72.31 66 LYS A C 5
ATOM 2846 O O . LYS A 1 66 ? 23.260 -14.993 -13.109 1.00 50.11 66 LYS A O 5
ATOM 2852 N N . ASP A 1 67 ? 21.134 -15.543 -12.889 1.00 32.34 67 ASP A N 5
ATOM 2853 C CA . ASP A 1 67 ? 21.174 -16.514 -13.968 1.00 63.14 67 ASP A CA 5
ATOM 2854 C C . ASP A 1 67 ? 20.599 -15.872 -15.196 1.00 10.34 67 ASP A C 5
ATOM 2855 O O . ASP A 1 67 ? 19.548 -15.274 -15.130 1.00 63.32 67 ASP A O 5
ATOM 2860 N N . ASN A 1 68 ? 21.287 -15.943 -16.289 1.00 15.34 68 ASN A N 5
ATOM 2861 C CA . ASN A 1 68 ? 20.807 -15.302 -17.504 1.00 35.44 68 ASN A CA 5
ATOM 2862 C C . ASN A 1 68 ? 20.408 -16.274 -18.576 1.00 20.31 68 ASN A C 5
ATOM 2863 O O . ASN A 1 68 ? 20.047 -15.867 -19.678 1.00 40.12 68 ASN A O 5
ATOM 2868 N N . ARG A 1 69 ? 20.445 -17.562 -18.266 1.00 42.54 69 ARG A N 5
ATOM 2869 C CA . ARG A 1 69 ? 20.036 -18.562 -19.247 1.00 71.44 69 ARG A CA 5
ATOM 2870 C C . ARG A 1 69 ? 18.519 -18.571 -19.266 1.00 41.13 69 ARG A C 5
ATOM 2871 O O . ARG A 1 69 ? 17.879 -18.877 -20.266 1.00 11.54 69 ARG A O 5
ATOM 2879 N N . ASN A 1 70 ? 17.980 -18.214 -18.128 1.00 32.52 70 ASN A N 5
ATOM 2880 C CA . ASN A 1 70 ? 16.568 -18.114 -17.910 1.00 34.53 70 ASN A CA 5
ATOM 2881 C C . ASN A 1 70 ? 16.087 -16.794 -18.472 1.00 35.34 70 ASN A C 5
ATOM 2882 O O . ASN A 1 70 ? 16.479 -15.736 -17.968 1.00 51.14 70 ASN A O 5
ATOM 2887 N N . PRO A 1 71 ? 15.233 -16.813 -19.513 1.00 65.31 71 PRO A N 5
ATOM 2888 C CA . PRO A 1 71 ? 14.698 -15.583 -20.128 1.00 51.32 71 PRO A CA 5
ATOM 2889 C C . PRO A 1 71 ? 13.903 -14.747 -19.122 1.00 25.35 71 PRO A C 5
ATOM 2890 O O . PRO A 1 71 ? 13.845 -13.530 -19.206 1.00 73.53 71 PRO A O 5
ATOM 2894 N N . THR A 1 72 ? 13.358 -15.420 -18.132 1.00 25.34 72 THR A N 5
ATOM 2895 C CA . THR A 1 72 ? 12.561 -14.802 -17.103 1.00 51.14 72 THR A CA 5
ATOM 2896 C C . THR A 1 72 ? 13.435 -14.124 -16.036 1.00 43.32 72 THR A C 5
ATOM 2897 O O . THR A 1 72 ? 12.932 -13.553 -15.066 1.00 71.23 72 THR A O 5
ATOM 2901 N N . CYS A 1 73 ? 14.731 -14.212 -16.217 1.00 22.33 73 CYS A N 5
ATOM 2902 C CA . CYS A 1 73 ? 15.677 -13.600 -15.324 1.00 22.32 73 CYS A CA 5
ATOM 2903 C C . CYS A 1 73 ? 16.401 -12.464 -15.996 1.00 3.54 73 CYS A C 5
ATOM 2904 O O . CYS A 1 73 ? 17.414 -11.977 -15.474 1.00 11.44 73 CYS A O 5
ATOM 2907 N N . TRP A 1 74 ? 15.928 -12.032 -17.148 1.00 30.51 74 TRP A N 5
ATOM 2908 C CA . TRP A 1 74 ? 16.568 -10.913 -17.789 1.00 52.22 74 TRP A CA 5
ATOM 2909 C C . TRP A 1 74 ? 16.128 -9.612 -17.153 1.00 43.44 74 TRP A C 5
ATOM 2910 O O . TRP A 1 74 ? 15.133 -9.004 -17.544 1.00 35.30 74 TRP A O 5
ATOM 2921 N N . ALA A 1 75 ? 16.894 -9.279 -16.125 1.00 60.21 75 ALA A N 5
ATOM 2922 C CA . ALA A 1 75 ? 16.859 -8.128 -15.273 1.00 4.25 75 ALA A CA 5
ATOM 2923 C C . ALA A 1 75 ? 17.542 -8.623 -14.008 1.00 34.45 75 ALA A C 5
ATOM 2924 O O . ALA A 1 75 ? 16.872 -8.757 -12.959 1.00 24.01 75 ALA A O 5
ATOM 2926 N N . GLY A 1 1 ? 3.770 -0.391 -3.504 1.00 63.40 1 GLY A N 6
ATOM 2927 C CA . GLY A 1 1 ? 2.412 -0.664 -3.981 1.00 3.44 1 GLY A CA 6
ATOM 2928 C C . GLY A 1 1 ? 2.353 -1.874 -4.899 1.00 43.14 1 GLY A C 6
ATOM 2929 O O . GLY A 1 1 ? 1.285 -2.199 -5.455 1.00 2.42 1 GLY A O 6
ATOM 2930 N N . CYS A 1 2 ? 3.468 -2.557 -5.046 1.00 71.54 2 CYS A N 6
ATOM 2931 C CA . CYS A 1 2 ? 3.583 -3.673 -5.937 1.00 65.01 2 CYS A CA 6
ATOM 2932 C C . CYS A 1 2 ? 3.080 -4.942 -5.230 1.00 53.34 2 CYS A C 6
ATOM 2933 O O . CYS A 1 2 ? 3.858 -5.718 -4.669 1.00 74.42 2 CYS A O 6
ATOM 2936 N N . PHE A 1 3 ? 1.767 -5.123 -5.251 1.00 42.44 3 PHE A N 6
ATOM 2937 C CA . PHE A 1 3 ? 1.115 -6.156 -4.462 1.00 22.15 3 PHE A CA 6
ATOM 2938 C C . PHE A 1 3 ? 1.228 -7.583 -5.006 1.00 31.24 3 PHE A C 6
ATOM 2939 O O . PHE A 1 3 ? 1.257 -8.504 -4.220 1.00 12.05 3 PHE A O 6
ATOM 2947 N N . GLU A 1 4 ? 1.306 -7.754 -6.329 1.00 41.32 4 GLU A N 6
ATOM 2948 C CA . GLU A 1 4 ? 1.071 -9.083 -6.950 1.00 3.25 4 GLU A CA 6
ATOM 2949 C C . GLU A 1 4 ? 2.016 -10.165 -6.435 1.00 2.10 4 GLU A C 6
ATOM 2950 O O . GLU A 1 4 ? 1.579 -11.070 -5.713 1.00 73.43 4 GLU A O 6
ATOM 2956 N N . ASP A 1 5 ? 3.305 -10.026 -6.694 1.00 54.24 5 ASP A N 6
ATOM 2957 C CA . ASP A 1 5 ? 4.236 -11.087 -6.307 1.00 74.12 5 ASP A CA 6
ATOM 2958 C C . ASP A 1 5 ? 4.365 -11.138 -4.786 1.00 10.14 5 ASP A C 6
ATOM 2959 O O . ASP A 1 5 ? 4.590 -12.194 -4.204 1.00 41.52 5 ASP A O 6
ATOM 2964 N N . TRP A 1 6 ? 4.156 -9.982 -4.132 1.00 54.11 6 TRP A N 6
ATOM 2965 C CA . TRP A 1 6 ? 4.151 -9.931 -2.678 1.00 24.02 6 TRP A CA 6
ATOM 2966 C C . TRP A 1 6 ? 3.008 -10.790 -2.092 1.00 41.05 6 TRP A C 6
ATOM 2967 O O . TRP A 1 6 ? 3.236 -11.618 -1.203 1.00 31.32 6 TRP A O 6
ATOM 2978 N N . SER A 1 7 ? 1.812 -10.642 -2.651 1.00 62.40 7 SER A N 6
ATOM 2979 C CA . SER A 1 7 ? 0.620 -11.330 -2.161 1.00 14.24 7 SER A CA 6
ATOM 2980 C C . SER A 1 7 ? 0.704 -12.838 -2.329 1.00 12.34 7 SER A C 6
ATOM 2981 O O . SER A 1 7 ? -0.019 -13.589 -1.674 1.00 54.43 7 SER A O 6
ATOM 2984 N N . ARG A 1 8 ? 1.613 -13.272 -3.175 1.00 32.34 8 ARG A N 6
ATOM 2985 C CA . ARG A 1 8 ? 1.831 -14.683 -3.416 1.00 75.51 8 ARG A CA 6
ATOM 2986 C C . ARG A 1 8 ? 2.407 -15.351 -2.183 1.00 53.54 8 ARG A C 6
ATOM 2987 O O . ARG A 1 8 ? 2.324 -16.562 -2.023 1.00 62.30 8 ARG A O 6
ATOM 2995 N N . CYS A 1 9 ? 2.985 -14.553 -1.316 1.00 11.45 9 CYS A N 6
ATOM 2996 C CA . CYS A 1 9 ? 3.570 -15.040 -0.125 1.00 22.54 9 CYS A CA 6
ATOM 2997 C C . CYS A 1 9 ? 3.000 -14.295 1.085 1.00 22.41 9 CYS A C 6
ATOM 2998 O O . CYS A 1 9 ? 3.466 -14.457 2.214 1.00 75.01 9 CYS A O 6
ATOM 3001 N N . SER A 1 10 ? 1.992 -13.474 0.846 1.00 61.31 10 SER A N 6
ATOM 3002 C CA . SER A 1 10 ? 1.341 -12.715 1.887 1.00 74.51 10 SER A CA 6
ATOM 3003 C C . SER A 1 10 ? -0.106 -12.447 1.478 1.00 1.21 10 SER A C 6
ATOM 3004 O O . SER A 1 10 ? -0.355 -11.634 0.603 1.00 2.20 10 SER A O 6
ATOM 3007 N N . PRO A 1 11 ? -1.077 -13.166 2.072 1.00 5.14 11 PRO A N 6
ATOM 3008 C CA . PRO A 1 11 ? -2.486 -13.019 1.716 1.00 54.20 11 PRO A CA 6
ATOM 3009 C C . PRO A 1 11 ? -3.012 -11.601 1.974 1.00 33.21 11 PRO A C 6
ATOM 3010 O O . PRO A 1 11 ? -3.230 -11.194 3.117 1.00 71.34 11 PRO A O 6
ATOM 3014 N N . SER A 1 12 ? -3.122 -10.840 0.917 1.00 53.13 12 SER A N 6
ATOM 3015 C CA . SER A 1 12 ? -3.633 -9.491 0.976 1.00 32.01 12 SER A CA 6
ATOM 3016 C C . SER A 1 12 ? -4.458 -9.207 -0.277 1.00 44.34 12 SER A C 6
ATOM 3017 O O . SER A 1 12 ? -5.574 -8.712 -0.204 1.00 52.03 12 SER A O 6
ATOM 3020 N N . THR A 1 13 ? -3.901 -9.515 -1.423 1.00 61.23 13 THR A N 6
ATOM 3021 C CA . THR A 1 13 ? -4.604 -9.378 -2.667 1.00 50.54 13 THR A CA 6
ATOM 3022 C C . THR A 1 13 ? -4.421 -10.703 -3.443 1.00 53.31 13 THR A C 6
ATOM 3023 O O . THR A 1 13 ? -3.716 -11.594 -2.961 1.00 74.42 13 THR A O 6
ATOM 3027 N N . ALA A 1 14 ? -5.062 -10.853 -4.582 1.00 60.14 14 ALA A N 6
ATOM 3028 C CA . ALA A 1 14 ? -4.951 -12.066 -5.356 1.00 74.13 14 ALA A CA 6
ATOM 3029 C C . ALA A 1 14 ? -3.993 -11.868 -6.517 1.00 34.20 14 ALA A C 6
ATOM 3030 O O . ALA A 1 14 ? -3.794 -10.739 -6.980 1.00 22.25 14 ALA A O 6
ATOM 3032 N N . SER A 1 15 ? -3.407 -12.950 -6.956 1.00 73.21 15 SER A N 6
ATOM 3033 C CA . SER A 1 15 ? -2.493 -12.955 -8.067 1.00 74.23 15 SER A CA 6
ATOM 3034 C C . SER A 1 15 ? -3.244 -13.031 -9.394 1.00 14.24 15 SER A C 6
ATOM 3035 O O . SER A 1 15 ? -4.415 -13.435 -9.431 1.00 54.54 15 SER A O 6
ATOM 3038 N N . ALA A 1 16 ? -2.580 -12.645 -10.464 1.00 43.32 16 ALA A N 6
ATOM 3039 C CA . ALA A 1 16 ? -3.180 -12.658 -11.771 1.00 60.00 16 ALA A CA 6
ATOM 3040 C C . ALA A 1 16 ? -2.686 -13.850 -12.582 1.00 70.41 16 ALA A C 6
ATOM 3041 O O . ALA A 1 16 ? -3.476 -14.687 -13.011 1.00 25.23 16 ALA A O 6
ATOM 3043 N N . THR A 1 17 ? -1.374 -13.935 -12.783 1.00 41.34 17 THR A N 6
ATOM 3044 C CA . THR A 1 17 ? -0.787 -14.999 -13.582 1.00 33.11 17 THR A CA 6
ATOM 3045 C C . THR A 1 17 ? 0.749 -14.886 -13.544 1.00 62.33 17 THR A C 6
ATOM 3046 O O . THR A 1 17 ? 1.283 -13.936 -13.012 1.00 5.43 17 THR A O 6
ATOM 3050 N N . GLY A 1 18 ? 1.448 -15.821 -14.130 1.00 35.04 18 GLY A N 6
ATOM 3051 C CA . GLY A 1 18 ? 2.896 -15.826 -14.039 1.00 53.11 18 GLY A CA 6
ATOM 3052 C C . GLY A 1 18 ? 3.573 -15.294 -15.281 1.00 11.11 18 GLY A C 6
ATOM 3053 O O . GLY A 1 18 ? 4.542 -15.874 -15.752 1.00 35.32 18 GLY A O 6
ATOM 3054 N N . VAL A 1 19 ? 3.086 -14.181 -15.804 1.00 1.45 19 VAL A N 6
ATOM 3055 C CA . VAL A 1 19 ? 3.661 -13.613 -17.024 1.00 40.31 19 VAL A CA 6
ATOM 3056 C C . VAL A 1 19 ? 5.021 -12.937 -16.796 1.00 73.14 19 VAL A C 6
ATOM 3057 O O . VAL A 1 19 ? 6.018 -13.331 -17.406 1.00 64.12 19 VAL A O 6
ATOM 3061 N N . LEU A 1 20 ? 5.079 -11.966 -15.902 1.00 24.41 20 LEU A N 6
ATOM 3062 C CA . LEU A 1 20 ? 6.327 -11.244 -15.645 1.00 33.54 20 LEU A CA 6
ATOM 3063 C C . LEU A 1 20 ? 6.729 -11.384 -14.190 1.00 71.30 20 LEU A C 6
ATOM 3064 O O . LEU A 1 20 ? 7.751 -10.854 -13.747 1.00 53.13 20 LEU A O 6
ATOM 3069 N N . TRP A 1 21 ? 5.935 -12.120 -13.464 1.00 40.21 21 TRP A N 6
ATOM 3070 C CA . TRP A 1 21 ? 6.127 -12.306 -12.041 1.00 75.54 21 TRP A CA 6
ATOM 3071 C C . TRP A 1 21 ? 6.325 -13.792 -11.846 1.00 21.52 21 TRP A C 6
ATOM 3072 O O . TRP A 1 21 ? 5.811 -14.595 -12.654 1.00 23.42 21 TRP A O 6
ATOM 3083 N N . ARG A 1 22 ? 7.051 -14.185 -10.835 1.00 40.14 22 ARG A N 6
ATOM 3084 C CA . ARG A 1 22 ? 7.521 -15.572 -10.760 1.00 73.31 22 ARG A CA 6
ATOM 3085 C C . ARG A 1 22 ? 7.185 -16.234 -9.492 1.00 4.33 22 ARG A C 6
ATOM 3086 O O . ARG A 1 22 ? 7.366 -17.446 -9.394 1.00 35.13 22 ARG A O 6
ATOM 3094 N N . SER A 1 23 ? 6.674 -15.460 -8.546 1.00 71.32 23 SER A N 6
ATOM 3095 C CA . SER A 1 23 ? 6.525 -15.861 -7.193 1.00 64.14 23 SER A CA 6
ATOM 3096 C C . SER A 1 23 ? 7.919 -15.982 -6.652 1.00 65.22 23 SER A C 6
ATOM 3097 O O . SER A 1 23 ? 8.686 -16.882 -7.022 1.00 74.44 23 SER A O 6
ATOM 3100 N N . CYS A 1 24 ? 8.242 -15.067 -5.840 1.00 20.24 24 CYS A N 6
ATOM 3101 C CA . CYS A 1 24 ? 9.604 -14.843 -5.385 1.00 23.14 24 CYS A CA 6
ATOM 3102 C C . CYS A 1 24 ? 10.332 -16.096 -4.882 1.00 34.21 24 CYS A C 6
ATOM 3103 O O . CYS A 1 24 ? 11.526 -16.293 -5.182 1.00 11.40 24 CYS A O 6
ATOM 3106 N N . ASP A 1 25 ? 9.630 -16.972 -4.178 1.00 42.22 25 ASP A N 6
ATOM 3107 C CA . ASP A 1 25 ? 10.270 -18.187 -3.697 1.00 74.12 25 ASP A CA 6
ATOM 3108 C C . ASP A 1 25 ? 10.657 -19.100 -4.852 1.00 44.14 25 ASP A C 6
ATOM 3109 O O . ASP A 1 25 ? 11.758 -19.650 -4.877 1.00 34.41 25 ASP A O 6
ATOM 3114 N N . SER A 1 26 ? 9.799 -19.172 -5.857 1.00 2.05 26 SER A N 6
ATOM 3115 C CA . SER A 1 26 ? 10.033 -20.020 -6.988 1.00 54.24 26 SER A CA 6
ATOM 3116 C C . SER A 1 26 ? 11.158 -19.408 -7.822 1.00 72.32 26 SER A C 6
ATOM 3117 O O . SER A 1 26 ? 12.065 -20.111 -8.285 1.00 5.43 26 SER A O 6
ATOM 3120 N N . TYR A 1 27 ? 11.092 -18.088 -7.985 1.00 41.23 27 TYR A N 6
ATOM 3121 C CA . TYR A 1 27 ? 12.132 -17.317 -8.639 1.00 62.54 27 TYR A CA 6
ATOM 3122 C C . TYR A 1 27 ? 13.509 -17.585 -8.016 1.00 53.32 27 TYR A C 6
ATOM 3123 O O . TYR A 1 27 ? 14.400 -18.072 -8.697 1.00 22.45 27 TYR A O 6
ATOM 3132 N N . CYS A 1 28 ? 13.663 -17.311 -6.725 1.00 73.44 28 CYS A N 6
ATOM 3133 C CA . CYS A 1 28 ? 14.940 -17.484 -6.059 1.00 14.43 28 CYS A CA 6
ATOM 3134 C C . CYS A 1 28 ? 15.431 -18.929 -6.066 1.00 61.15 28 CYS A C 6
ATOM 3135 O O . CYS A 1 28 ? 16.642 -19.158 -6.110 1.00 10.04 28 CYS A O 6
ATOM 3138 N N . LYS A 1 29 ? 14.506 -19.895 -6.080 1.00 12.05 29 LYS A N 6
ATOM 3139 C CA . LYS A 1 29 ? 14.866 -21.307 -6.088 1.00 43.43 29 LYS A CA 6
ATOM 3140 C C . LYS A 1 29 ? 15.642 -21.638 -7.352 1.00 42.41 29 LYS A C 6
ATOM 3141 O O . LYS A 1 29 ? 16.758 -22.134 -7.307 1.00 54.30 29 LYS A O 6
ATOM 3147 N N . VAL A 1 30 ? 15.047 -21.311 -8.467 1.00 64.32 30 VAL A N 6
ATOM 3148 C CA . VAL A 1 30 ? 15.542 -21.623 -9.729 1.00 23.53 30 VAL A CA 6
ATOM 3149 C C . VAL A 1 30 ? 16.648 -20.659 -10.165 1.00 71.34 30 VAL A C 6
ATOM 3150 O O . VAL A 1 30 ? 17.708 -21.070 -10.605 1.00 11.24 30 VAL A O 6
ATOM 3154 N N . CYS A 1 31 ? 16.388 -19.400 -10.017 1.00 43.11 31 CYS A N 6
ATOM 3155 C CA . CYS A 1 31 ? 17.250 -18.359 -10.541 1.00 33.10 31 CYS A CA 6
ATOM 3156 C C . CYS A 1 31 ? 18.588 -18.259 -9.799 1.00 24.22 31 CYS A C 6
ATOM 3157 O O . CYS A 1 31 ? 19.646 -18.436 -10.395 1.00 35.14 31 CYS A O 6
ATOM 3160 N N . PHE A 1 32 ? 18.536 -18.058 -8.509 1.00 35.25 32 PHE A N 6
ATOM 3161 C CA . PHE A 1 32 ? 19.748 -17.792 -7.716 1.00 4.24 32 PHE A CA 6
ATOM 3162 C C . PHE A 1 32 ? 20.152 -18.995 -6.882 1.00 64.11 32 PHE A C 6
ATOM 3163 O O . PHE A 1 32 ? 21.128 -18.941 -6.134 1.00 61.42 32 PHE A O 6
ATOM 3171 N N . LYS A 1 33 ? 19.434 -20.077 -7.074 1.00 0.43 33 LYS A N 6
ATOM 3172 C CA . LYS A 1 33 ? 19.548 -21.304 -6.283 1.00 24.42 33 LYS A CA 6
ATOM 3173 C C . LYS A 1 33 ? 19.623 -20.997 -4.795 1.00 45.52 33 LYS A C 6
ATOM 3174 O O . LYS A 1 33 ? 20.634 -21.191 -4.125 1.00 43.11 33 LYS A O 6
ATOM 3180 N N . ALA A 1 34 ? 18.576 -20.371 -4.366 1.00 62.24 34 ALA A N 6
ATOM 3181 C CA . ALA A 1 34 ? 18.403 -19.896 -3.006 1.00 1.54 34 ALA A CA 6
ATOM 3182 C C . ALA A 1 34 ? 17.624 -20.844 -2.114 1.00 20.21 34 ALA A C 6
ATOM 3183 O O . ALA A 1 34 ? 16.993 -21.795 -2.582 1.00 42.14 34 ALA A O 6
ATOM 3185 N N . ASP A 1 35 ? 17.640 -20.510 -0.822 1.00 51.14 35 ASP A N 6
ATOM 3186 C CA . ASP A 1 35 ? 16.944 -21.228 0.234 1.00 32.10 35 ASP A CA 6
ATOM 3187 C C . ASP A 1 35 ? 15.517 -20.915 0.065 1.00 51.34 35 ASP A C 6
ATOM 3188 O O . ASP A 1 35 ? 14.657 -21.798 0.013 1.00 32.31 35 ASP A O 6
ATOM 3193 N N . ARG A 1 36 ? 15.257 -19.643 -0.104 1.00 44.31 36 ARG A N 6
ATOM 3194 C CA . ARG A 1 36 ? 13.912 -19.210 -0.309 1.00 14.24 36 ARG A CA 6
ATOM 3195 C C . ARG A 1 36 ? 13.928 -17.868 -0.984 1.00 32.14 36 ARG A C 6
ATOM 3196 O O . ARG A 1 36 ? 15.003 -17.232 -1.106 1.00 40.02 36 ARG A O 6
ATOM 3204 N N . GLY A 1 37 ? 12.788 -17.466 -1.431 1.00 5.21 37 GLY A N 6
ATOM 3205 C CA . GLY A 1 37 ? 12.607 -16.165 -1.963 1.00 24.34 37 GLY A CA 6
ATOM 3206 C C . GLY A 1 37 ? 11.559 -15.476 -1.163 1.00 44.15 37 GLY A C 6
ATOM 3207 O O . GLY A 1 37 ? 10.434 -15.962 -1.071 1.00 23.33 37 GLY A O 6
ATOM 3208 N N . GLU A 1 38 ? 11.902 -14.377 -0.569 1.00 32.21 38 GLU A N 6
ATOM 3209 C CA . GLU A 1 38 ? 10.969 -13.686 0.274 1.00 24.44 38 GLU A CA 6
ATOM 3210 C C . GLU A 1 38 ? 10.344 -12.536 -0.494 1.00 31.23 38 GLU A C 6
ATOM 3211 O O . GLU A 1 38 ? 10.997 -11.533 -0.836 1.00 14.15 38 GLU A O 6
ATOM 3217 N N . CYS A 1 39 ? 9.096 -12.758 -0.814 1.00 43.35 39 CYS A N 6
ATOM 3218 C CA . CYS A 1 39 ? 8.265 -11.890 -1.620 1.00 14.11 39 CYS A CA 6
ATOM 3219 C C . CYS A 1 39 ? 7.837 -10.685 -0.804 1.00 33.23 39 CYS A C 6
ATOM 3220 O O . CYS A 1 39 ? 7.162 -10.829 0.212 1.00 40.31 39 CYS A O 6
ATOM 3223 N N . TYR A 1 40 ? 8.250 -9.522 -1.220 1.00 12.42 40 TYR A N 6
ATOM 3224 C CA . TYR A 1 40 ? 7.910 -8.301 -0.523 1.00 11.43 40 TYR A CA 6
ATOM 3225 C C . TYR A 1 40 ? 7.627 -7.255 -1.570 1.00 3.33 40 TYR A C 6
ATOM 3226 O O . TYR A 1 40 ? 8.058 -7.425 -2.685 1.00 4.34 40 TYR A O 6
ATOM 3235 N N . ASP A 1 41 ? 6.915 -6.216 -1.225 1.00 2.51 41 ASP A N 6
ATOM 3236 C CA . ASP A 1 41 ? 6.702 -5.101 -2.146 1.00 62.33 41 ASP A CA 6
ATOM 3237 C C . ASP A 1 41 ? 7.861 -4.178 -2.092 1.00 22.21 41 ASP A C 6
ATOM 3238 O O . ASP A 1 41 ? 8.293 -3.776 -1.015 1.00 1.31 41 ASP A O 6
ATOM 3243 N N . SER A 1 42 ? 8.386 -3.880 -3.233 1.00 12.33 42 SER A N 6
ATOM 3244 C CA . SER A 1 42 ? 9.528 -3.032 -3.321 1.00 3.41 42 SER A CA 6
ATOM 3245 C C . SER A 1 42 ? 9.157 -1.550 -3.265 1.00 2.44 42 SER A C 6
ATOM 3246 O O . SER A 1 42 ? 8.568 -1.012 -4.211 1.00 5.33 42 SER A O 6
ATOM 3249 N N . PRO A 1 43 ? 9.546 -0.842 -2.173 1.00 24.11 43 PRO A N 6
ATOM 3250 C CA . PRO A 1 43 ? 9.278 0.591 -2.025 1.00 55.51 43 PRO A CA 6
ATOM 3251 C C . PRO A 1 43 ? 10.173 1.401 -2.958 1.00 3.11 43 PRO A C 6
ATOM 3252 O O . PRO A 1 43 ? 9.980 2.589 -3.156 1.00 22.41 43 PRO A O 6
ATOM 3256 N N . SER A 1 44 ? 11.159 0.714 -3.522 1.00 10.05 44 SER A N 6
ATOM 3257 C CA . SER A 1 44 ? 12.067 1.268 -4.492 1.00 35.52 44 SER A CA 6
ATOM 3258 C C . SER A 1 44 ? 11.331 1.451 -5.826 1.00 21.14 44 SER A C 6
ATOM 3259 O O . SER A 1 44 ? 11.774 2.178 -6.699 1.00 24.23 44 SER A O 6
ATOM 3262 N N . LEU A 1 45 ? 10.218 0.755 -5.961 1.00 14.12 45 LEU A N 6
ATOM 3263 C CA . LEU A 1 45 ? 9.376 0.877 -7.117 1.00 75.14 45 LEU A CA 6
ATOM 3264 C C . LEU A 1 45 ? 8.109 1.575 -6.701 1.00 43.52 45 LEU A C 6
ATOM 3265 O O . LEU A 1 45 ? 7.769 2.624 -7.229 1.00 74.43 45 LEU A O 6
ATOM 3270 N N . ASN A 1 46 ? 7.415 0.960 -5.719 1.00 33.31 46 ASN A N 6
ATOM 3271 C CA . ASN A 1 46 ? 6.142 1.452 -5.176 1.00 15.24 46 ASN A CA 6
ATOM 3272 C C . ASN A 1 46 ? 5.149 1.653 -6.326 1.00 3.35 46 ASN A C 6
ATOM 3273 O O . ASN A 1 46 ? 4.319 2.556 -6.327 1.00 12.34 46 ASN A O 6
ATOM 3278 N N . CYS A 1 47 ? 5.218 0.729 -7.260 1.00 70.30 47 CYS A N 6
ATOM 3279 C CA . CYS A 1 47 ? 4.470 0.782 -8.481 1.00 53.45 47 CYS A CA 6
ATOM 3280 C C . CYS A 1 47 ? 2.950 0.728 -8.225 1.00 63.04 47 CYS A C 6
ATOM 3281 O O . CYS A 1 47 ? 2.499 0.066 -7.281 1.00 62.44 47 CYS A O 6
ATOM 3284 N N . PRO A 1 48 ? 2.155 1.495 -9.021 1.00 53.15 48 PRO A N 6
ATOM 3285 C CA . PRO A 1 48 ? 0.695 1.527 -8.914 1.00 65.42 48 PRO A CA 6
ATOM 3286 C C . PRO A 1 48 ? 0.074 0.134 -8.907 1.00 73.44 48 PRO A C 6
ATOM 3287 O O . PRO A 1 48 ? 0.505 -0.761 -9.642 1.00 4.34 48 PRO A O 6
ATOM 3291 N N . HIS A 1 49 ? -0.952 -0.027 -8.088 1.00 10.04 49 HIS A N 6
ATOM 3292 C CA . HIS A 1 49 ? -1.638 -1.309 -7.922 1.00 35.23 49 HIS A CA 6
ATOM 3293 C C . HIS A 1 49 ? -2.488 -1.742 -9.139 1.00 60.15 49 HIS A C 6
ATOM 3294 O O . HIS A 1 49 ? -3.714 -1.617 -9.158 1.00 30.34 49 HIS A O 6
ATOM 3301 N N . ARG A 1 50 ? -1.765 -2.148 -10.146 1.00 15.31 50 ARG A N 6
ATOM 3302 C CA . ARG A 1 50 ? -2.199 -2.709 -11.432 1.00 50.54 50 ARG A CA 6
ATOM 3303 C C . ARG A 1 50 ? -0.869 -3.038 -12.107 1.00 62.22 50 ARG A C 6
ATOM 3304 O O . ARG A 1 50 ? -0.686 -3.014 -13.319 1.00 51.01 50 ARG A O 6
ATOM 3312 N N . LEU A 1 51 ? 0.016 -3.431 -11.225 1.00 43.43 51 LEU A N 6
ATOM 3313 C CA . LEU A 1 51 ? 1.434 -3.512 -11.428 1.00 5.13 51 LEU A CA 6
ATOM 3314 C C . LEU A 1 51 ? 1.923 -4.538 -12.465 1.00 63.03 51 LEU A C 6
ATOM 3315 O O . LEU A 1 51 ? 1.316 -5.575 -12.659 1.00 31.41 51 LEU A O 6
ATOM 3320 N N . PRO A 1 52 ? 3.079 -4.229 -13.119 1.00 22.12 52 PRO A N 6
ATOM 3321 C CA . PRO A 1 52 ? 3.646 -5.037 -14.195 1.00 40.23 52 PRO A CA 6
ATOM 3322 C C . PRO A 1 52 ? 5.046 -5.693 -14.004 1.00 44.54 52 PRO A C 6
ATOM 3323 O O . PRO A 1 52 ? 5.260 -6.776 -14.475 1.00 72.51 52 PRO A O 6
ATOM 3327 N N . ASN A 1 53 ? 6.014 -5.023 -13.430 1.00 13.42 53 ASN A N 6
ATOM 3328 C CA . ASN A 1 53 ? 7.354 -5.584 -13.373 1.00 42.13 53 ASN A CA 6
ATOM 3329 C C . ASN A 1 53 ? 7.912 -5.625 -12.004 1.00 50.42 53 ASN A C 6
ATOM 3330 O O . ASN A 1 53 ? 9.102 -5.447 -11.839 1.00 1.10 53 ASN A O 6
ATOM 3335 N N . ASN A 1 54 ? 7.077 -5.897 -11.020 1.00 12.01 54 ASN A N 6
ATOM 3336 C CA . ASN A 1 54 ? 7.519 -5.864 -9.604 1.00 60.54 54 ASN A CA 6
ATOM 3337 C C . ASN A 1 54 ? 8.745 -6.699 -9.309 1.00 54.44 54 ASN A C 6
ATOM 3338 O O . ASN A 1 54 ? 9.487 -6.328 -8.455 1.00 53.42 54 ASN A O 6
ATOM 3343 N N . LYS A 1 55 ? 8.977 -7.751 -10.154 1.00 14.30 55 LYS A N 6
ATOM 3344 C CA . LYS A 1 55 ? 9.903 -8.892 -9.896 1.00 21.40 55 LYS A CA 6
ATOM 3345 C C . LYS A 1 55 ? 10.953 -8.601 -8.796 1.00 31.15 55 LYS A C 6
ATOM 3346 O O . LYS A 1 55 ? 12.088 -8.190 -9.062 1.00 31.22 55 LYS A O 6
ATOM 3352 N N . GLN A 1 56 ? 10.509 -8.851 -7.564 1.00 64.02 56 GLN A N 6
ATOM 3353 C CA . GLN A 1 56 ? 11.137 -8.394 -6.334 1.00 13.22 56 GLN A CA 6
ATOM 3354 C C . GLN A 1 56 ? 11.432 -9.547 -5.414 1.00 13.04 56 GLN A C 6
ATOM 3355 O O . GLN A 1 56 ? 10.534 -10.299 -5.067 1.00 74.14 56 GLN A O 6
ATOM 3361 N N . CYS A 1 57 ? 12.682 -9.672 -4.998 1.00 31.42 57 CYS A N 6
ATOM 3362 C CA . CYS A 1 57 ? 13.079 -10.815 -4.234 1.00 65.13 57 CYS A CA 6
ATOM 3363 C C . CYS A 1 57 ? 14.151 -10.586 -3.198 1.00 1.03 57 CYS A C 6
ATOM 3364 O O . CYS A 1 57 ? 14.928 -9.608 -3.245 1.00 31.23 57 CYS A O 6
ATOM 3367 N N . ARG A 1 58 ? 14.122 -11.464 -2.216 1.00 20.30 58 ARG A N 6
ATOM 3368 C CA . ARG A 1 58 ? 15.188 -11.676 -1.281 1.00 43.31 58 ARG A CA 6
ATOM 3369 C C . ARG A 1 58 ? 15.513 -13.145 -1.362 1.00 14.05 58 ARG A C 6
ATOM 3370 O O . ARG A 1 58 ? 14.730 -13.978 -0.933 1.00 72.01 58 ARG A O 6
ATOM 3378 N N . CYS A 1 59 ? 16.613 -13.450 -1.966 1.00 21.44 59 CYS A N 6
ATOM 3379 C CA . CYS A 1 59 ? 17.014 -14.799 -2.175 1.00 44.33 59 CYS A CA 6
ATOM 3380 C C . CYS A 1 59 ? 18.001 -15.165 -1.100 1.00 54.45 59 CYS A C 6
ATOM 3381 O O . CYS A 1 59 ? 19.151 -14.737 -1.116 1.00 61.51 59 CYS A O 6
ATOM 3384 N N . ILE A 1 60 ? 17.533 -15.906 -0.156 1.00 33.12 60 ILE A N 6
ATOM 3385 C CA . ILE A 1 60 ? 18.308 -16.250 1.027 1.00 52.10 60 ILE A CA 6
ATOM 3386 C C . ILE A 1 60 ? 19.176 -17.392 0.688 1.00 41.24 60 ILE A C 6
ATOM 3387 O O . ILE A 1 60 ? 18.742 -18.243 -0.052 1.00 73.31 60 ILE A O 6
ATOM 3392 N N . ASN A 1 61 ? 20.411 -17.391 1.175 1.00 24.53 61 ASN A N 6
ATOM 3393 C CA . ASN A 1 61 ? 21.329 -18.534 0.992 1.00 41.33 61 ASN A CA 6
ATOM 3394 C C . ASN A 1 61 ? 21.569 -18.849 -0.474 1.00 71.24 61 ASN A C 6
ATOM 3395 O O . ASN A 1 61 ? 21.978 -19.958 -0.810 1.00 21.32 61 ASN A O 6
ATOM 3400 N N . ALA A 1 62 ? 21.367 -17.856 -1.337 1.00 34.22 62 ALA A N 6
ATOM 3401 C CA . ALA A 1 62 ? 21.505 -18.043 -2.750 1.00 73.11 62 ALA A CA 6
ATOM 3402 C C . ALA A 1 62 ? 22.910 -18.470 -3.107 1.00 31.30 62 ALA A C 6
ATOM 3403 O O . ALA A 1 62 ? 23.888 -18.053 -2.459 1.00 30.11 62 ALA A O 6
ATOM 3405 N N . ARG A 1 63 ? 23.010 -19.357 -4.051 1.00 34.20 63 ARG A N 6
ATOM 3406 C CA . ARG A 1 63 ? 24.277 -19.910 -4.443 1.00 64.41 63 ARG A CA 6
ATOM 3407 C C . ARG A 1 63 ? 24.794 -19.253 -5.683 1.00 24.44 63 ARG A C 6
ATOM 3408 O O . ARG A 1 63 ? 26.001 -19.164 -5.883 1.00 42.44 63 ARG A O 6
ATOM 3416 N N . THR A 1 64 ? 23.906 -18.808 -6.521 1.00 53.20 64 THR A N 6
ATOM 3417 C CA . THR A 1 64 ? 24.342 -18.241 -7.759 1.00 12.21 64 THR A CA 6
ATOM 3418 C C . THR A 1 64 ? 23.962 -16.800 -7.895 1.00 33.21 64 THR A C 6
ATOM 3419 O O . THR A 1 64 ? 23.258 -16.221 -7.065 1.00 14.00 64 THR A O 6
ATOM 3423 N N . ALA A 1 65 ? 24.431 -16.253 -8.971 1.00 62.43 65 ALA A N 6
ATOM 3424 C CA . ALA A 1 65 ? 24.072 -14.945 -9.425 1.00 64.40 65 ALA A CA 6
ATOM 3425 C C . ALA A 1 65 ? 22.761 -15.100 -10.173 1.00 51.43 65 ALA A C 6
ATOM 3426 O O . ALA A 1 65 ? 22.282 -16.246 -10.330 1.00 63.23 65 ALA A O 6
ATOM 3428 N N . LYS A 1 66 ? 22.142 -13.991 -10.577 1.00 11.32 66 LYS A N 6
ATOM 3429 C CA . LYS A 1 66 ? 20.885 -14.062 -11.319 1.00 22.45 66 LYS A CA 6
ATOM 3430 C C . LYS A 1 66 ? 21.079 -14.957 -12.557 1.00 13.44 66 LYS A C 6
ATOM 3431 O O . LYS A 1 66 ? 22.161 -14.972 -13.163 1.00 53.20 66 LYS A O 6
ATOM 3437 N N . ASP A 1 67 ? 20.038 -15.610 -12.963 1.00 73.45 67 ASP A N 6
ATOM 3438 C CA . ASP A 1 67 ? 20.158 -16.655 -13.960 1.00 22.03 67 ASP A CA 6
ATOM 3439 C C . ASP A 1 67 ? 19.807 -16.115 -15.310 1.00 44.41 67 ASP A C 6
ATOM 3440 O O . ASP A 1 67 ? 18.896 -15.306 -15.447 1.00 23.45 67 ASP A O 6
ATOM 3445 N N . ASN A 1 68 ? 20.574 -16.481 -16.285 1.00 15.40 68 ASN A N 6
ATOM 3446 C CA . ASN A 1 68 ? 20.366 -15.989 -17.627 1.00 13.44 68 ASN A CA 6
ATOM 3447 C C . ASN A 1 68 ? 19.979 -17.083 -18.602 1.00 40.23 68 ASN A C 6
ATOM 3448 O O . ASN A 1 68 ? 19.913 -16.856 -19.809 1.00 64.45 68 ASN A O 6
ATOM 3453 N N . ARG A 1 69 ? 19.781 -18.278 -18.112 1.00 43.45 69 ARG A N 6
ATOM 3454 C CA . ARG A 1 69 ? 19.385 -19.369 -18.982 1.00 55.23 69 ARG A CA 6
ATOM 3455 C C . ARG A 1 69 ? 17.905 -19.569 -18.879 1.00 12.21 69 ARG A C 6
ATOM 3456 O O . ARG A 1 69 ? 17.267 -20.112 -19.773 1.00 4.31 69 ARG A O 6
ATOM 3464 N N . ASN A 1 70 ? 17.375 -19.101 -17.799 1.00 25.34 70 ASN A N 6
ATOM 3465 C CA . ASN A 1 70 ? 15.958 -19.142 -17.549 1.00 41.11 70 ASN A CA 6
ATOM 3466 C C . ASN A 1 70 ? 15.284 -17.941 -18.161 1.00 30.10 70 ASN A C 6
ATOM 3467 O O . ASN A 1 70 ? 15.590 -16.805 -17.790 1.00 24.32 70 ASN A O 6
ATOM 3472 N N . PRO A 1 71 ? 14.328 -18.154 -19.100 1.00 64.21 71 PRO A N 6
ATOM 3473 C CA . PRO A 1 71 ? 13.575 -17.055 -19.736 1.00 13.22 71 PRO A CA 6
ATOM 3474 C C . PRO A 1 71 ? 12.735 -16.301 -18.701 1.00 43.54 71 PRO A C 6
ATOM 3475 O O . PRO A 1 71 ? 12.360 -15.146 -18.880 1.00 21.35 71 PRO A O 6
ATOM 3479 N N . THR A 1 72 ? 12.497 -16.965 -17.602 1.00 73.11 72 THR A N 6
ATOM 3480 C CA . THR A 1 72 ? 11.768 -16.451 -16.496 1.00 21.52 72 THR A CA 6
ATOM 3481 C C . THR A 1 72 ? 12.610 -15.426 -15.712 1.00 32.14 72 THR A C 6
ATOM 3482 O O . THR A 1 72 ? 12.074 -14.617 -14.936 1.00 52.02 72 THR A O 6
ATOM 3486 N N . CYS A 1 73 ? 13.904 -15.447 -15.948 1.00 62.02 73 CYS A N 6
ATOM 3487 C CA . CYS A 1 73 ? 14.830 -14.564 -15.289 1.00 43.23 73 CYS A CA 6
ATOM 3488 C C . CYS A 1 73 ? 15.393 -13.523 -16.232 1.00 13.34 73 CYS A C 6
ATOM 3489 O O . CYS A 1 73 ? 16.356 -12.827 -15.881 1.00 2.43 73 CYS A O 6
ATOM 3492 N N . TRP A 1 74 ? 14.833 -13.394 -17.414 1.00 10.22 74 TRP A N 6
ATOM 3493 C CA . TRP A 1 74 ? 15.311 -12.364 -18.308 1.00 50.44 74 TRP A CA 6
ATOM 3494 C C . TRP A 1 74 ? 14.741 -11.006 -17.967 1.00 23.03 74 TRP A C 6
ATOM 3495 O O . TRP A 1 74 ? 13.660 -10.624 -18.412 1.00 50.44 74 TRP A O 6
ATOM 3506 N N . ALA A 1 75 ? 15.502 -10.362 -17.100 1.00 32.15 75 ALA A N 6
ATOM 3507 C CA . ALA A 1 75 ? 15.372 -9.055 -16.544 1.00 2.32 75 ALA A CA 6
ATOM 3508 C C . ALA A 1 75 ? 16.231 -9.149 -15.293 1.00 43.22 75 ALA A C 6
ATOM 3509 O O . ALA A 1 75 ? 15.689 -9.098 -14.167 1.00 2.44 75 ALA A O 6
ATOM 3511 N N . GLY A 1 1 ? 2.236 -3.585 -0.330 1.00 22.25 1 GLY A N 7
ATOM 3512 C CA . GLY A 1 1 ? 1.934 -2.460 -1.235 1.00 73.53 1 GLY A CA 7
ATOM 3513 C C . GLY A 1 1 ? 1.819 -2.921 -2.674 1.00 62.03 1 GLY A C 7
ATOM 3514 O O . GLY A 1 1 ? 0.815 -2.675 -3.330 1.00 72.24 1 GLY A O 7
ATOM 3515 N N . CYS A 1 2 ? 2.842 -3.592 -3.157 1.00 2.15 2 CYS A N 7
ATOM 3516 C CA . CYS A 1 2 ? 2.867 -4.138 -4.486 1.00 51.32 2 CYS A CA 7
ATOM 3517 C C . CYS A 1 2 ? 2.010 -5.384 -4.526 1.00 11.42 2 CYS A C 7
ATOM 3518 O O . CYS A 1 2 ? 2.451 -6.478 -4.209 1.00 33.22 2 CYS A O 7
ATOM 3521 N N . PHE A 1 3 ? 0.788 -5.167 -4.916 1.00 31.13 3 PHE A N 7
ATOM 3522 C CA . PHE A 1 3 ? -0.298 -6.124 -4.877 1.00 32.31 3 PHE A CA 7
ATOM 3523 C C . PHE A 1 3 ? -0.103 -7.479 -5.586 1.00 71.53 3 PHE A C 7
ATOM 3524 O O . PHE A 1 3 ? -0.817 -8.406 -5.279 1.00 14.25 3 PHE A O 7
ATOM 3532 N N . GLU A 1 4 ? 0.794 -7.601 -6.531 1.00 12.23 4 GLU A N 7
ATOM 3533 C CA . GLU A 1 4 ? 0.987 -8.902 -7.139 1.00 53.12 4 GLU A CA 7
ATOM 3534 C C . GLU A 1 4 ? 1.883 -9.763 -6.283 1.00 30.33 4 GLU A C 7
ATOM 3535 O O . GLU A 1 4 ? 1.428 -10.743 -5.720 1.00 35.43 4 GLU A O 7
ATOM 3541 N N . ASP A 1 5 ? 3.127 -9.357 -6.124 1.00 1.31 5 ASP A N 7
ATOM 3542 C CA . ASP A 1 5 ? 4.105 -10.153 -5.375 1.00 12.13 5 ASP A CA 7
ATOM 3543 C C . ASP A 1 5 ? 3.815 -10.225 -3.884 1.00 65.33 5 ASP A C 7
ATOM 3544 O O . ASP A 1 5 ? 3.773 -11.317 -3.325 1.00 70.32 5 ASP A O 7
ATOM 3549 N N . TRP A 1 6 ? 3.575 -9.075 -3.252 1.00 51.44 6 TRP A N 7
ATOM 3550 C CA . TRP A 1 6 ? 3.275 -9.029 -1.811 1.00 5.44 6 TRP A CA 7
ATOM 3551 C C . TRP A 1 6 ? 2.095 -9.969 -1.451 1.00 61.33 6 TRP A C 7
ATOM 3552 O O . TRP A 1 6 ? 2.114 -10.669 -0.425 1.00 15.51 6 TRP A O 7
ATOM 3563 N N . SER A 1 7 ? 1.116 -10.034 -2.329 1.00 61.15 7 SER A N 7
ATOM 3564 C CA . SER A 1 7 ? -0.062 -10.837 -2.096 1.00 5.32 7 SER A CA 7
ATOM 3565 C C . SER A 1 7 ? 0.188 -12.324 -2.327 1.00 54.11 7 SER A C 7
ATOM 3566 O O . SER A 1 7 ? -0.597 -13.157 -1.885 1.00 40.43 7 SER A O 7
ATOM 3569 N N . ARG A 1 8 ? 1.284 -12.664 -3.007 1.00 44.32 8 ARG A N 7
ATOM 3570 C CA . ARG A 1 8 ? 1.619 -14.071 -3.272 1.00 51.24 8 ARG A CA 7
ATOM 3571 C C . ARG A 1 8 ? 1.973 -14.758 -1.968 1.00 33.20 8 ARG A C 7
ATOM 3572 O O . ARG A 1 8 ? 1.947 -15.974 -1.868 1.00 4.15 8 ARG A O 7
ATOM 3580 N N . CYS A 1 9 ? 2.316 -13.959 -0.988 1.00 1.23 9 CYS A N 7
ATOM 3581 C CA . CYS A 1 9 ? 2.684 -14.442 0.298 1.00 73.05 9 CYS A CA 7
ATOM 3582 C C . CYS A 1 9 ? 1.656 -14.006 1.346 1.00 55.25 9 CYS A C 7
ATOM 3583 O O . CYS A 1 9 ? 1.876 -14.144 2.546 1.00 31.32 9 CYS A O 7
ATOM 3586 N N . SER A 1 10 ? 0.529 -13.489 0.890 1.00 74.51 10 SER A N 7
ATOM 3587 C CA . SER A 1 10 ? -0.508 -13.058 1.791 1.00 3.10 10 SER A CA 7
ATOM 3588 C C . SER A 1 10 ? -1.549 -14.174 1.949 1.00 61.41 10 SER A C 7
ATOM 3589 O O . SER A 1 10 ? -1.668 -15.019 1.071 1.00 54.13 10 SER A O 7
ATOM 3592 N N . PRO A 1 11 ? -2.308 -14.206 3.092 1.00 11.23 11 PRO A N 7
ATOM 3593 C CA . PRO A 1 11 ? -3.366 -15.222 3.341 1.00 23.25 11 PRO A CA 7
ATOM 3594 C C . PRO A 1 11 ? -4.416 -15.258 2.222 1.00 61.24 11 PRO A C 7
ATOM 3595 O O . PRO A 1 11 ? -5.102 -16.251 2.020 1.00 33.44 11 PRO A O 7
ATOM 3599 N N . SER A 1 12 ? -4.551 -14.158 1.539 1.00 52.24 12 SER A N 7
ATOM 3600 C CA . SER A 1 12 ? -5.383 -14.067 0.393 1.00 52.22 12 SER A CA 7
ATOM 3601 C C . SER A 1 12 ? -4.469 -13.854 -0.808 1.00 61.41 12 SER A C 7
ATOM 3602 O O . SER A 1 12 ? -4.010 -12.738 -1.068 1.00 63.23 12 SER A O 7
ATOM 3605 N N . THR A 1 13 ? -4.133 -14.936 -1.456 1.00 72.45 13 THR A N 7
ATOM 3606 C CA . THR A 1 13 ? -3.221 -14.927 -2.556 1.00 60.12 13 THR A CA 7
ATOM 3607 C C . THR A 1 13 ? -3.838 -14.330 -3.819 1.00 32.32 13 THR A C 7
ATOM 3608 O O . THR A 1 13 ? -4.599 -14.992 -4.534 1.00 32.20 13 THR A O 7
ATOM 3612 N N . ALA A 1 14 ? -3.565 -13.072 -4.045 1.00 71.21 14 ALA A N 7
ATOM 3613 C CA . ALA A 1 14 ? -3.999 -12.404 -5.243 1.00 75.10 14 ALA A CA 7
ATOM 3614 C C . ALA A 1 14 ? -2.936 -12.591 -6.304 1.00 63.22 14 ALA A C 7
ATOM 3615 O O . ALA A 1 14 ? -1.735 -12.471 -6.021 1.00 31.25 14 ALA A O 7
ATOM 3617 N N . SER A 1 15 ? -3.344 -12.962 -7.485 1.00 44.01 15 SER A N 7
ATOM 3618 C CA . SER A 1 15 ? -2.430 -13.189 -8.575 1.00 2.55 15 SER A CA 7
ATOM 3619 C C . SER A 1 15 ? -3.137 -12.925 -9.891 1.00 62.52 15 SER A C 7
ATOM 3620 O O . SER A 1 15 ? -4.215 -13.468 -10.121 1.00 60.11 15 SER A O 7
ATOM 3623 N N . ALA A 1 16 ? -2.582 -12.055 -10.715 1.00 13.31 16 ALA A N 7
ATOM 3624 C CA . ALA A 1 16 ? -3.115 -11.868 -12.051 1.00 41.21 16 ALA A CA 7
ATOM 3625 C C . ALA A 1 16 ? -2.679 -13.037 -12.913 1.00 73.30 16 ALA A C 7
ATOM 3626 O O . ALA A 1 16 ? -3.469 -13.622 -13.644 1.00 20.20 16 ALA A O 7
ATOM 3628 N N . THR A 1 17 ? -1.401 -13.366 -12.803 1.00 54.04 17 THR A N 7
ATOM 3629 C CA . THR A 1 17 ? -0.793 -14.459 -13.519 1.00 13.24 17 THR A CA 7
ATOM 3630 C C . THR A 1 17 ? 0.697 -14.531 -13.121 1.00 14.23 17 THR A C 7
ATOM 3631 O O . THR A 1 17 ? 1.156 -13.727 -12.285 1.00 21.34 17 THR A O 7
ATOM 3635 N N . GLY A 1 18 ? 1.437 -15.448 -13.708 1.00 0.21 18 GLY A N 7
ATOM 3636 C CA . GLY A 1 18 ? 2.816 -15.665 -13.321 1.00 61.33 18 GLY A CA 7
ATOM 3637 C C . GLY A 1 18 ? 3.812 -15.220 -14.368 1.00 11.01 18 GLY A C 7
ATOM 3638 O O . GLY A 1 18 ? 4.943 -15.699 -14.382 1.00 70.12 18 GLY A O 7
ATOM 3639 N N . VAL A 1 19 ? 3.384 -14.292 -15.229 1.00 30.41 19 VAL A N 7
ATOM 3640 C CA . VAL A 1 19 ? 4.212 -13.749 -16.323 1.00 43.21 19 VAL A CA 7
ATOM 3641 C C . VAL A 1 19 ? 5.616 -13.314 -15.848 1.00 43.45 19 VAL A C 7
ATOM 3642 O O . VAL A 1 19 ? 6.594 -14.018 -16.093 1.00 24.22 19 VAL A O 7
ATOM 3646 N N . LEU A 1 20 ? 5.717 -12.172 -15.193 1.00 32.30 20 LEU A N 7
ATOM 3647 C CA . LEU A 1 20 ? 6.990 -11.735 -14.626 1.00 74.03 20 LEU A CA 7
ATOM 3648 C C . LEU A 1 20 ? 6.903 -11.847 -13.139 1.00 35.41 20 LEU A C 7
ATOM 3649 O O . LEU A 1 20 ? 7.892 -11.770 -12.411 1.00 54.25 20 LEU A O 7
ATOM 3654 N N . TRP A 1 21 ? 5.716 -12.091 -12.703 1.00 71.21 21 TRP A N 7
ATOM 3655 C CA . TRP A 1 21 ? 5.423 -12.162 -11.293 1.00 0.32 21 TRP A CA 7
ATOM 3656 C C . TRP A 1 21 ? 5.257 -13.626 -10.900 1.00 62.41 21 TRP A C 7
ATOM 3657 O O . TRP A 1 21 ? 4.172 -14.189 -10.992 1.00 34.41 21 TRP A O 7
ATOM 3668 N N . ARG A 1 22 ? 6.361 -14.248 -10.527 1.00 44.32 22 ARG A N 7
ATOM 3669 C CA . ARG A 1 22 ? 6.395 -15.681 -10.167 1.00 60.44 22 ARG A CA 7
ATOM 3670 C C . ARG A 1 22 ? 6.390 -15.837 -8.691 1.00 1.20 22 ARG A C 7
ATOM 3671 O O . ARG A 1 22 ? 6.522 -16.933 -8.193 1.00 41.52 22 ARG A O 7
ATOM 3679 N N . SER A 1 23 ? 6.220 -14.712 -8.010 1.00 24.44 23 SER A N 7
ATOM 3680 C CA . SER A 1 23 ? 6.405 -14.583 -6.578 1.00 55.20 23 SER A CA 7
ATOM 3681 C C . SER A 1 23 ? 7.882 -14.550 -6.341 1.00 42.13 23 SER A C 7
ATOM 3682 O O . SER A 1 23 ? 8.684 -15.002 -7.192 1.00 35.04 23 SER A O 7
ATOM 3685 N N . CYS A 1 24 ? 8.251 -14.041 -5.260 1.00 30.24 24 CYS A N 7
ATOM 3686 C CA . CYS A 1 24 ? 9.635 -13.863 -4.985 1.00 13.23 24 CYS A CA 7
ATOM 3687 C C . CYS A 1 24 ? 10.319 -15.189 -4.694 1.00 31.35 24 CYS A C 7
ATOM 3688 O O . CYS A 1 24 ? 11.450 -15.438 -5.148 1.00 41.43 24 CYS A O 7
ATOM 3691 N N . ASP A 1 25 ? 9.618 -16.070 -3.998 1.00 63.43 25 ASP A N 7
ATOM 3692 C CA . ASP A 1 25 ? 10.192 -17.346 -3.624 1.00 61.52 25 ASP A CA 7
ATOM 3693 C C . ASP A 1 25 ? 10.502 -18.196 -4.837 1.00 60.30 25 ASP A C 7
ATOM 3694 O O . ASP A 1 25 ? 11.644 -18.616 -5.030 1.00 11.41 25 ASP A O 7
ATOM 3699 N N . SER A 1 26 ? 9.500 -18.410 -5.674 1.00 75.10 26 SER A N 7
ATOM 3700 C CA . SER A 1 26 ? 9.656 -19.209 -6.863 1.00 34.14 26 SER A CA 7
ATOM 3701 C C . SER A 1 26 ? 10.695 -18.575 -7.809 1.00 73.40 26 SER A C 7
ATOM 3702 O O . SER A 1 26 ? 11.548 -19.276 -8.364 1.00 35.03 26 SER A O 7
ATOM 3705 N N . TYR A 1 27 ? 10.623 -17.253 -7.989 1.00 4.00 27 TYR A N 7
ATOM 3706 C CA . TYR A 1 27 ? 11.649 -16.533 -8.748 1.00 14.55 27 TYR A CA 7
ATOM 3707 C C . TYR A 1 27 ? 13.085 -16.801 -8.222 1.00 53.43 27 TYR A C 7
ATOM 3708 O O . TYR A 1 27 ? 13.946 -17.252 -8.993 1.00 54.31 27 TYR A O 7
ATOM 3717 N N . CYS A 1 28 ? 13.343 -16.547 -6.933 1.00 42.14 28 CYS A N 7
ATOM 3718 C CA . CYS A 1 28 ? 14.667 -16.766 -6.366 1.00 75.21 28 CYS A CA 7
ATOM 3719 C C . CYS A 1 28 ? 15.076 -18.234 -6.400 1.00 54.43 28 CYS A C 7
ATOM 3720 O O . CYS A 1 28 ? 16.268 -18.534 -6.469 1.00 53.22 28 CYS A O 7
ATOM 3723 N N . LYS A 1 29 ? 14.093 -19.135 -6.394 1.00 4.15 29 LYS A N 7
ATOM 3724 C CA . LYS A 1 29 ? 14.341 -20.568 -6.420 1.00 2.12 29 LYS A CA 7
ATOM 3725 C C . LYS A 1 29 ? 15.019 -20.942 -7.725 1.00 15.24 29 LYS A C 7
ATOM 3726 O O . LYS A 1 29 ? 16.080 -21.533 -7.750 1.00 23.11 29 LYS A O 7
ATOM 3732 N N . VAL A 1 30 ? 14.388 -20.550 -8.796 1.00 32.32 30 VAL A N 7
ATOM 3733 C CA . VAL A 1 30 ? 14.773 -20.873 -10.093 1.00 61.43 30 VAL A CA 7
ATOM 3734 C C . VAL A 1 30 ? 15.965 -20.024 -10.574 1.00 52.21 30 VAL A C 7
ATOM 3735 O O . VAL A 1 30 ? 16.963 -20.551 -11.108 1.00 21.12 30 VAL A O 7
ATOM 3739 N N . CYS A 1 31 ? 15.865 -18.736 -10.368 1.00 53.51 31 CYS A N 7
ATOM 3740 C CA . CYS A 1 31 ? 16.819 -17.797 -10.909 1.00 14.14 31 CYS A CA 7
ATOM 3741 C C . CYS A 1 31 ? 18.138 -17.794 -10.156 1.00 34.51 31 CYS A C 7
ATOM 3742 O O . CYS A 1 31 ? 19.142 -18.243 -10.675 1.00 24.23 31 CYS A O 7
ATOM 3745 N N . PHE A 1 32 ? 18.122 -17.394 -8.918 1.00 4.44 32 PHE A N 7
ATOM 3746 C CA . PHE A 1 32 ? 19.362 -17.217 -8.165 1.00 54.52 32 PHE A CA 7
ATOM 3747 C C . PHE A 1 32 ? 19.677 -18.445 -7.348 1.00 65.14 32 PHE A C 7
ATOM 3748 O O . PHE A 1 32 ? 20.633 -18.459 -6.585 1.00 41.51 32 PHE A O 7
ATOM 3756 N N . LYS A 1 33 ? 18.906 -19.488 -7.598 1.00 12.30 33 LYS A N 7
ATOM 3757 C CA . LYS A 1 33 ? 18.931 -20.728 -6.859 1.00 52.04 33 LYS A CA 7
ATOM 3758 C C . LYS A 1 33 ? 19.164 -20.538 -5.356 1.00 34.34 33 LYS A C 7
ATOM 3759 O O . LYS A 1 33 ? 20.180 -20.923 -4.790 1.00 72.12 33 LYS A O 7
ATOM 3765 N N . ALA A 1 34 ? 18.234 -19.784 -4.793 1.00 51.14 34 ALA A N 7
ATOM 3766 C CA . ALA A 1 34 ? 18.182 -19.398 -3.399 1.00 74.12 34 ALA A CA 7
ATOM 3767 C C . ALA A 1 34 ? 17.382 -20.394 -2.576 1.00 73.55 34 ALA A C 7
ATOM 3768 O O . ALA A 1 34 ? 16.691 -21.252 -3.139 1.00 41.13 34 ALA A O 7
ATOM 3770 N N . ASP A 1 35 ? 17.426 -20.254 -1.239 1.00 63.03 35 ASP A N 7
ATOM 3771 C CA . ASP A 1 35 ? 16.676 -21.152 -0.379 1.00 14.31 35 ASP A CA 7
ATOM 3772 C C . ASP A 1 35 ? 15.295 -20.657 -0.375 1.00 73.41 35 ASP A C 7
ATOM 3773 O O . ASP A 1 35 ? 14.334 -21.434 -0.371 1.00 72.15 35 ASP A O 7
ATOM 3778 N N . ARG A 1 36 ? 15.173 -19.347 -0.432 1.00 60.11 36 ARG A N 7
ATOM 3779 C CA . ARG A 1 36 ? 13.882 -18.754 -0.572 1.00 71.11 36 ARG A CA 7
ATOM 3780 C C . ARG A 1 36 ? 14.012 -17.361 -1.114 1.00 3.32 36 ARG A C 7
ATOM 3781 O O . ARG A 1 36 ? 15.130 -16.803 -1.201 1.00 64.52 36 ARG A O 7
ATOM 3789 N N . GLY A 1 37 ? 12.908 -16.825 -1.495 1.00 43.23 37 GLY A N 7
ATOM 3790 C CA . GLY A 1 37 ? 12.836 -15.480 -1.932 1.00 55.44 37 GLY A CA 7
ATOM 3791 C C . GLY A 1 37 ? 11.843 -14.784 -1.082 1.00 52.41 37 GLY A C 7
ATOM 3792 O O . GLY A 1 37 ? 10.726 -15.277 -0.917 1.00 45.23 37 GLY A O 7
ATOM 3793 N N . GLU A 1 38 ? 12.215 -13.682 -0.518 1.00 71.14 38 GLU A N 7
ATOM 3794 C CA . GLU A 1 38 ? 11.329 -13.008 0.377 1.00 62.31 38 GLU A CA 7
ATOM 3795 C C . GLU A 1 38 ? 10.653 -11.858 -0.323 1.00 35.43 38 GLU A C 7
ATOM 3796 O O . GLU A 1 38 ? 11.295 -10.912 -0.769 1.00 23.22 38 GLU A O 7
ATOM 3802 N N . CYS A 1 39 ? 9.368 -12.012 -0.452 1.00 44.12 39 CYS A N 7
ATOM 3803 C CA . CYS A 1 39 ? 8.464 -11.110 -1.136 1.00 62.40 39 CYS A CA 7
ATOM 3804 C C . CYS A 1 39 ? 8.137 -9.892 -0.295 1.00 4.30 39 CYS A C 7
ATOM 3805 O O . CYS A 1 39 ? 7.453 -9.979 0.734 1.00 63.11 39 CYS A O 7
ATOM 3808 N N . TYR A 1 40 ? 8.687 -8.787 -0.679 1.00 34.15 40 TYR A N 7
ATOM 3809 C CA . TYR A 1 40 ? 8.429 -7.536 -0.021 1.00 41.15 40 TYR A CA 7
ATOM 3810 C C . TYR A 1 40 ? 8.319 -6.460 -1.048 1.00 52.31 40 TYR A C 7
ATOM 3811 O O . TYR A 1 40 ? 8.855 -6.603 -2.119 1.00 22.44 40 TYR A O 7
ATOM 3820 N N . ASP A 1 41 ? 7.696 -5.373 -0.675 1.00 30.23 41 ASP A N 7
ATOM 3821 C CA . ASP A 1 41 ? 7.460 -4.253 -1.564 1.00 25.11 41 ASP A CA 7
ATOM 3822 C C . ASP A 1 41 ? 8.736 -3.651 -2.111 1.00 1.04 41 ASP A C 7
ATOM 3823 O O . ASP A 1 41 ? 9.716 -3.452 -1.383 1.00 25.11 41 ASP A O 7
ATOM 3828 N N . SER A 1 42 ? 8.702 -3.417 -3.408 1.00 12.33 42 SER A N 7
ATOM 3829 C CA . SER A 1 42 ? 9.731 -2.764 -4.183 1.00 34.04 42 SER A CA 7
ATOM 3830 C C . SER A 1 42 ? 10.406 -1.592 -3.446 1.00 24.20 42 SER A C 7
ATOM 3831 O O . SER A 1 42 ? 9.746 -0.647 -3.052 1.00 21.33 42 SER A O 7
ATOM 3834 N N . PRO A 1 43 ? 11.749 -1.608 -3.330 1.00 43.43 43 PRO A N 7
ATOM 3835 C CA . PRO A 1 43 ? 12.490 -0.515 -2.682 1.00 51.51 43 PRO A CA 7
ATOM 3836 C C . PRO A 1 43 ? 12.430 0.781 -3.516 1.00 22.34 43 PRO A C 7
ATOM 3837 O O . PRO A 1 43 ? 12.697 1.864 -3.025 1.00 44.34 43 PRO A O 7
ATOM 3841 N N . SER A 1 44 ? 12.087 0.634 -4.781 1.00 71.40 44 SER A N 7
ATOM 3842 C CA . SER A 1 44 ? 11.946 1.756 -5.683 1.00 44.41 44 SER A CA 7
ATOM 3843 C C . SER A 1 44 ? 10.461 1.986 -6.013 1.00 50.23 44 SER A C 7
ATOM 3844 O O . SER A 1 44 ? 10.129 2.760 -6.894 1.00 10.10 44 SER A O 7
ATOM 3847 N N . LEU A 1 45 ? 9.598 1.289 -5.265 1.00 42.30 45 LEU A N 7
ATOM 3848 C CA . LEU A 1 45 ? 8.135 1.343 -5.386 1.00 70.32 45 LEU A CA 7
ATOM 3849 C C . LEU A 1 45 ? 7.570 1.258 -6.803 1.00 73.24 45 LEU A C 7
ATOM 3850 O O . LEU A 1 45 ? 7.262 2.259 -7.442 1.00 52.11 45 LEU A O 7
ATOM 3855 N N . ASN A 1 46 ? 7.409 0.042 -7.281 1.00 61.43 46 ASN A N 7
ATOM 3856 C CA . ASN A 1 46 ? 6.809 -0.181 -8.588 1.00 20.44 46 ASN A CA 7
ATOM 3857 C C . ASN A 1 46 ? 5.299 -0.318 -8.386 1.00 34.44 46 ASN A C 7
ATOM 3858 O O . ASN A 1 46 ? 4.518 -0.288 -9.338 1.00 50.32 46 ASN A O 7
ATOM 3863 N N . CYS A 1 47 ? 4.930 -0.378 -7.108 1.00 50.22 47 CYS A N 7
ATOM 3864 C CA . CYS A 1 47 ? 3.571 -0.607 -6.595 1.00 22.34 47 CYS A CA 7
ATOM 3865 C C . CYS A 1 47 ? 2.441 0.241 -7.240 1.00 62.14 47 CYS A C 7
ATOM 3866 O O . CYS A 1 47 ? 1.445 -0.339 -7.661 1.00 11.13 47 CYS A O 7
ATOM 3869 N N . PRO A 1 48 ? 2.546 1.616 -7.341 1.00 4.21 48 PRO A N 7
ATOM 3870 C CA . PRO A 1 48 ? 1.456 2.442 -7.897 1.00 53.21 48 PRO A CA 7
ATOM 3871 C C . PRO A 1 48 ? 1.364 2.315 -9.421 1.00 11.24 48 PRO A C 7
ATOM 3872 O O . PRO A 1 48 ? 1.768 3.212 -10.169 1.00 64.20 48 PRO A O 7
ATOM 3876 N N . HIS A 1 49 ? 0.896 1.169 -9.857 1.00 11.53 49 HIS A N 7
ATOM 3877 C CA . HIS A 1 49 ? 0.779 0.780 -11.253 1.00 61.35 49 HIS A CA 7
ATOM 3878 C C . HIS A 1 49 ? -0.149 -0.404 -11.278 1.00 23.10 49 HIS A C 7
ATOM 3879 O O . HIS A 1 49 ? -0.620 -0.799 -10.243 1.00 5.44 49 HIS A O 7
ATOM 3886 N N . ARG A 1 50 ? -0.383 -1.006 -12.440 1.00 43.42 50 ARG A N 7
ATOM 3887 C CA . ARG A 1 50 ? -1.115 -2.275 -12.469 1.00 31.31 50 ARG A CA 7
ATOM 3888 C C . ARG A 1 50 ? -0.086 -3.429 -12.335 1.00 63.35 50 ARG A C 7
ATOM 3889 O O . ARG A 1 50 ? -0.341 -4.567 -12.664 1.00 3.34 50 ARG A O 7
ATOM 3897 N N . LEU A 1 51 ? 1.029 -3.084 -11.723 1.00 34.32 51 LEU A N 7
ATOM 3898 C CA . LEU A 1 51 ? 2.170 -3.933 -11.526 1.00 42.44 51 LEU A CA 7
ATOM 3899 C C . LEU A 1 51 ? 2.600 -4.739 -12.712 1.00 22.51 51 LEU A C 7
ATOM 3900 O O . LEU A 1 51 ? 2.227 -5.872 -12.851 1.00 73.21 51 LEU A O 7
ATOM 3905 N N . PRO A 1 52 ? 3.367 -4.141 -13.616 1.00 30.14 52 PRO A N 7
ATOM 3906 C CA . PRO A 1 52 ? 3.911 -4.868 -14.734 1.00 70.42 52 PRO A CA 7
ATOM 3907 C C . PRO A 1 52 ? 5.134 -5.651 -14.382 1.00 1.11 52 PRO A C 7
ATOM 3908 O O . PRO A 1 52 ? 5.501 -6.586 -15.063 1.00 44.24 52 PRO A O 7
ATOM 3912 N N . ASN A 1 53 ? 5.808 -5.225 -13.359 1.00 71.45 53 ASN A N 7
ATOM 3913 C CA . ASN A 1 53 ? 7.019 -5.893 -12.964 1.00 5.24 53 ASN A CA 7
ATOM 3914 C C . ASN A 1 53 ? 7.055 -6.315 -11.546 1.00 40.50 53 ASN A C 7
ATOM 3915 O O . ASN A 1 53 ? 7.205 -7.483 -11.265 1.00 21.23 53 ASN A O 7
ATOM 3920 N N . ASN A 1 54 ? 6.813 -5.351 -10.673 1.00 33.35 54 ASN A N 7
ATOM 3921 C CA . ASN A 1 54 ? 7.166 -5.385 -9.205 1.00 1.41 54 ASN A CA 7
ATOM 3922 C C . ASN A 1 54 ? 8.576 -5.902 -8.906 1.00 32.43 54 ASN A C 7
ATOM 3923 O O . ASN A 1 54 ? 9.373 -5.170 -8.364 1.00 11.02 54 ASN A O 7
ATOM 3928 N N . LYS A 1 55 ? 8.846 -7.144 -9.359 1.00 40.31 55 LYS A N 7
ATOM 3929 C CA . LYS A 1 55 ? 10.093 -7.876 -9.300 1.00 71.22 55 LYS A CA 7
ATOM 3930 C C . LYS A 1 55 ? 10.998 -7.405 -8.180 1.00 63.14 55 LYS A C 7
ATOM 3931 O O . LYS A 1 55 ? 11.969 -6.668 -8.375 1.00 20.23 55 LYS A O 7
ATOM 3937 N N . GLN A 1 56 ? 10.621 -7.808 -7.022 1.00 62.44 56 GLN A N 7
ATOM 3938 C CA . GLN A 1 56 ? 11.180 -7.363 -5.808 1.00 32.04 56 GLN A CA 7
ATOM 3939 C C . GLN A 1 56 ? 11.586 -8.602 -5.046 1.00 42.52 56 GLN A C 7
ATOM 3940 O O . GLN A 1 56 ? 10.755 -9.448 -4.776 1.00 30.13 56 GLN A O 7
ATOM 3946 N N . CYS A 1 57 ? 12.852 -8.730 -4.729 1.00 44.43 57 CYS A N 7
ATOM 3947 C CA . CYS A 1 57 ? 13.325 -9.956 -4.171 1.00 64.41 57 CYS A CA 7
ATOM 3948 C C . CYS A 1 57 ? 14.619 -9.855 -3.450 1.00 50.31 57 CYS A C 7
ATOM 3949 O O . CYS A 1 57 ? 15.593 -9.307 -3.973 1.00 74.12 57 CYS A O 7
ATOM 3952 N N . ARG A 1 58 ? 14.635 -10.337 -2.237 1.00 71.22 58 ARG A N 7
ATOM 3953 C CA . ARG A 1 58 ? 15.877 -10.680 -1.659 1.00 50.33 58 ARG A CA 7
ATOM 3954 C C . ARG A 1 58 ? 15.906 -12.199 -1.609 1.00 54.33 58 ARG A C 7
ATOM 3955 O O . ARG A 1 58 ? 14.950 -12.839 -1.146 1.00 32.13 58 ARG A O 7
ATOM 3963 N N . CYS A 1 59 ? 16.948 -12.757 -2.112 1.00 55.41 59 CYS A N 7
ATOM 3964 C CA . CYS A 1 59 ? 17.064 -14.161 -2.283 1.00 13.14 59 CYS A CA 7
ATOM 3965 C C . CYS A 1 59 ? 18.037 -14.653 -1.256 1.00 43.42 59 CYS A C 7
ATOM 3966 O O . CYS A 1 59 ? 19.175 -14.191 -1.197 1.00 13.02 59 CYS A O 7
ATOM 3969 N N . ILE A 1 60 ? 17.603 -15.552 -0.452 1.00 61.54 60 ILE A N 7
ATOM 3970 C CA . ILE A 1 60 ? 18.378 -15.996 0.685 1.00 64.12 60 ILE A CA 7
ATOM 3971 C C . ILE A 1 60 ? 19.128 -17.202 0.273 1.00 13.41 60 ILE A C 7
ATOM 3972 O O . ILE A 1 60 ? 18.569 -18.027 -0.409 1.00 71.12 60 ILE A O 7
ATOM 3977 N N . ASN A 1 61 ? 20.398 -17.285 0.640 1.00 1.32 61 ASN A N 7
ATOM 3978 C CA . ASN A 1 61 ? 21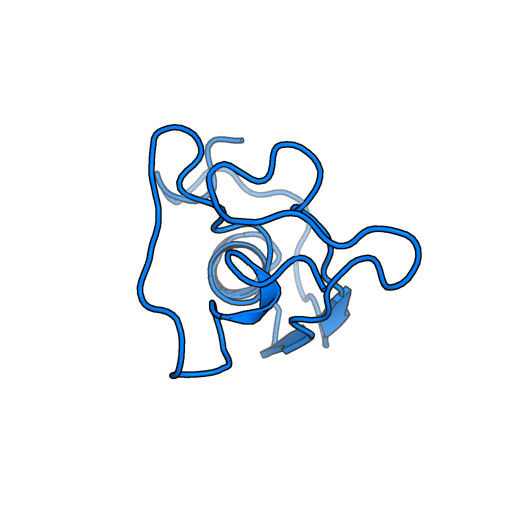.247 -18.428 0.268 1.00 31.43 61 ASN A CA 7
ATOM 3979 C C . ASN A 1 61 ? 21.319 -18.605 -1.225 1.00 24.35 61 ASN A C 7
ATOM 3980 O O . ASN A 1 61 ? 21.552 -19.710 -1.701 1.00 40.40 61 ASN A O 7
ATOM 3985 N N . ALA A 1 62 ? 21.140 -17.511 -1.959 1.00 34.10 62 ALA A N 7
ATOM 3986 C CA . ALA A 1 62 ? 21.207 -17.556 -3.385 1.00 22.11 62 ALA A CA 7
ATOM 3987 C C . ALA A 1 62 ? 22.582 -18.012 -3.796 1.00 73.44 62 ALA A C 7
ATOM 3988 O O . ALA A 1 62 ? 23.594 -17.521 -3.286 1.00 1.52 62 ALA A O 7
ATOM 3990 N N . ARG A 1 63 ? 22.616 -18.982 -4.647 1.00 41.20 63 ARG A N 7
ATOM 3991 C CA . ARG A 1 63 ? 23.855 -19.581 -5.049 1.00 30.53 63 ARG A CA 7
ATOM 3992 C C . ARG A 1 63 ? 24.333 -18.994 -6.332 1.00 14.20 63 ARG A C 7
ATOM 3993 O O . ARG A 1 63 ? 25.526 -19.001 -6.624 1.00 14.43 63 ARG A O 7
ATOM 4001 N N . THR A 1 64 ? 23.419 -18.512 -7.114 1.00 73.42 64 THR A N 7
ATOM 4002 C CA . THR A 1 64 ? 23.791 -17.991 -8.381 1.00 22.30 64 THR A CA 7
ATOM 4003 C C . THR A 1 64 ? 23.483 -16.532 -8.523 1.00 53.24 64 THR A C 7
ATOM 4004 O O . THR A 1 64 ? 22.739 -15.932 -7.742 1.00 73.34 64 THR A O 7
ATOM 4008 N N . ALA A 1 65 ? 24.058 -15.994 -9.541 1.00 64.42 65 ALA A N 7
ATOM 4009 C CA . ALA A 1 65 ? 23.847 -14.648 -9.975 1.00 74.52 65 ALA A CA 7
ATOM 4010 C C . ALA A 1 65 ? 22.691 -14.674 -10.954 1.00 54.15 65 ALA A C 7
ATOM 4011 O O . ALA A 1 65 ? 22.136 -15.762 -11.195 1.00 61.20 65 ALA A O 7
ATOM 4013 N N . LYS A 1 66 ? 22.247 -13.483 -11.397 1.00 73.14 66 LYS A N 7
ATOM 4014 C CA . LYS A 1 66 ? 21.229 -13.320 -12.422 1.00 51.24 66 LYS A CA 7
ATOM 4015 C C . LYS A 1 66 ? 21.408 -14.387 -13.486 1.00 71.54 66 LYS A C 7
ATOM 4016 O O . LYS A 1 66 ? 22.423 -14.445 -14.178 1.00 12.10 66 LYS A O 7
ATOM 4022 N N . ASP A 1 67 ? 20.426 -15.168 -13.595 1.00 61.35 67 ASP A N 7
ATOM 4023 C CA . ASP A 1 67 ? 20.464 -16.370 -14.411 1.00 3.41 67 ASP A CA 7
ATOM 4024 C C . ASP A 1 67 ? 20.026 -16.056 -15.825 1.00 34.41 67 ASP A C 7
ATOM 4025 O O . ASP A 1 67 ? 19.071 -15.292 -16.032 1.00 63.15 67 ASP A O 7
ATOM 4030 N N . ASN A 1 68 ? 20.769 -16.559 -16.781 1.00 1.32 68 ASN A N 7
ATOM 4031 C CA . ASN A 1 68 ? 20.455 -16.375 -18.186 1.00 1.43 68 ASN A CA 7
ATOM 4032 C C . ASN A 1 68 ? 20.100 -17.674 -18.891 1.00 22.21 68 ASN A C 7
ATOM 4033 O O . ASN A 1 68 ? 19.727 -17.668 -20.067 1.00 64.10 68 ASN A O 7
ATOM 4038 N N . ARG A 1 69 ? 20.196 -18.783 -18.191 1.00 64.31 69 ARG A N 7
ATOM 4039 C CA . ARG A 1 69 ? 19.909 -20.063 -18.797 1.00 34.24 69 ARG A CA 7
ATOM 4040 C C . ARG A 1 69 ? 18.441 -20.329 -18.729 1.00 32.51 69 ARG A C 7
ATOM 4041 O O . ARG A 1 69 ? 17.884 -21.161 -19.444 1.00 34.40 69 ARG A O 7
ATOM 4049 N N . ASN A 1 70 ? 17.861 -19.657 -17.819 1.00 42.11 70 ASN A N 7
ATOM 4050 C CA . ASN A 1 70 ? 16.440 -19.616 -17.634 1.00 20.01 70 ASN A CA 7
ATOM 4051 C C . ASN A 1 70 ? 15.868 -18.564 -18.549 1.00 0.23 70 ASN A C 7
ATOM 4052 O O . ASN A 1 70 ? 16.087 -17.371 -18.322 1.00 3.35 70 ASN A O 7
ATOM 4057 N N . PRO A 1 71 ? 15.110 -18.961 -19.594 1.00 14.44 71 PRO A N 7
ATOM 4058 C CA . PRO A 1 71 ? 14.491 -18.004 -20.530 1.00 75.42 71 PRO A CA 7
ATOM 4059 C C . PRO A 1 71 ? 13.529 -17.065 -19.801 1.00 14.41 71 PRO A C 7
ATOM 4060 O O . PRO A 1 71 ? 13.294 -15.938 -20.212 1.00 33.51 71 PRO A O 7
ATOM 4064 N N . THR A 1 72 ? 13.020 -17.537 -18.688 1.00 72.31 72 THR A N 7
ATOM 4065 C CA . THR A 1 72 ? 12.112 -16.805 -17.870 1.00 34.20 72 THR A CA 7
ATOM 4066 C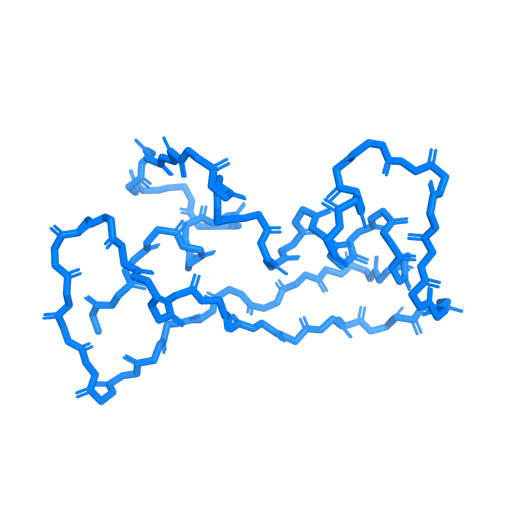 C . THR A 1 72 ? 12.829 -15.711 -17.062 1.00 24.34 72 THR A C 7
ATOM 4067 O O . THR A 1 72 ? 12.201 -14.768 -16.581 1.00 53.44 72 THR A O 7
ATOM 4071 N N . CYS A 1 73 ? 14.133 -15.822 -16.935 1.00 15.32 73 CYS A N 7
ATOM 4072 C CA . CYS A 1 73 ? 14.894 -14.845 -16.188 1.00 73.21 73 CYS A CA 7
ATOM 4073 C C . CYS A 1 73 ? 15.405 -13.729 -17.053 1.00 75.02 73 CYS A C 7
ATOM 4074 O O . CYS A 1 73 ? 16.139 -12.876 -16.568 1.00 4.54 73 CYS A O 7
ATOM 4077 N N . TRP A 1 74 ? 15.043 -13.709 -18.314 1.00 64.41 74 TRP A N 7
ATOM 4078 C CA . TRP A 1 74 ? 15.459 -12.617 -19.154 1.00 51.54 74 TRP A CA 7
ATOM 4079 C C . TRP A 1 74 ? 14.580 -11.405 -18.919 1.00 44.41 74 TRP A C 7
ATOM 4080 O O . TRP A 1 74 ? 13.521 -11.251 -19.527 1.00 14.10 74 TRP A O 7
ATOM 4091 N N . ALA A 1 75 ? 15.040 -10.604 -17.969 1.00 13.42 75 ALA A N 7
ATOM 4092 C CA . ALA A 1 75 ? 14.465 -9.375 -17.497 1.00 64.04 75 ALA A CA 7
ATOM 4093 C C . ALA A 1 75 ? 15.253 -9.046 -16.245 1.00 1.51 75 ALA A C 7
ATOM 4094 O O . ALA A 1 75 ? 14.670 -8.570 -15.259 1.00 63.01 75 ALA A O 7
ATOM 4096 N N . GLY A 1 1 ? 3.473 -0.119 -2.176 1.00 70.02 1 GLY A N 8
ATOM 4097 C CA . GLY A 1 1 ? 2.129 -0.720 -2.108 1.00 30.41 1 GLY A CA 8
ATOM 4098 C C . GLY A 1 1 ? 1.857 -1.619 -3.297 1.00 22.41 1 GLY A C 8
ATOM 4099 O O . GLY A 1 1 ? 0.744 -1.637 -3.852 1.00 43.41 1 GLY A O 8
ATOM 4100 N N . CYS A 1 2 ? 2.856 -2.350 -3.690 1.00 62.52 2 CYS A N 8
ATOM 4101 C CA . CYS A 1 2 ? 2.796 -3.234 -4.796 1.00 63.51 2 CYS A CA 8
ATOM 4102 C C . CYS A 1 2 ? 2.303 -4.612 -4.363 1.00 21.30 2 CYS A C 8
ATOM 4103 O O . CYS A 1 2 ? 3.053 -5.447 -3.881 1.00 31.43 2 CYS A O 8
ATOM 4106 N N . PHE A 1 3 ? 1.013 -4.807 -4.525 1.00 52.52 3 PHE A N 8
ATOM 4107 C CA . PHE A 1 3 ? 0.311 -5.986 -4.050 1.00 75.44 3 PHE A CA 8
ATOM 4108 C C . PHE A 1 3 ? 0.428 -7.235 -4.930 1.00 70.34 3 PHE A C 8
ATOM 4109 O O . PHE A 1 3 ? 0.235 -8.342 -4.466 1.00 11.32 3 PHE A O 8
ATOM 4117 N N . GLU A 1 4 ? 0.744 -7.038 -6.144 1.00 71.30 4 GLU A N 8
ATOM 4118 C CA . GLU A 1 4 ? 0.608 -8.035 -7.191 1.00 63.11 4 GLU A CA 8
ATOM 4119 C C . GLU A 1 4 ? 1.591 -9.211 -7.048 1.00 33.33 4 GLU A C 8
ATOM 4120 O O . GLU A 1 4 ? 1.147 -10.363 -6.839 1.00 52.14 4 GLU A O 8
ATOM 4126 N N . ASP A 1 5 ? 2.907 -8.949 -7.112 1.00 32.14 5 ASP A N 8
ATOM 4127 C CA . ASP A 1 5 ? 3.880 -10.041 -6.962 1.00 15.34 5 ASP A CA 8
ATOM 4128 C C . ASP A 1 5 ? 3.920 -10.419 -5.504 1.00 13.33 5 ASP A C 8
ATOM 4129 O O . ASP A 1 5 ? 4.127 -11.573 -5.147 1.00 3.20 5 ASP A O 8
ATOM 4134 N N . TRP A 1 6 ? 3.624 -9.418 -4.653 1.00 22.44 6 TRP A N 8
ATOM 4135 C CA . TRP A 1 6 ? 3.492 -9.638 -3.209 1.00 53.44 6 TRP A CA 8
ATOM 4136 C C . TRP A 1 6 ? 2.495 -10.790 -2.924 1.00 55.12 6 TRP A C 8
ATOM 4137 O O . TRP A 1 6 ? 2.810 -11.760 -2.224 1.00 2.31 6 TRP A O 8
ATOM 4148 N N . SER A 1 7 ? 1.330 -10.704 -3.539 1.00 63.13 7 SER A N 8
ATOM 4149 C CA . SER A 1 7 ? 0.269 -11.672 -3.362 1.00 44.24 7 SER A CA 8
ATOM 4150 C C . SER A 1 7 ? 0.566 -13.038 -3.966 1.00 35.53 7 SER A C 8
ATOM 4151 O O . SER A 1 7 ? -0.123 -14.005 -3.649 1.00 22.55 7 SER A O 8
ATOM 4154 N N . ARG A 1 8 ? 1.569 -13.127 -4.843 1.00 22.42 8 ARG A N 8
ATOM 4155 C CA . ARG A 1 8 ? 1.914 -14.417 -5.459 1.00 3.22 8 ARG A CA 8
ATOM 4156 C C . ARG A 1 8 ? 2.333 -15.388 -4.372 1.00 21.21 8 ARG A C 8
ATOM 4157 O O . ARG A 1 8 ? 2.032 -16.566 -4.426 1.00 63.11 8 ARG A O 8
ATOM 4165 N N . CYS A 1 9 ? 2.988 -14.855 -3.366 1.00 20.23 9 CYS A N 8
ATOM 4166 C CA . CYS A 1 9 ? 3.525 -15.646 -2.307 1.00 30.13 9 CYS A CA 8
ATOM 4167 C C . CYS A 1 9 ? 2.793 -15.379 -0.992 1.00 64.23 9 CYS A C 8
ATOM 4168 O O . CYS A 1 9 ? 3.161 -15.910 0.049 1.00 72.34 9 CYS A O 8
ATOM 4171 N N . SER A 1 10 ? 1.747 -14.581 -1.043 1.00 11.42 10 SER A N 8
ATOM 4172 C CA . SER A 1 10 ? 1.010 -14.263 0.153 1.00 42.12 10 SER A CA 8
ATOM 4173 C C . SER A 1 10 ? -0.398 -14.858 0.054 1.00 5.02 10 SER A C 8
ATOM 4174 O O . SER A 1 10 ? -0.879 -15.098 -1.054 1.00 23.34 10 SER A O 8
ATOM 4177 N N . PRO A 1 11 ? -1.089 -15.098 1.203 1.00 52.30 11 PRO A N 8
ATOM 4178 C CA . PRO A 1 11 ? -2.443 -15.723 1.234 1.00 63.14 11 PRO A CA 8
ATOM 4179 C C . PRO A 1 11 ? -3.533 -14.929 0.486 1.00 74.53 11 PRO A C 8
ATOM 4180 O O . PRO A 1 11 ? -4.666 -15.372 0.395 1.00 4.51 11 PRO A O 8
ATOM 4184 N N . SER A 1 12 ? -3.183 -13.777 -0.034 1.00 63.30 12 SER A N 8
ATOM 4185 C CA . SER A 1 12 ? -4.088 -12.960 -0.785 1.00 74.11 12 SER A CA 8
ATOM 4186 C C . SER A 1 12 ? -4.273 -13.496 -2.223 1.00 22.13 12 SER A C 8
ATOM 4187 O O . SER A 1 12 ? -5.153 -13.053 -2.957 1.00 53.41 12 SER A O 8
ATOM 4190 N N . THR A 1 13 ? -3.416 -14.426 -2.625 1.00 15.41 13 THR A N 8
ATOM 4191 C CA . THR A 1 13 ? -3.544 -15.090 -3.911 1.00 43.31 13 THR A CA 8
ATOM 4192 C C . THR A 1 13 ? -2.900 -16.483 -3.842 1.00 24.44 13 THR A C 8
ATOM 4193 O O . THR A 1 13 ? -3.514 -17.475 -4.224 1.00 13.20 13 THR A O 8
ATOM 4197 N N . ALA A 1 14 ? -1.636 -16.527 -3.377 1.00 22.41 14 ALA A N 8
ATOM 4198 C CA . ALA A 1 14 ? -0.859 -17.780 -3.188 1.00 52.22 14 ALA A CA 8
ATOM 4199 C C . ALA A 1 14 ? -0.638 -18.541 -4.505 1.00 21.40 14 ALA A C 8
ATOM 4200 O O . ALA A 1 14 ? -0.259 -19.709 -4.511 1.00 31.22 14 ALA A O 8
ATOM 4202 N N . SER A 1 15 ? -0.838 -17.864 -5.604 1.00 4.54 15 SER A N 8
ATOM 4203 C CA . SER A 1 15 ? -0.674 -18.455 -6.892 1.00 24.33 15 SER A CA 8
ATOM 4204 C C . SER A 1 15 ? 0.517 -17.816 -7.591 1.00 71.13 15 SER A C 8
ATOM 4205 O O . SER A 1 15 ? 0.534 -16.590 -7.817 1.00 72.50 15 SER A O 8
ATOM 4208 N N . ALA A 1 16 ? 1.511 -18.628 -7.896 1.00 54.41 16 ALA A N 8
ATOM 4209 C CA . ALA A 1 16 ? 2.699 -18.179 -8.592 1.00 14.55 16 ALA A CA 8
ATOM 4210 C C . ALA A 1 16 ? 2.349 -17.777 -10.019 1.00 72.23 16 ALA A C 8
ATOM 4211 O O . ALA A 1 16 ? 1.413 -18.316 -10.623 1.00 20.14 16 ALA A O 8
ATOM 4213 N N . THR A 1 17 ? 3.040 -16.809 -10.534 1.00 1.31 17 THR A N 8
ATOM 4214 C CA . THR A 1 17 ? 2.807 -16.322 -11.869 1.00 44.43 17 THR A CA 8
ATOM 4215 C C . THR A 1 17 ? 4.130 -15.808 -12.452 1.00 52.34 17 THR A C 8
ATOM 4216 O O . THR A 1 17 ? 4.717 -14.860 -11.926 1.00 51.43 17 THR A O 8
ATOM 4220 N N . GLY A 1 18 ? 4.595 -16.443 -13.510 1.00 41.11 18 GLY A N 8
ATOM 4221 C CA . GLY A 1 18 ? 5.847 -16.064 -14.104 1.00 40.34 18 GLY A CA 8
ATOM 4222 C C . GLY A 1 18 ? 5.675 -15.460 -15.478 1.00 3.43 18 GLY A C 8
ATOM 4223 O O . GLY A 1 18 ? 5.314 -16.150 -16.418 1.00 14.24 18 GLY A O 8
ATOM 4224 N N . VAL A 1 19 ? 5.907 -14.166 -15.565 1.00 51.11 19 VAL A N 8
ATOM 4225 C CA . VAL A 1 19 ? 5.866 -13.406 -16.808 1.00 10.10 19 VAL A CA 8
ATOM 4226 C C . VAL A 1 19 ? 6.469 -11.993 -16.593 1.00 40.32 19 VAL A C 8
ATOM 4227 O O . VAL A 1 19 ? 7.678 -11.812 -16.744 1.00 20.02 19 VAL A O 8
ATOM 4231 N N . LEU A 1 20 ? 5.671 -11.025 -16.164 1.00 0.23 20 LEU A N 8
ATOM 4232 C CA . LEU A 1 20 ? 6.194 -9.693 -15.842 1.00 0.14 20 LEU A CA 8
ATOM 4233 C C . LEU A 1 20 ? 6.620 -9.699 -14.402 1.00 20.14 20 LEU A C 8
ATOM 4234 O O . LEU A 1 20 ? 7.411 -8.890 -13.948 1.00 50.54 20 LEU A O 8
ATOM 4239 N N . TRP A 1 21 ? 6.097 -10.666 -13.734 1.00 4.23 21 TRP A N 8
ATOM 4240 C CA . TRP A 1 21 ? 6.304 -10.927 -12.338 1.00 22.31 21 TRP A CA 8
ATOM 4241 C C . TRP A 1 21 ? 6.926 -12.288 -12.298 1.00 20.50 21 TRP A C 8
ATOM 4242 O O . TRP A 1 21 ? 6.931 -12.978 -13.337 1.00 3.31 21 TRP A O 8
ATOM 4253 N N . ARG A 1 22 ? 7.468 -12.695 -11.201 1.00 44.25 22 ARG A N 8
ATOM 4254 C CA . ARG A 1 22 ? 8.133 -13.991 -11.171 1.00 63.54 22 ARG A CA 8
ATOM 4255 C C . ARG A 1 22 ? 7.664 -14.839 -10.079 1.00 4.52 22 ARG A C 8
ATOM 4256 O O . ARG A 1 22 ? 7.806 -16.061 -10.168 1.00 62.34 22 ARG A O 8
ATOM 4264 N N . SER A 1 23 ? 7.058 -14.204 -9.072 1.00 15.33 23 SER A N 8
ATOM 4265 C CA . SER A 1 23 ? 6.801 -14.804 -7.818 1.00 70.32 23 SER A CA 8
ATOM 4266 C C . SER A 1 23 ? 8.146 -15.135 -7.260 1.00 10.10 23 SER A C 8
ATOM 4267 O O . SER A 1 23 ? 8.777 -16.146 -7.598 1.00 52.34 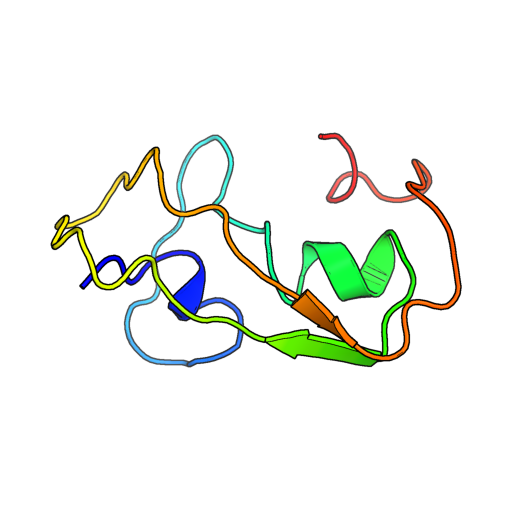23 SER A O 8
ATOM 4270 N N . CYS A 1 24 ? 8.580 -14.259 -6.468 1.00 34.40 24 CYS A N 8
ATOM 4271 C CA . CYS A 1 24 ? 9.975 -14.181 -6.039 1.00 64.42 24 CYS A CA 8
ATOM 4272 C C . CYS A 1 24 ? 10.603 -15.497 -5.570 1.00 52.32 24 CYS A C 8
ATOM 4273 O O . CYS A 1 24 ? 11.727 -15.819 -5.982 1.00 73.55 24 CYS A O 8
ATOM 4276 N N . ASP A 1 25 ? 9.893 -16.291 -4.780 1.00 72.22 25 ASP A N 8
ATOM 4277 C CA . ASP A 1 25 ? 10.492 -17.538 -4.305 1.00 5.15 25 ASP A CA 8
ATOM 4278 C C . ASP A 1 25 ? 10.742 -18.504 -5.452 1.00 51.04 25 ASP A C 8
ATOM 4279 O O . ASP A 1 25 ? 11.740 -19.216 -5.458 1.00 60.41 25 ASP A O 8
ATOM 4284 N N . SER A 1 26 ? 9.910 -18.429 -6.490 1.00 63.32 26 SER A N 8
ATOM 4285 C CA . SER A 1 26 ? 10.035 -19.328 -7.599 1.00 43.13 26 SER A CA 8
ATOM 4286 C C . SER A 1 26 ? 11.253 -18.899 -8.405 1.00 41.22 26 SER A C 8
ATOM 4287 O O . SER A 1 26 ? 12.108 -19.716 -8.752 1.00 64.22 26 SER A O 8
ATOM 4290 N N . TYR A 1 27 ? 11.338 -17.595 -8.649 1.00 21.12 27 TYR A N 8
ATOM 4291 C CA . TYR A 1 27 ? 12.483 -16.976 -9.294 1.00 1.02 27 TYR A CA 8
ATOM 4292 C C . TYR A 1 27 ? 13.785 -17.348 -8.594 1.00 5.03 27 TYR A C 8
ATOM 4293 O O . TYR A 1 27 ? 14.698 -17.888 -9.217 1.00 14.15 27 TYR A O 8
ATOM 4302 N N . CYS A 1 28 ? 13.854 -17.075 -7.310 1.00 74.40 28 CYS A N 8
ATOM 4303 C CA . CYS A 1 28 ? 15.033 -17.319 -6.532 1.00 41.14 28 CYS A CA 8
ATOM 4304 C C . CYS A 1 28 ? 15.435 -18.776 -6.493 1.00 54.30 28 CYS A C 8
ATOM 4305 O O . CYS A 1 28 ? 16.629 -19.076 -6.531 1.00 15.33 28 CYS A O 8
ATOM 4308 N N . LYS A 1 29 ? 14.464 -19.682 -6.461 1.00 25.25 29 LYS A N 8
ATOM 4309 C CA . LYS A 1 29 ? 14.778 -21.108 -6.408 1.00 22.11 29 LYS A CA 8
ATOM 4310 C C . LYS A 1 29 ? 15.422 -21.564 -7.695 1.00 54.43 29 LYS A C 8
ATOM 4311 O O . LYS A 1 29 ? 16.462 -22.207 -7.699 1.00 51.01 29 LYS A O 8
ATOM 4317 N N . VAL A 1 30 ? 14.813 -21.184 -8.773 1.00 24.23 30 VAL A N 8
ATOM 4318 C CA . VAL A 1 30 ? 15.193 -21.572 -10.053 1.00 0.30 30 VAL A CA 8
ATOM 4319 C C . VAL A 1 30 ? 16.471 -20.851 -10.527 1.00 1.45 30 VAL A C 8
ATOM 4320 O O . VAL A 1 30 ? 17.381 -21.466 -11.092 1.00 74.52 30 VAL A O 8
ATOM 4324 N N . CYS A 1 31 ? 16.542 -19.576 -10.278 1.00 1.33 31 CYS A N 8
ATOM 4325 C CA . CYS A 1 31 ? 17.612 -18.767 -10.815 1.00 33.42 31 CYS A CA 8
ATOM 4326 C C . CYS A 1 31 ? 18.913 -18.826 -10.004 1.00 61.12 31 CYS A C 8
ATOM 4327 O O . CYS A 1 31 ? 19.913 -19.360 -10.477 1.00 72.11 31 CYS A O 8
ATOM 4330 N N . PHE A 1 32 ? 18.881 -18.334 -8.788 1.00 41.43 32 PHE A N 8
ATOM 4331 C CA . PHE A 1 32 ? 20.110 -18.177 -7.966 1.00 62.24 32 PHE A CA 8
ATOM 4332 C C . PHE A 1 32 ? 20.230 -19.295 -6.954 1.00 33.13 32 PHE A C 8
ATOM 4333 O O . PHE A 1 32 ? 21.152 -19.319 -6.139 1.00 2.20 32 PHE A O 8
ATOM 4341 N N . LYS A 1 33 ? 19.314 -20.224 -7.054 1.00 1.22 33 LYS A N 8
ATOM 4342 C CA . LYS A 1 33 ? 19.115 -21.296 -6.104 1.00 62.42 33 LYS A CA 8
ATOM 4343 C C . LYS A 1 33 ? 19.177 -20.781 -4.679 1.00 44.12 33 LYS A C 8
ATOM 4344 O O . LYS A 1 33 ? 20.044 -21.112 -3.897 1.00 13.44 33 LYS A O 8
ATOM 4350 N N . ALA A 1 34 ? 18.310 -19.858 -4.430 1.00 4.52 34 ALA A N 8
ATOM 4351 C CA . ALA A 1 34 ? 18.208 -19.198 -3.141 1.00 14.31 34 ALA A CA 8
ATOM 4352 C C . ALA A 1 34 ? 17.538 -20.044 -2.115 1.00 40.13 34 ALA A C 8
ATOM 4353 O O . ALA A 1 34 ? 16.868 -21.023 -2.447 1.00 11.53 34 ALA A O 8
ATOM 4355 N N . ASP A 1 35 ? 17.686 -19.644 -0.869 1.00 61.33 35 ASP A N 8
ATOM 4356 C CA . ASP A 1 35 ? 17.120 -20.380 0.223 1.00 25.04 35 ASP A CA 8
ATOM 4357 C C . ASP A 1 35 ? 15.661 -20.054 0.227 1.00 23.25 35 ASP A C 8
ATOM 4358 O O . ASP A 1 35 ? 14.793 -20.928 0.279 1.00 4.12 35 ASP A O 8
ATOM 4363 N N . ARG A 1 36 ? 15.382 -18.776 0.055 1.00 11.02 36 ARG A N 8
ATOM 4364 C CA . ARG A 1 36 ? 14.039 -18.333 -0.067 1.00 73.04 36 ARG A CA 8
ATOM 4365 C C . ARG A 1 36 ? 14.037 -17.083 -0.906 1.00 43.11 36 ARG A C 8
ATOM 4366 O O . ARG A 1 36 ? 15.093 -16.425 -1.052 1.00 74.05 36 ARG A O 8
ATOM 4374 N N . GLY A 1 37 ? 12.931 -16.814 -1.507 1.00 33.24 37 GLY A N 8
ATOM 4375 C CA . GLY A 1 37 ? 12.750 -15.612 -2.238 1.00 3.02 37 GLY A CA 8
ATOM 4376 C C . GLY A 1 37 ? 11.609 -14.859 -1.647 1.00 24.01 37 GLY A C 8
ATOM 4377 O O . GLY A 1 37 ? 10.506 -15.392 -1.520 1.00 3.32 37 GLY A O 8
ATOM 4378 N N . GLU A 1 38 ? 11.847 -13.646 -1.282 1.00 75.44 38 GLU A N 8
ATOM 4379 C CA . GLU A 1 38 ? 10.841 -12.879 -0.616 1.00 5.33 38 GLU A CA 8
ATOM 4380 C C . GLU A 1 38 ? 10.135 -11.932 -1.553 1.00 42.20 38 GLU A C 8
ATOM 4381 O O . GLU A 1 38 ? 10.705 -10.941 -2.046 1.00 53.25 38 GLU A O 8
ATOM 4387 N N . CYS A 1 39 ? 8.906 -12.296 -1.836 1.00 42.31 39 CYS A N 8
ATOM 4388 C CA . CYS A 1 39 ? 8.005 -11.548 -2.679 1.00 4.44 39 CYS A CA 8
ATOM 4389 C C . CYS A 1 39 ? 7.432 -10.447 -1.820 1.00 22.11 39 CYS A C 8
ATOM 4390 O O . CYS A 1 39 ? 6.530 -10.685 -1.033 1.00 13.44 39 CYS A O 8
ATOM 4393 N N . TYR A 1 40 ? 7.997 -9.277 -1.910 1.00 64.52 40 TYR A N 8
ATOM 4394 C CA . TYR A 1 40 ? 7.626 -8.209 -1.021 1.00 14.22 40 TYR A CA 8
ATOM 4395 C C . TYR A 1 40 ? 7.379 -6.967 -1.817 1.00 54.15 40 TYR A C 8
ATOM 4396 O O . TYR A 1 40 ? 7.901 -6.841 -2.914 1.00 75.23 40 TYR A O 8
ATOM 4405 N N . ASP A 1 41 ? 6.609 -6.073 -1.276 1.00 74.21 41 ASP A N 8
ATOM 4406 C CA . ASP A 1 41 ? 6.403 -4.779 -1.888 1.00 34.53 41 ASP A CA 8
ATOM 4407 C C . ASP A 1 41 ? 7.634 -3.967 -1.763 1.00 22.33 41 ASP A C 8
ATOM 4408 O O . ASP A 1 41 ? 8.174 -3.803 -0.674 1.00 20.25 41 ASP A O 8
ATOM 4413 N N . SER A 1 42 ? 8.110 -3.527 -2.867 1.00 31.52 42 SER A N 8
ATOM 4414 C CA . SER A 1 42 ? 9.293 -2.730 -2.895 1.00 32.33 42 SER A CA 8
ATOM 4415 C C . SER A 1 42 ? 8.995 -1.243 -2.632 1.00 55.43 42 SER A C 8
ATOM 4416 O O . SER A 1 42 ? 8.416 -0.568 -3.467 1.00 54.13 42 SER A O 8
ATOM 4419 N N . PRO A 1 43 ? 9.418 -0.705 -1.452 1.00 3.13 43 PRO A N 8
ATOM 4420 C CA . PRO A 1 43 ? 9.163 0.697 -1.072 1.00 30.10 43 PRO A CA 8
ATOM 4421 C C . PRO A 1 43 ? 9.883 1.685 -1.989 1.00 21.15 43 PRO A C 8
ATOM 4422 O O . PRO A 1 43 ? 9.455 2.818 -2.163 1.00 3.24 43 PRO A O 8
ATOM 4426 N N . SER A 1 44 ? 10.956 1.231 -2.596 1.00 34.34 44 SER A N 8
ATOM 4427 C CA . SER A 1 44 ? 11.738 2.037 -3.504 1.00 64.21 44 SER A CA 8
ATOM 4428 C C . SER A 1 44 ? 11.157 1.964 -4.924 1.00 43.42 44 SER A C 8
ATOM 4429 O O . SER A 1 44 ? 11.708 2.512 -5.866 1.00 60.25 44 SER A O 8
ATOM 4432 N N . LEU A 1 45 ? 10.048 1.279 -5.037 1.00 63.31 45 LEU A N 8
ATOM 4433 C CA . LEU A 1 45 ? 9.352 1.072 -6.279 1.00 33.24 45 LEU A CA 8
ATOM 4434 C C . LEU A 1 45 ? 7.857 1.218 -5.942 1.00 55.11 45 LEU A C 8
ATOM 4435 O O . LEU A 1 45 ? 6.984 0.742 -6.638 1.00 10.34 45 LEU A O 8
ATOM 4440 N N . ASN A 1 46 ? 7.618 1.980 -4.852 1.00 31.25 46 ASN A N 8
ATOM 4441 C CA . ASN A 1 46 ? 6.287 2.199 -4.262 1.00 54.33 46 ASN A CA 8
ATOM 4442 C C . ASN A 1 46 ? 5.276 2.676 -5.287 1.00 61.55 46 ASN A C 8
ATOM 4443 O O . ASN A 1 46 ? 5.235 3.849 -5.665 1.00 43.20 46 ASN A O 8
ATOM 4448 N N . CYS A 1 47 ? 4.503 1.755 -5.743 1.00 31.40 47 CYS A N 8
ATOM 4449 C CA . CYS A 1 47 ? 3.514 1.996 -6.726 1.00 22.32 47 CYS A CA 8
ATOM 4450 C C . CYS A 1 47 ? 2.171 2.360 -6.072 1.00 71.11 47 CYS A C 8
ATOM 4451 O O . CYS A 1 47 ? 1.737 1.723 -5.095 1.00 64.12 47 CYS A O 8
ATOM 4454 N N . PRO A 1 48 ? 1.485 3.380 -6.586 1.00 3.41 48 PRO A N 8
ATOM 4455 C CA . PRO A 1 48 ? 0.172 3.775 -6.085 1.00 45.43 48 PRO A CA 8
ATOM 4456 C C . PRO A 1 48 ? -0.945 2.911 -6.713 1.00 55.15 48 PRO A C 8
ATOM 4457 O O . PRO A 1 48 ? -1.850 3.430 -7.373 1.00 70.45 48 PRO A O 8
ATOM 4461 N N . HIS A 1 49 ? -0.869 1.577 -6.485 1.00 3.21 49 HIS A N 8
ATOM 4462 C CA . HIS A 1 49 ? -1.809 0.553 -7.038 1.00 52.34 49 HIS A CA 8
ATOM 4463 C C . HIS A 1 49 ? -1.953 0.620 -8.561 1.00 21.34 49 HIS A C 8
ATOM 4464 O O . HIS A 1 49 ? -2.964 0.243 -9.121 1.00 2.52 49 HIS A O 8
ATOM 4471 N N . ARG A 1 50 ? -0.908 1.069 -9.198 1.00 53.15 50 ARG A N 8
ATOM 4472 C CA . ARG A 1 50 ? -0.809 1.132 -10.651 1.00 73.30 50 ARG A CA 8
ATOM 4473 C C . ARG A 1 50 ? 0.457 0.404 -11.026 1.00 51.02 50 ARG A C 8
ATOM 4474 O O . ARG A 1 50 ? 1.176 0.798 -11.927 1.00 54.11 50 ARG A O 8
ATOM 4482 N N . LEU A 1 51 ? 0.675 -0.683 -10.331 1.00 3.04 51 LEU A N 8
ATOM 4483 C CA . LEU A 1 51 ? 1.910 -1.431 -10.389 1.00 13.20 51 LEU A CA 8
ATOM 4484 C C . LEU A 1 51 ? 2.227 -2.199 -11.669 1.00 44.33 51 LEU A C 8
ATOM 4485 O O . LEU A 1 51 ? 3.115 -1.764 -12.381 1.00 2.21 51 LEU A O 8
ATOM 4490 N N . PRO A 1 52 ? 1.435 -3.266 -12.048 1.00 15.32 52 PRO A N 8
ATOM 4491 C CA . PRO A 1 52 ? 1.746 -4.329 -13.013 1.00 34.21 52 PRO A CA 8
ATOM 4492 C C . PRO A 1 52 ? 3.213 -4.706 -13.393 1.00 33.11 52 PRO A C 8
ATOM 4493 O O . PRO A 1 52 ? 3.433 -5.597 -14.193 1.00 20.41 52 PRO A O 8
ATOM 4497 N N . ASN A 1 53 ? 4.170 -4.016 -12.877 1.00 0.31 53 ASN A N 8
ATOM 4498 C CA . ASN A 1 53 ? 5.573 -4.305 -13.098 1.00 0.23 53 ASN A CA 8
ATOM 4499 C C . ASN A 1 53 ? 6.356 -4.457 -11.820 1.00 10.30 53 ASN A C 8
ATOM 4500 O O . ASN A 1 53 ? 7.576 -4.316 -11.826 1.00 64.43 53 ASN A O 8
ATOM 4505 N N . ASN A 1 54 ? 5.669 -4.786 -10.717 1.00 14.14 54 ASN A N 8
ATOM 4506 C CA . ASN A 1 54 ? 6.340 -5.006 -9.390 1.00 72.10 54 ASN A CA 8
ATOM 4507 C C . ASN A 1 54 ? 7.146 -6.328 -9.366 1.00 74.41 54 ASN A C 8
ATOM 4508 O O . ASN A 1 54 ? 6.957 -7.202 -8.526 1.00 50.54 54 ASN A O 8
ATOM 4513 N N . LYS A 1 55 ? 8.002 -6.461 -10.327 1.00 3.55 55 LYS A N 8
ATOM 4514 C CA . LYS A 1 55 ? 8.930 -7.555 -10.434 1.00 43.23 55 LYS A CA 8
ATOM 4515 C C . LYS A 1 55 ? 10.004 -7.373 -9.346 1.00 2.23 55 LYS A C 8
ATOM 4516 O O . LYS A 1 55 ? 11.079 -6.815 -9.567 1.00 64.10 55 LYS A O 8
ATOM 4522 N N . GLN A 1 56 ? 9.620 -7.770 -8.164 1.00 4.32 56 GLN A N 8
ATOM 4523 C CA . GLN A 1 56 ? 10.350 -7.577 -6.939 1.00 13.31 56 GLN A CA 8
ATOM 4524 C C . GLN A 1 56 ? 10.853 -8.899 -6.468 1.00 41.42 56 GLN A C 8
ATOM 4525 O O . GLN A 1 56 ? 10.138 -9.888 -6.581 1.00 42.52 56 GLN A O 8
ATOM 4531 N N . CYS A 1 57 ? 12.058 -8.944 -5.925 1.00 33.33 57 CYS A N 8
ATOM 4532 C CA . CYS A 1 57 ? 12.557 -10.209 -5.472 1.00 21.10 57 CYS A CA 8
ATOM 4533 C C . CYS A 1 57 ? 13.807 -10.065 -4.593 1.00 13.34 57 CYS A C 8
ATOM 4534 O O . CYS A 1 57 ? 14.702 -9.251 -4.889 1.00 31.23 57 CYS A O 8
ATOM 4537 N N . ARG A 1 58 ? 13.839 -10.805 -3.482 1.00 3.31 58 ARG A N 8
ATOM 4538 C CA . ARG A 1 58 ? 14.989 -10.884 -2.598 1.00 24.25 58 ARG A CA 8
ATOM 4539 C C . ARG A 1 58 ? 15.414 -12.357 -2.525 1.00 22.35 58 ARG A C 8
ATOM 4540 O O . ARG A 1 58 ? 14.675 -13.177 -1.995 1.00 45.33 58 ARG A O 8
ATOM 4548 N N . CYS A 1 59 ? 16.567 -12.678 -3.063 1.00 52.14 59 CYS A N 8
ATOM 4549 C CA . CYS A 1 59 ? 17.081 -14.030 -3.055 1.00 23.42 59 CYS A CA 8
ATOM 4550 C C . CYS A 1 59 ? 18.051 -14.181 -1.913 1.00 51.14 59 CYS A C 8
ATOM 4551 O O . CYS A 1 59 ? 19.136 -13.605 -1.922 1.00 4.25 59 CYS A O 8
ATOM 4554 N N . ILE A 1 60 ? 17.655 -14.928 -0.932 1.00 41.10 60 ILE A N 8
ATOM 4555 C CA . ILE A 1 60 ? 18.422 -15.058 0.294 1.00 75.54 60 ILE A CA 8
ATOM 4556 C C . ILE A 1 60 ? 19.282 -16.259 0.204 1.00 4.23 60 ILE A C 8
ATOM 4557 O O . ILE A 1 60 ? 18.824 -17.275 -0.312 1.00 3.34 60 ILE A O 8
ATOM 4562 N N . ASN A 1 61 ? 20.531 -16.151 0.678 1.00 33.01 61 ASN A N 8
ATOM 4563 C CA . ASN A 1 61 ? 21.417 -17.321 0.815 1.00 21.32 61 ASN A CA 8
ATOM 4564 C C . ASN A 1 61 ? 21.585 -18.055 -0.494 1.00 65.44 61 ASN A C 8
ATOM 4565 O O . ASN A 1 61 ? 21.752 -19.280 -0.507 1.00 61.21 61 ASN A O 8
ATOM 4570 N N . ALA A 1 62 ? 21.551 -17.303 -1.582 1.00 21.13 62 ALA A N 8
ATOM 4571 C CA . ALA A 1 62 ? 21.641 -17.855 -2.907 1.00 51.33 62 ALA A CA 8
ATOM 4572 C C . ALA A 1 62 ? 22.874 -18.703 -3.085 1.00 52.04 62 ALA A C 8
ATOM 4573 O O . ALA A 1 62 ? 23.979 -18.286 -2.749 1.00 5.22 62 ALA A O 8
ATOM 4575 N N . ARG A 1 63 ? 22.666 -19.910 -3.569 1.00 15.03 63 ARG A N 8
ATOM 4576 C CA . ARG A 1 63 ? 23.743 -20.857 -3.695 1.00 33.32 63 ARG A CA 8
ATOM 4577 C C . ARG A 1 63 ? 24.557 -20.549 -4.935 1.00 13.43 63 ARG A C 8
ATOM 4578 O O . ARG A 1 63 ? 25.753 -20.825 -4.991 1.00 4.53 63 ARG A O 8
ATOM 4586 N N . THR A 1 64 ? 23.904 -20.015 -5.943 1.00 35.13 64 THR A N 8
ATOM 4587 C CA . THR A 1 64 ? 24.576 -19.763 -7.183 1.00 23.20 64 THR A CA 8
ATOM 4588 C C . THR A 1 64 ? 24.509 -18.311 -7.578 1.00 61.11 64 THR A C 8
ATOM 4589 O O . THR A 1 64 ? 23.903 -17.471 -6.909 1.00 43.04 64 THR A O 8
ATOM 4593 N N . ALA A 1 65 ? 25.115 -18.056 -8.701 1.00 1.32 65 ALA A N 8
ATOM 4594 C CA . ALA A 1 65 ? 25.030 -16.790 -9.383 1.00 64.12 65 ALA A CA 8
ATOM 4595 C C . ALA A 1 65 ? 23.753 -16.851 -10.200 1.00 14.13 65 ALA A C 8
ATOM 4596 O O . ALA A 1 65 ? 23.105 -17.917 -10.222 1.00 75.31 65 ALA A O 8
ATOM 4598 N N . LYS A 1 66 ? 23.334 -15.763 -10.824 1.00 40.31 66 LYS A N 8
ATOM 4599 C CA . LYS A 1 66 ? 22.112 -15.830 -11.584 1.00 11.32 66 LYS A CA 8
ATOM 4600 C C . LYS A 1 66 ? 22.257 -16.783 -12.754 1.00 41.33 66 LYS A C 8
ATOM 4601 O O . LYS A 1 66 ? 23.366 -17.057 -13.222 1.00 74.31 66 LYS A O 8
ATOM 4607 N N . ASP A 1 67 ? 21.158 -17.216 -13.261 1.00 54.14 67 ASP A N 8
ATOM 4608 C CA . ASP A 1 67 ? 21.182 -18.250 -14.271 1.00 63.21 67 ASP A CA 8
ATOM 4609 C C . ASP A 1 67 ? 20.921 -17.601 -15.604 1.00 1.31 67 ASP A C 8
ATOM 4610 O O . ASP A 1 67 ? 20.252 -16.573 -15.669 1.00 22.24 67 ASP A O 8
ATOM 4615 N N . ASN A 1 68 ? 21.489 -18.117 -16.643 1.00 10.11 68 ASN A N 8
ATOM 4616 C CA . ASN A 1 68 ? 21.318 -17.510 -17.958 1.00 51.34 68 ASN A CA 8
ATOM 4617 C C . ASN A 1 68 ? 20.554 -18.405 -18.893 1.00 73.10 68 ASN A C 8
ATOM 4618 O O . ASN A 1 68 ? 20.157 -17.983 -19.973 1.00 35.21 68 ASN A O 8
ATOM 4623 N N . ARG A 1 69 ? 20.333 -19.626 -18.469 1.00 52.21 69 ARG A N 8
ATOM 4624 C CA . ARG A 1 69 ? 19.692 -20.626 -19.306 1.00 64.54 69 ARG A CA 8
ATOM 4625 C C . ARG A 1 69 ? 18.206 -20.523 -19.114 1.00 14.11 69 ARG A C 8
ATOM 4626 O O . ARG A 1 69 ? 17.420 -20.760 -20.023 1.00 64.03 69 ARG A O 8
ATOM 4634 N N . ASN A 1 70 ? 17.840 -20.193 -17.898 1.00 1.12 70 ASN A N 8
ATOM 4635 C CA . ASN A 1 70 ? 16.457 -20.119 -17.502 1.00 3.24 70 ASN A CA 8
ATOM 4636 C C . ASN A 1 70 ? 15.796 -18.898 -18.092 1.00 64.14 70 ASN A C 8
ATOM 4637 O O . ASN A 1 70 ? 16.253 -17.770 -17.855 1.00 11.21 70 ASN A O 8
ATOM 4642 N N . PRO A 1 71 ? 14.694 -19.083 -18.849 1.00 70.30 71 PRO A N 8
ATOM 4643 C CA . PRO A 1 71 ? 13.916 -17.966 -19.409 1.00 41.11 71 PRO A CA 8
ATOM 4644 C C . PRO A 1 71 ? 13.357 -17.075 -18.300 1.00 30.40 71 PRO A C 8
ATOM 4645 O O . PRO A 1 71 ? 13.135 -15.887 -18.481 1.00 43.11 71 PRO A O 8
ATOM 4649 N N . THR A 1 72 ? 13.186 -17.664 -17.138 1.00 75.01 72 THR A N 8
ATOM 4650 C CA . THR A 1 72 ? 12.684 -16.986 -15.981 1.00 64.42 72 THR A CA 8
ATOM 4651 C C . THR A 1 72 ? 13.738 -16.050 -15.372 1.00 43.13 72 THR A C 8
ATOM 4652 O O . THR A 1 72 ? 13.419 -15.206 -14.532 1.00 23.35 72 THR A O 8
ATOM 4656 N N . CYS A 1 73 ? 14.979 -16.189 -15.823 1.00 3.34 73 CYS A N 8
ATOM 4657 C CA . CYS A 1 73 ? 16.070 -15.361 -15.351 1.00 45.25 73 CYS A CA 8
ATOM 4658 C C . CYS A 1 73 ? 16.308 -14.193 -16.257 1.00 42.25 73 CYS A C 8
ATOM 4659 O O . CYS A 1 73 ? 17.272 -13.422 -16.061 1.00 64.44 73 CYS A O 8
ATOM 4662 N N . TRP A 1 74 ? 15.500 -14.069 -17.275 1.00 71.10 74 TRP A N 8
ATOM 4663 C CA . TRP A 1 74 ? 15.566 -12.913 -18.095 1.00 64.34 74 TRP A CA 8
ATOM 4664 C C . TRP A 1 74 ? 14.599 -11.946 -17.466 1.00 35.42 74 TRP A C 8
ATOM 4665 O O . TRP A 1 74 ? 13.399 -12.039 -17.667 1.00 41.35 74 TRP A O 8
ATOM 4676 N N . ALA A 1 75 ? 15.144 -11.152 -16.568 1.00 40.45 75 ALA A N 8
ATOM 4677 C CA . ALA A 1 75 ? 14.401 -10.224 -15.718 1.00 23.43 75 ALA A CA 8
ATOM 4678 C C . ALA A 1 75 ? 13.472 -9.280 -16.477 1.00 51.43 75 ALA A C 8
ATOM 4679 O O . ALA A 1 75 ? 12.287 -9.627 -16.674 1.00 11.04 75 ALA A O 8
ATOM 4681 N N . GLY A 1 1 ? 3.536 -0.617 -1.674 1.00 51.03 1 GLY A N 9
ATOM 4682 C CA . GLY A 1 1 ? 2.396 -1.553 -1.599 1.00 1.21 1 GLY A CA 9
ATOM 4683 C C . GLY A 1 1 ? 2.263 -2.339 -2.878 1.00 72.21 1 GLY A C 9
ATOM 4684 O O . GLY A 1 1 ? 1.184 -2.423 -3.455 1.00 13.31 1 GLY A O 9
ATOM 4685 N N . CYS A 1 2 ? 3.367 -2.878 -3.332 1.00 0.13 2 CYS A N 9
ATOM 4686 C CA . CYS A 1 2 ? 3.452 -3.604 -4.559 1.00 52.22 2 CYS A CA 9
ATOM 4687 C C . CYS A 1 2 ? 2.810 -4.973 -4.435 1.00 53.11 2 CYS A C 9
ATOM 4688 O O . CYS A 1 2 ? 3.406 -5.944 -3.969 1.00 71.31 2 CYS A O 9
ATOM 4691 N N . PHE A 1 3 ? 1.579 -5.002 -4.868 1.00 31.21 3 PHE A N 9
ATOM 4692 C CA . PHE A 1 3 ? 0.676 -6.104 -4.699 1.00 32.25 3 PHE A CA 9
ATOM 4693 C C . PHE A 1 3 ? 0.915 -7.361 -5.562 1.00 72.42 3 PHE A C 9
ATOM 4694 O O . PHE A 1 3 ? 0.662 -8.443 -5.081 1.00 75.11 3 PHE A O 9
ATOM 4702 N N . GLU A 1 4 ? 1.392 -7.239 -6.804 1.00 54.33 4 GLU A N 9
ATOM 4703 C CA . GLU A 1 4 ? 1.545 -8.433 -7.677 1.00 14.43 4 GLU A CA 9
ATOM 4704 C C . GLU A 1 4 ? 2.430 -9.525 -7.066 1.00 73.31 4 GLU A C 9
ATOM 4705 O O . GLU A 1 4 ? 1.927 -10.582 -6.733 1.00 31.41 4 GLU A O 9
ATOM 4711 N N . ASP A 1 5 ? 3.718 -9.265 -6.845 1.00 71.12 5 ASP A N 9
ATOM 4712 C CA . ASP A 1 5 ? 4.571 -10.355 -6.326 1.00 11.40 5 ASP A CA 9
ATOM 4713 C C . ASP A 1 5 ? 4.243 -10.661 -4.870 1.00 0.13 5 ASP A C 9
ATOM 4714 O O . ASP A 1 5 ? 4.264 -11.816 -4.454 1.00 71.33 5 ASP A O 9
ATOM 4719 N N . TRP A 1 6 ? 3.885 -9.620 -4.100 1.00 22.34 6 TRP A N 9
ATOM 4720 C CA . TRP A 1 6 ? 3.439 -9.821 -2.715 1.00 33.43 6 TRP A CA 9
ATOM 4721 C C . TRP A 1 6 ? 2.233 -10.790 -2.626 1.00 65.44 6 TRP A C 9
ATOM 4722 O O . TRP A 1 6 ? 2.198 -11.677 -1.782 1.00 63.10 6 TRP A O 9
ATOM 4733 N N . SER A 1 7 ? 1.273 -10.654 -3.527 1.00 10.34 7 SER A N 9
ATOM 4734 C CA . SER A 1 7 ? 0.083 -11.487 -3.472 1.00 74.33 7 SER A CA 9
ATOM 4735 C C . SER A 1 7 ? 0.354 -12.930 -3.826 1.00 73.52 7 SER A C 9
ATOM 4736 O O . SER A 1 7 ? -0.463 -13.803 -3.536 1.00 41.40 7 SER A O 9
ATOM 4739 N N . ARG A 1 8 ? 1.498 -13.176 -4.446 1.00 44.32 8 ARG A N 9
ATOM 4740 C CA . ARG A 1 8 ? 1.893 -14.517 -4.835 1.00 51.10 8 ARG A CA 9
ATOM 4741 C C . ARG A 1 8 ? 2.190 -15.348 -3.591 1.00 61.00 8 ARG A C 9
ATOM 4742 O O . ARG A 1 8 ? 2.136 -16.580 -3.629 1.00 31.31 8 ARG A O 9
ATOM 4750 N N . CYS A 1 9 ? 2.525 -14.674 -2.505 1.00 61.05 9 CYS A N 9
ATOM 4751 C CA . CYS A 1 9 ? 2.802 -15.342 -1.251 1.00 32.50 9 CYS A CA 9
ATOM 4752 C C . CYS A 1 9 ? 1.791 -14.959 -0.171 1.00 41.02 9 CYS A C 9
ATOM 4753 O O . CYS A 1 9 ? 1.746 -15.572 0.894 1.00 71.44 9 CYS A O 9
ATOM 4756 N N . SER A 1 10 ? 0.967 -13.968 -0.453 1.00 73.32 10 SER A N 9
ATOM 4757 C CA . SER A 1 10 ? -0.036 -13.543 0.482 1.00 64.11 10 SER A CA 9
ATOM 4758 C C . SER A 1 10 ? -1.305 -14.346 0.190 1.00 65.23 10 SER A C 9
ATOM 4759 O O . SER A 1 10 ? -1.474 -14.841 -0.944 1.00 73.13 10 SER A O 9
ATOM 4762 N N . PRO A 1 11 ? -2.187 -14.562 1.192 1.00 60.44 11 PRO A N 9
ATOM 4763 C CA . PRO A 1 11 ? -3.468 -15.219 0.968 1.00 71.30 11 PRO A CA 9
ATOM 4764 C C . PRO A 1 11 ? -4.379 -14.358 0.075 1.00 23.04 11 PRO A C 9
ATOM 4765 O O . PRO A 1 11 ? -5.214 -13.589 0.546 1.00 55.23 11 PRO A O 9
ATOM 4769 N N . SER A 1 12 ? -4.100 -14.403 -1.196 1.00 34.31 12 SER A N 9
ATOM 4770 C CA . SER A 1 12 ? -4.827 -13.684 -2.199 1.00 41.02 12 SER A CA 9
ATOM 4771 C C . SER A 1 12 ? -4.782 -14.505 -3.485 1.00 63.13 12 SER A C 9
ATOM 4772 O O . SER A 1 12 ? -5.809 -14.902 -4.018 1.00 1.24 12 SER A O 9
ATOM 4775 N N . THR A 1 13 ? -3.576 -14.787 -3.951 1.00 33.51 13 THR A N 9
ATOM 4776 C CA . THR A 1 13 ? -3.389 -15.603 -5.111 1.00 32.11 13 THR A CA 9
ATOM 4777 C C . THR A 1 13 ? -1.979 -16.226 -5.066 1.00 14.05 13 THR A C 9
ATOM 4778 O O . THR A 1 13 ? -1.013 -15.763 -5.686 1.00 44.32 13 THR A O 9
ATOM 4782 N N . ALA A 1 14 ? -1.872 -17.239 -4.236 1.00 4.53 14 ALA A N 9
ATOM 4783 C CA . ALA A 1 14 ? -0.615 -17.885 -3.970 1.00 15.14 14 ALA A CA 9
ATOM 4784 C C . ALA A 1 14 ? -0.158 -18.715 -5.148 1.00 31.43 14 ALA A C 9
ATOM 4785 O O . ALA A 1 14 ? -0.944 -19.467 -5.726 1.00 42.31 14 ALA A O 9
ATOM 4787 N N . SER A 1 15 ? 1.114 -18.537 -5.508 1.00 42.31 15 SER A N 9
ATOM 4788 C CA . SER A 1 15 ? 1.774 -19.278 -6.588 1.00 63.21 15 SER A CA 9
ATOM 4789 C C . SER A 1 15 ? 1.160 -18.988 -7.976 1.00 24.52 15 SER A C 9
ATOM 4790 O O . SER A 1 15 ? 1.361 -19.763 -8.925 1.00 30.41 15 SER A O 9
ATOM 4793 N N . ALA A 1 16 ? 0.491 -17.843 -8.098 1.00 13.24 16 ALA A N 9
ATOM 4794 C CA . ALA A 1 16 ? -0.153 -17.421 -9.343 1.00 12.22 16 ALA A CA 9
ATOM 4795 C C . ALA A 1 16 ? 0.842 -17.243 -10.490 1.00 32.54 16 ALA A C 9
ATOM 4796 O O . ALA A 1 16 ? 2.045 -17.001 -10.271 1.00 3.33 16 ALA A O 9
ATOM 4798 N N . THR A 1 17 ? 0.344 -17.390 -11.695 1.00 74.04 17 THR A N 9
ATOM 4799 C CA . THR A 1 17 ? 1.113 -17.221 -12.895 1.00 33.21 17 THR A CA 9
ATOM 4800 C C . THR A 1 17 ? 1.656 -15.782 -12.984 1.00 73.50 17 THR A C 9
ATOM 4801 O O . THR A 1 17 ? 0.891 -14.814 -13.068 1.00 73.43 17 THR A O 9
ATOM 4805 N N . GLY A 1 18 ? 2.956 -15.656 -12.940 1.00 11.34 18 GLY A N 9
ATOM 4806 C CA . GLY A 1 18 ? 3.565 -14.376 -12.994 1.00 63.23 18 GLY A CA 9
ATOM 4807 C C . GLY A 1 18 ? 4.939 -14.476 -13.567 1.00 12.13 18 GLY A C 9
ATOM 4808 O O . GLY A 1 18 ? 5.612 -15.491 -13.384 1.00 54.25 18 GLY A O 9
ATOM 4809 N N . VAL A 1 19 ? 5.346 -13.445 -14.263 1.00 51.41 19 VAL A N 9
ATOM 4810 C CA . VAL A 1 19 ? 6.638 -13.410 -14.919 1.00 63.25 19 VAL A CA 9
ATOM 4811 C C . VAL A 1 19 ? 7.689 -12.762 -14.026 1.00 53.53 19 VAL A C 9
ATOM 4812 O O . VAL A 1 19 ? 8.461 -13.439 -13.362 1.00 64.00 19 VAL A O 9
ATOM 4816 N N . LEU A 1 20 ? 7.663 -11.428 -13.975 1.00 63.54 20 LEU A N 9
ATOM 4817 C CA . LEU A 1 20 ? 8.591 -10.662 -13.156 1.00 51.14 20 LEU A CA 9
ATOM 4818 C C . LEU A 1 20 ? 8.015 -10.568 -11.771 1.00 32.32 20 LEU A C 9
ATOM 4819 O O . LEU A 1 20 ? 8.541 -9.900 -10.887 1.00 71.21 20 LEU A O 9
ATOM 4824 N N . TRP A 1 21 ? 6.899 -11.235 -11.632 1.00 50.52 21 TRP A N 9
ATOM 4825 C CA . TRP A 1 21 ? 6.182 -11.362 -10.374 1.00 22.00 21 TRP A CA 9
ATOM 4826 C C . TRP A 1 21 ? 5.783 -12.822 -10.264 1.00 74.44 21 TRP A C 9
ATOM 4827 O O . TRP A 1 21 ? 4.591 -13.175 -10.343 1.00 11.14 21 TRP A O 9
ATOM 4838 N N . ARG A 1 22 ? 6.794 -13.669 -10.222 1.00 53.01 22 ARG A N 9
ATOM 4839 C CA . ARG A 1 22 ? 6.632 -15.108 -10.165 1.00 12.32 22 ARG A CA 9
ATOM 4840 C C . ARG A 1 22 ? 6.017 -15.465 -8.842 1.00 34.31 22 ARG A C 9
ATOM 4841 O O . ARG A 1 22 ? 4.924 -16.012 -8.768 1.00 51.34 22 ARG A O 9
ATOM 4849 N N . SER A 1 23 ? 6.714 -15.047 -7.872 1.00 74.04 23 SER A N 9
ATOM 4850 C CA . SER A 1 23 ? 6.612 -15.227 -6.465 1.00 72.55 23 SER A CA 9
ATOM 4851 C C . SER A 1 23 ? 8.039 -15.172 -6.161 1.00 42.34 23 SER A C 9
ATOM 4852 O O . SER A 1 23 ? 8.776 -15.979 -6.731 1.00 35.24 23 SER A O 9
ATOM 4855 N N . CYS A 1 24 ? 8.459 -14.256 -5.396 1.00 45.35 24 CYS A N 9
ATOM 4856 C CA . CYS A 1 24 ? 9.884 -14.088 -5.159 1.00 41.41 24 CYS A CA 9
ATOM 4857 C C . CYS A 1 24 ? 10.554 -15.361 -4.653 1.00 71.12 24 CYS A C 9
ATOM 4858 O O . CYS A 1 24 ? 11.669 -15.683 -5.058 1.00 71.34 24 CYS A O 9
ATOM 4861 N N . ASP A 1 25 ? 9.853 -16.116 -3.821 1.00 33.41 25 ASP A N 9
ATOM 4862 C CA . ASP A 1 25 ? 10.383 -17.378 -3.336 1.00 22.22 25 ASP A CA 9
ATOM 4863 C C . ASP A 1 25 ? 10.624 -18.336 -4.497 1.00 34.35 25 ASP A C 9
ATOM 4864 O O . ASP A 1 25 ? 11.734 -18.814 -4.693 1.00 50.33 25 ASP A O 9
ATOM 4869 N N . SER A 1 26 ? 9.588 -18.548 -5.299 1.00 45.41 26 SER A N 9
ATOM 4870 C CA . SER A 1 26 ? 9.662 -19.428 -6.447 1.00 74.45 26 SER A CA 9
ATOM 4871 C C . SER A 1 26 ? 10.695 -18.899 -7.464 1.00 23.14 26 SER A C 9
ATOM 4872 O O . SER A 1 26 ? 11.520 -19.666 -7.962 1.00 60.10 26 SER A O 9
ATOM 4875 N N . TYR A 1 27 ? 10.622 -17.600 -7.790 1.00 43.04 27 TYR A N 9
ATOM 4876 C CA . TYR A 1 27 ? 11.638 -16.946 -8.609 1.00 61.25 27 TYR A CA 9
ATOM 4877 C C . TYR A 1 27 ? 13.077 -17.233 -8.110 1.00 32.40 27 TYR A C 9
ATOM 4878 O O . TYR A 1 27 ? 13.879 -17.804 -8.854 1.00 44.23 27 TYR A O 9
ATOM 4887 N N . CYS A 1 28 ? 13.387 -16.872 -6.862 1.00 13.12 28 CYS A N 9
ATOM 4888 C CA . CYS A 1 28 ? 14.731 -17.055 -6.314 1.00 52.54 28 CYS A CA 9
ATOM 4889 C C . CYS A 1 28 ? 15.137 -18.518 -6.247 1.00 64.03 28 CYS A C 9
ATOM 4890 O O . CYS A 1 28 ? 16.318 -18.837 -6.434 1.00 63.52 28 CYS A O 9
ATOM 4893 N N . LYS A 1 29 ? 14.157 -19.403 -6.047 1.00 11.14 29 LYS A N 9
ATOM 4894 C CA . LYS A 1 29 ? 14.378 -20.841 -5.902 1.00 0.30 29 LYS A CA 9
ATOM 4895 C C . LYS A 1 29 ? 15.091 -21.391 -7.116 1.00 41.14 29 LYS A C 9
ATOM 4896 O O . LYS A 1 29 ? 15.994 -22.242 -7.011 1.00 23.52 29 LYS A O 9
ATOM 4902 N N . VAL A 1 30 ? 14.662 -20.917 -8.255 1.00 65.44 30 VAL A N 9
ATOM 4903 C CA . VAL A 1 30 ? 15.108 -21.336 -9.494 1.00 14.13 30 VAL A CA 9
ATOM 4904 C C . VAL A 1 30 ? 16.225 -20.422 -10.029 1.00 35.55 30 VAL A C 9
ATOM 4905 O O . VAL A 1 30 ? 17.322 -20.880 -10.298 1.00 34.35 30 VAL A O 9
ATOM 4909 N N . CYS A 1 31 ? 15.938 -19.135 -10.096 1.00 73.52 31 CYS A N 9
ATOM 4910 C CA . CYS A 1 31 ? 16.792 -18.161 -10.781 1.00 54.30 31 CYS A CA 9
ATOM 4911 C C . CYS A 1 31 ? 18.149 -17.986 -10.113 1.00 63.53 31 CYS A C 9
ATOM 4912 O O . CYS A 1 31 ? 19.169 -17.944 -10.777 1.00 54.34 31 CYS A O 9
ATOM 4915 N N . PHE A 1 32 ? 18.161 -17.914 -8.808 1.00 54.33 32 PHE A N 9
ATOM 4916 C CA . PHE A 1 32 ? 19.390 -17.720 -8.086 1.00 20.13 32 PHE A CA 9
ATOM 4917 C C . PHE A 1 32 ? 19.680 -18.946 -7.238 1.00 62.22 32 PHE A C 9
ATOM 4918 O O . PHE A 1 32 ? 20.595 -18.952 -6.426 1.00 14.40 32 PHE A O 9
ATOM 4926 N N . LYS A 1 33 ? 18.903 -20.003 -7.473 1.00 42.12 33 LYS A N 9
ATOM 4927 C CA . LYS A 1 33 ? 18.939 -21.250 -6.692 1.00 14.23 33 LYS A CA 9
ATOM 4928 C C . LYS A 1 33 ? 18.949 -21.045 -5.203 1.00 71.02 33 LYS A C 9
ATOM 4929 O O . LYS A 1 33 ? 19.459 -21.875 -4.457 1.00 31.01 33 LYS A O 9
ATOM 4935 N N . ALA A 1 34 ? 18.278 -20.031 -4.817 1.00 44.23 34 ALA A N 9
ATOM 4936 C CA . ALA A 1 34 ? 18.199 -19.572 -3.438 1.00 32.41 34 ALA A CA 9
ATOM 4937 C C . ALA A 1 34 ? 17.385 -20.498 -2.546 1.00 22.35 34 ALA A C 9
ATOM 4938 O O . ALA A 1 34 ? 16.664 -21.387 -3.032 1.00 34.43 34 ALA A O 9
ATOM 4940 N N . ASP A 1 35 ? 17.486 -20.246 -1.247 1.00 73.10 35 ASP A N 9
ATOM 4941 C CA . ASP A 1 35 ? 16.784 -20.995 -0.223 1.00 25.22 35 ASP A CA 9
ATOM 4942 C C . ASP A 1 35 ? 15.393 -20.489 -0.161 1.00 75.01 35 ASP A C 9
ATOM 4943 O O . ASP A 1 35 ? 14.436 -21.261 -0.092 1.00 63.13 35 ASP A O 9
ATOM 4948 N N . ARG A 1 36 ? 15.261 -19.186 -0.244 1.00 15.52 36 ARG A N 9
ATOM 4949 C CA . ARG A 1 36 ? 13.950 -18.589 -0.271 1.00 22.15 36 ARG A CA 9
ATOM 4950 C C . ARG A 1 36 ? 14.028 -17.206 -0.830 1.00 72.25 36 ARG A C 9
ATOM 4951 O O . ARG A 1 36 ? 15.140 -16.665 -1.020 1.00 34.21 36 ARG A O 9
ATOM 4959 N N . GLY A 1 37 ? 12.897 -16.657 -1.127 1.00 2.12 37 GLY A N 9
ATOM 4960 C CA . GLY A 1 37 ? 12.835 -15.343 -1.662 1.00 12.22 37 GLY A CA 9
ATOM 4961 C C . GLY A 1 37 ? 11.828 -14.527 -0.924 1.00 24.41 37 GLY A C 9
ATOM 4962 O O . GLY A 1 37 ? 10.770 -15.038 -0.542 1.00 23.21 37 GLY A O 9
ATOM 4963 N N . GLU A 1 38 ? 12.124 -13.281 -0.733 1.00 64.44 38 GLU A N 9
ATOM 4964 C CA . GLU A 1 38 ? 11.241 -12.404 -0.016 1.00 61.31 38 GLU A CA 9
ATOM 4965 C C . GLU A 1 38 ? 10.443 -11.584 -0.998 1.00 41.44 38 GLU A C 9
ATOM 4966 O O . GLU A 1 38 ? 10.955 -10.663 -1.632 1.00 71.21 38 GLU A O 9
ATOM 4972 N N . CYS A 1 39 ? 9.186 -11.920 -1.095 1.00 21.25 39 CYS A N 9
ATOM 4973 C CA . CYS A 1 39 ? 8.220 -11.325 -2.027 1.00 14.54 39 CYS A CA 9
ATOM 4974 C C . CYS A 1 39 ? 7.604 -10.081 -1.453 1.00 34.01 39 CYS A C 9
ATOM 4975 O O . CYS A 1 39 ? 6.443 -9.760 -1.685 1.00 5.22 39 CYS A O 9
ATOM 4978 N N . TYR A 1 40 ? 8.417 -9.355 -0.793 1.00 12.42 40 TYR A N 9
ATOM 4979 C CA . TYR A 1 40 ? 7.987 -8.193 -0.068 1.00 1.51 40 TYR A CA 9
ATOM 4980 C C . TYR A 1 40 ? 7.872 -7.015 -0.996 1.00 33.54 40 TYR A C 9
ATOM 4981 O O . TYR A 1 40 ? 8.554 -6.945 -2.006 1.00 64.10 40 TYR A O 9
ATOM 4990 N N . ASP A 1 41 ? 7.053 -6.106 -0.621 1.00 32.43 41 ASP A N 9
ATOM 4991 C CA . ASP A 1 41 ? 6.859 -4.895 -1.354 1.00 70.10 41 ASP A CA 9
ATOM 4992 C C . ASP A 1 41 ? 8.049 -4.006 -1.297 1.00 55.14 41 ASP A C 9
ATOM 4993 O O . ASP A 1 41 ? 8.560 -3.688 -0.221 1.00 20.42 41 ASP A O 9
ATOM 4998 N N . SER A 1 42 ? 8.531 -3.678 -2.445 1.00 62.23 42 SER A N 9
ATOM 4999 C CA . SER A 1 42 ? 9.575 -2.724 -2.545 1.00 34.33 42 SER A CA 9
ATOM 5000 C C . SER A 1 42 ? 8.982 -1.329 -2.868 1.00 41.24 42 SER A C 9
ATOM 5001 O O . SER A 1 42 ? 8.611 -1.051 -4.006 1.00 4.41 42 SER A O 9
ATOM 5004 N N . PRO A 1 43 ? 8.910 -0.413 -1.877 1.00 63.14 43 PRO A N 9
ATOM 5005 C CA . PRO A 1 43 ? 8.321 0.917 -2.065 1.00 52.31 43 PRO A CA 9
ATOM 5006 C C . PRO A 1 43 ? 9.311 1.915 -2.676 1.00 44.50 43 PRO A C 9
ATOM 5007 O O . PRO A 1 43 ? 9.156 3.121 -2.551 1.00 31.35 43 PRO A O 9
ATOM 5011 N N . SER A 1 44 ? 10.295 1.403 -3.360 1.00 22.44 44 SER A N 9
ATOM 5012 C CA . SER A 1 44 ? 11.332 2.213 -3.951 1.00 53.35 44 SER A CA 9
ATOM 5013 C C . SER A 1 44 ? 11.137 2.314 -5.470 1.00 54.51 44 SER A C 9
ATOM 5014 O O . SER A 1 44 ? 12.033 2.719 -6.202 1.00 3.14 44 SER A O 9
ATOM 5017 N N . LEU A 1 45 ? 9.958 1.973 -5.927 1.00 34.04 45 LEU A N 9
ATOM 5018 C CA . LEU A 1 45 ? 9.661 1.994 -7.333 1.00 52.04 45 LEU A CA 9
ATOM 5019 C C . LEU A 1 45 ? 8.306 2.668 -7.551 1.00 62.21 45 LEU A C 9
ATOM 5020 O O . LEU A 1 45 ? 7.618 2.995 -6.572 1.00 4.20 45 LEU A O 9
ATOM 5025 N N . ASN A 1 46 ? 7.913 2.885 -8.811 1.00 44.32 46 ASN A N 9
ATOM 5026 C CA . ASN A 1 46 ? 6.621 3.536 -9.118 1.00 22.34 46 ASN A CA 9
ATOM 5027 C C . ASN A 1 46 ? 5.464 2.546 -8.936 1.00 23.20 46 ASN A C 9
ATOM 5028 O O . ASN A 1 46 ? 4.824 2.075 -9.878 1.00 62.14 46 ASN A O 9
ATOM 5033 N N . CYS A 1 47 ? 5.242 2.251 -7.700 1.00 2.33 47 CYS A N 9
ATOM 5034 C CA . CYS A 1 47 ? 4.364 1.209 -7.244 1.00 62.43 47 CYS A CA 9
ATOM 5035 C C . CYS A 1 47 ? 2.829 1.436 -7.444 1.00 25.21 47 CYS A C 9
ATOM 5036 O O . CYS A 1 47 ? 2.136 0.472 -7.706 1.00 41.03 47 CYS A O 9
ATOM 5039 N N . PRO A 1 48 ? 2.240 2.675 -7.294 1.00 25.14 48 PRO A N 9
ATOM 5040 C CA . PRO A 1 48 ? 0.788 2.856 -7.519 1.00 64.34 48 PRO A CA 9
ATOM 5041 C C . PRO A 1 48 ? 0.412 2.686 -9.003 1.00 75.32 48 PRO A C 9
ATOM 5042 O O . PRO A 1 48 ? 0.340 3.663 -9.762 1.00 23.12 48 PRO A O 9
ATOM 5046 N N . HIS A 1 49 ? 0.251 1.434 -9.408 1.00 14.23 49 HIS A N 9
ATOM 5047 C CA . HIS A 1 49 ? -0.024 1.002 -10.782 1.00 32.42 49 HIS A CA 9
ATOM 5048 C C . HIS A 1 49 ? -0.335 -0.451 -10.705 1.00 20.33 49 HIS A C 9
ATOM 5049 O O . HIS A 1 49 ? -0.096 -1.042 -9.666 1.00 44.22 49 HIS A O 9
ATOM 5056 N N . ARG A 1 50 ? -0.873 -1.059 -11.764 1.00 51.33 50 ARG A N 9
ATOM 5057 C CA . ARG A 1 50 ? -0.802 -2.484 -11.771 1.00 12.43 50 ARG A CA 9
ATOM 5058 C C . ARG A 1 50 ? 0.599 -2.767 -12.173 1.00 22.30 50 ARG A C 9
ATOM 5059 O O . ARG A 1 50 ? 1.077 -2.238 -13.174 1.00 52.35 50 ARG A O 9
ATOM 5067 N N . LEU A 1 51 ? 1.242 -3.527 -11.379 1.00 22.23 51 LEU A N 9
ATOM 5068 C CA . LEU A 1 51 ? 2.659 -3.675 -11.415 1.00 54.13 51 LEU A CA 9
ATOM 5069 C C . LEU A 1 51 ? 3.161 -4.434 -12.575 1.00 11.45 51 LEU A C 9
ATOM 5070 O O . LEU A 1 51 ? 2.802 -5.574 -12.765 1.00 63.32 51 LEU A O 9
ATOM 5075 N N . PRO A 1 52 ? 3.971 -3.810 -13.398 1.00 62.30 52 PRO A N 9
ATOM 5076 C CA . PRO A 1 52 ? 4.708 -4.526 -14.367 1.00 70.13 52 PRO A CA 9
ATOM 5077 C C . PRO A 1 52 ? 6.126 -4.834 -13.881 1.00 20.44 52 PRO A C 9
ATOM 5078 O O . PRO A 1 52 ? 6.668 -5.903 -14.129 1.00 44.41 52 PRO A O 9
ATOM 5082 N N . ASN A 1 53 ? 6.709 -3.913 -13.146 1.00 2.30 53 ASN A N 9
ATOM 5083 C CA . ASN A 1 53 ? 8.104 -4.015 -12.785 1.00 20.35 53 ASN A CA 9
ATOM 5084 C C . ASN A 1 53 ? 8.361 -3.939 -11.309 1.00 44.23 53 ASN A C 9
ATOM 5085 O O . ASN A 1 53 ? 9.359 -3.383 -10.906 1.00 1.24 53 ASN A O 9
ATOM 5090 N N . ASN A 1 54 ? 7.486 -4.508 -10.490 1.00 62.21 54 ASN A N 9
ATOM 5091 C CA . ASN A 1 54 ? 7.755 -4.514 -9.016 1.00 52.30 54 ASN A CA 9
ATOM 5092 C C . ASN A 1 54 ? 8.974 -5.306 -8.696 1.00 42.24 54 ASN A C 9
ATOM 5093 O O . ASN A 1 54 ? 9.526 -5.118 -7.655 1.00 53.03 54 ASN A O 9
ATOM 5098 N N . LYS A 1 55 ? 9.380 -6.160 -9.690 1.00 21.32 55 LYS A N 9
ATOM 5099 C CA . LYS A 1 55 ? 10.383 -7.234 -9.583 1.00 53.31 55 LYS A CA 9
ATOM 5100 C C . LYS A 1 55 ? 11.246 -7.118 -8.343 1.00 44.43 55 LYS A C 9
ATOM 5101 O O . LYS A 1 55 ? 12.347 -6.567 -8.353 1.00 21.31 55 LYS A O 9
ATOM 5107 N N . GLN A 1 56 ? 10.685 -7.625 -7.287 1.00 64.20 56 GLN A N 9
ATOM 5108 C CA . GLN A 1 56 ? 11.180 -7.463 -5.971 1.00 24.20 56 GLN A CA 9
ATOM 5109 C C . GLN A 1 56 ? 11.624 -8.788 -5.476 1.00 50.22 56 GLN A C 9
ATOM 5110 O O . GLN A 1 56 ? 10.838 -9.724 -5.434 1.00 22.13 56 GLN A O 9
ATOM 5116 N N . CYS A 1 57 ? 12.877 -8.890 -5.133 1.00 12.31 57 CYS A N 9
ATOM 5117 C CA . CYS A 1 57 ? 13.398 -10.144 -4.732 1.00 42.55 57 CYS A CA 9
ATOM 5118 C C . CYS A 1 57 ? 14.625 -10.056 -3.904 1.00 63.04 57 CYS A C 9
ATOM 5119 O O . CYS A 1 57 ? 15.588 -9.365 -4.244 1.00 13.10 57 CYS A O 9
ATOM 5122 N N . ARG A 1 58 ? 14.565 -10.711 -2.790 1.00 54.12 58 ARG A N 9
ATOM 5123 C CA . ARG A 1 58 ? 15.720 -10.970 -2.011 1.00 0.00 58 ARG A CA 9
ATOM 5124 C C . ARG A 1 58 ? 15.853 -12.454 -1.922 1.00 32.42 58 ARG A C 9
ATOM 5125 O O . ARG A 1 58 ? 14.932 -13.139 -1.494 1.00 43.35 58 ARG A O 9
ATOM 5133 N N . CYS A 1 59 ? 16.969 -12.939 -2.344 1.00 42.04 59 CYS A N 9
ATOM 5134 C CA . CYS A 1 59 ? 17.190 -14.335 -2.505 1.00 14.52 59 CYS A CA 9
ATOM 5135 C C . CYS A 1 59 ? 18.181 -14.784 -1.468 1.00 70.41 59 CYS A C 9
ATOM 5136 O O . CYS A 1 59 ? 19.360 -14.430 -1.517 1.00 54.43 59 CYS A O 9
ATOM 5139 N N . ILE A 1 60 ? 17.708 -15.540 -0.540 1.00 12.45 60 ILE A N 9
ATOM 5140 C CA . ILE A 1 60 ? 18.497 -15.968 0.597 1.00 52.30 60 ILE A CA 9
ATOM 5141 C C . ILE A 1 60 ? 19.275 -17.161 0.194 1.00 41.43 60 ILE A C 9
ATOM 5142 O O . ILE A 1 60 ? 18.724 -18.021 -0.465 1.00 70.33 60 ILE A O 9
ATOM 5147 N N . ASN A 1 61 ? 20.554 -17.206 0.552 1.00 60.13 61 ASN A N 9
ATOM 5148 C CA . ASN A 1 61 ? 21.396 -18.385 0.286 1.00 41.02 61 ASN A CA 9
ATOM 5149 C C . ASN A 1 61 ? 21.476 -18.694 -1.192 1.00 4.14 61 ASN A C 9
ATOM 5150 O O . ASN A 1 61 ? 21.680 -19.842 -1.577 1.00 31.42 61 ASN A O 9
ATOM 5155 N N . ALA A 1 62 ? 21.346 -17.656 -2.018 1.00 22.41 62 ALA A N 9
ATOM 5156 C CA . ALA A 1 62 ? 21.402 -17.818 -3.448 1.00 2.42 62 ALA A CA 9
ATOM 5157 C C . ALA A 1 62 ? 22.737 -18.446 -3.850 1.00 11.11 62 ALA A C 9
ATOM 5158 O O . ALA A 1 62 ? 23.788 -18.166 -3.242 1.00 11.43 62 ALA A O 9
ATOM 5160 N N . ARG A 1 63 ? 22.684 -19.330 -4.802 1.00 22.12 63 ARG A N 9
ATOM 5161 C CA . ARG A 1 63 ? 23.833 -20.089 -5.229 1.00 52.04 63 ARG A CA 9
ATOM 5162 C C . ARG A 1 63 ? 24.270 -19.666 -6.602 1.00 51.13 63 ARG A C 9
ATOM 5163 O O . ARG A 1 63 ? 25.430 -19.815 -6.964 1.00 2.45 63 ARG A O 9
ATOM 5171 N N . THR A 1 64 ? 23.353 -19.153 -7.363 1.00 53.32 64 THR A N 9
ATOM 5172 C CA . THR A 1 64 ? 23.673 -18.750 -8.701 1.00 22.41 64 THR A CA 9
ATOM 5173 C C . THR A 1 64 ? 23.490 -17.268 -8.882 1.00 63.12 64 THR A C 9
ATOM 5174 O O . THR A 1 64 ? 22.931 -16.575 -8.020 1.00 11.14 64 THR A O 9
ATOM 5178 N N . ALA A 1 65 ? 23.989 -16.792 -9.986 1.00 32.33 65 ALA A N 9
ATOM 5179 C CA . ALA A 1 65 ? 23.831 -15.421 -10.381 1.00 34.32 65 ALA A CA 9
ATOM 5180 C C . ALA A 1 65 ? 22.490 -15.307 -11.068 1.00 45.04 65 ALA A C 9
ATOM 5181 O O . ALA A 1 65 ? 21.842 -16.331 -11.299 1.00 60.32 65 ALA A O 9
ATOM 5183 N N . LYS A 1 66 ? 22.054 -14.092 -11.371 1.00 73.24 66 LYS A N 9
ATOM 5184 C CA . LYS A 1 66 ? 20.773 -13.927 -12.027 1.00 12.10 66 LYS A CA 9
ATOM 5185 C C . LYS A 1 66 ? 20.816 -14.620 -13.386 1.00 30.23 66 LYS A C 9
ATOM 5186 O O . LYS A 1 66 ? 21.807 -14.519 -14.123 1.00 63.03 66 LYS A O 9
ATOM 5192 N N . ASP A 1 67 ? 19.738 -15.227 -13.729 1.00 41.03 67 ASP A N 9
ATOM 5193 C CA . ASP A 1 67 ? 19.691 -16.099 -14.899 1.00 41.23 67 ASP A CA 9
ATOM 5194 C C . ASP A 1 67 ? 19.122 -15.368 -16.092 1.00 64.15 67 ASP A C 9
ATOM 5195 O O . ASP A 1 67 ? 18.303 -14.477 -15.944 1.00 33.41 67 ASP A O 9
ATOM 5200 N N . ASN A 1 68 ? 19.610 -15.678 -17.261 1.00 52.30 68 ASN A N 9
ATOM 5201 C CA . ASN A 1 68 ? 19.151 -15.000 -18.465 1.00 60.11 68 ASN A CA 9
ATOM 5202 C C . ASN A 1 68 ? 18.440 -15.915 -19.440 1.00 14.24 68 ASN A C 9
ATOM 5203 O O . ASN A 1 68 ? 18.079 -15.502 -20.530 1.00 31.42 68 ASN A O 9
ATOM 5208 N N . ARG A 1 69 ? 18.253 -17.136 -19.067 1.00 65.15 69 ARG A N 9
ATOM 5209 C CA . ARG A 1 69 ? 17.598 -18.103 -19.930 1.00 30.44 69 ARG A CA 9
ATOM 5210 C C . ARG A 1 69 ? 16.149 -18.102 -19.582 1.00 31.30 69 ARG A C 9
ATOM 5211 O O . ARG A 1 69 ? 15.270 -18.165 -20.437 1.00 45.03 69 ARG A O 9
ATOM 5219 N N . ASN A 1 70 ? 15.936 -18.038 -18.308 1.00 3.33 70 ASN A N 9
ATOM 5220 C CA . ASN A 1 70 ? 14.615 -18.051 -17.721 1.00 15.43 70 ASN A CA 9
ATOM 5221 C C . ASN A 1 70 ? 13.858 -16.776 -18.050 1.00 72.24 70 ASN A C 9
ATOM 5222 O O . ASN A 1 70 ? 14.324 -15.679 -17.730 1.00 21.22 70 ASN A O 9
ATOM 5227 N N . PRO A 1 71 ? 12.653 -16.898 -18.662 1.00 43.30 71 PRO A N 9
ATOM 5228 C CA . PRO A 1 71 ? 11.831 -15.741 -19.066 1.00 3.10 71 PRO A CA 9
ATOM 5229 C C . PRO A 1 71 ? 11.438 -14.860 -17.882 1.00 1.12 71 PRO A C 9
ATOM 5230 O O . PRO A 1 71 ? 11.296 -13.648 -18.006 1.00 65.11 71 PRO A O 9
ATOM 5234 N N . THR A 1 72 ? 11.315 -15.475 -16.732 1.00 11.51 72 THR A N 9
ATOM 5235 C CA . THR A 1 72 ? 10.965 -14.795 -15.513 1.00 32.22 72 THR A CA 9
ATOM 5236 C C . THR A 1 72 ? 12.135 -13.931 -15.037 1.00 11.20 72 THR A C 9
ATOM 5237 O O . THR A 1 72 ? 11.972 -12.953 -14.297 1.00 61.11 72 THR A O 9
ATOM 5241 N N . CYS A 1 73 ? 13.302 -14.275 -15.508 1.00 21.11 73 CYS A N 9
ATOM 5242 C CA . CYS A 1 73 ? 14.501 -13.626 -15.119 1.00 4.34 73 CYS A CA 9
ATOM 5243 C C . CYS A 1 73 ? 14.946 -12.618 -16.167 1.00 53.52 73 CYS A C 9
ATOM 5244 O O . CYS A 1 73 ? 16.053 -12.056 -16.061 1.00 63.33 73 CYS A O 9
ATOM 5247 N N . TRP A 1 74 ? 14.100 -12.354 -17.167 1.00 2.41 74 TRP A N 9
ATOM 5248 C CA . TRP A 1 74 ? 14.448 -11.361 -18.165 1.00 13.14 74 TRP A CA 9
ATOM 5249 C C . TRP A 1 74 ? 14.218 -9.965 -17.635 1.00 5.24 74 TRP A C 9
ATOM 5250 O O . TRP A 1 74 ? 13.122 -9.416 -17.701 1.00 31.45 74 TRP A O 9
ATOM 5261 N N . ALA A 1 75 ? 15.287 -9.496 -17.034 1.00 74.44 75 ALA A N 9
ATOM 5262 C CA . ALA A 1 75 ? 15.533 -8.236 -16.409 1.00 45.41 75 ALA A CA 9
ATOM 5263 C C . ALA A 1 75 ? 16.622 -8.590 -15.425 1.00 44.10 75 ALA A C 9
ATOM 5264 O O . ALA A 1 75 ? 17.768 -8.769 -15.855 1.00 1.24 75 ALA A O 9
ATOM 5266 N N . GLY A 1 1 ? 3.494 0.791 -3.376 1.00 55.54 1 GLY A N 10
ATOM 5267 C CA . GLY A 1 1 ? 2.109 0.379 -3.194 1.00 54.21 1 GLY A CA 10
ATOM 5268 C C . GLY A 1 1 ? 1.745 -0.708 -4.176 1.00 33.12 1 GLY A C 10
ATOM 5269 O O . GLY A 1 1 ? 0.621 -0.747 -4.695 1.00 51.14 1 GLY A O 10
ATOM 5270 N N . CYS A 1 2 ? 2.690 -1.553 -4.474 1.00 62.01 2 CYS A N 10
ATOM 5271 C CA . CYS A 1 2 ? 2.506 -2.621 -5.393 1.00 50.23 2 CYS A CA 10
ATOM 5272 C C . CYS A 1 2 ? 2.312 -3.927 -4.653 1.00 61.33 2 CYS A C 10
ATOM 5273 O O . CYS A 1 2 ? 3.233 -4.489 -4.084 1.00 54.53 2 CYS A O 10
ATOM 5276 N N . PHE A 1 3 ? 1.078 -4.376 -4.668 1.00 41.53 3 PHE A N 10
ATOM 5277 C CA . PHE A 1 3 ? 0.629 -5.496 -3.877 1.00 1.21 3 PHE A CA 10
ATOM 5278 C C . PHE A 1 3 ? 0.951 -6.898 -4.414 1.00 24.15 3 PHE A C 10
ATOM 5279 O O . PHE A 1 3 ? 1.307 -7.761 -3.636 1.00 30.11 3 PHE A O 10
ATOM 5287 N N . GLU A 1 4 ? 0.851 -7.101 -5.711 1.00 11.44 4 GLU A N 10
ATOM 5288 C CA . GLU A 1 4 ? 0.961 -8.437 -6.309 1.00 62.44 4 GLU A CA 10
ATOM 5289 C C . GLU A 1 4 ? 2.212 -9.228 -5.989 1.00 34.30 4 GLU A C 10
ATOM 5290 O O . GLU A 1 4 ? 2.105 -10.215 -5.290 1.00 30.35 4 GLU A O 10
ATOM 5296 N N . ASP A 1 5 ? 3.399 -8.779 -6.396 1.00 75.30 5 ASP A N 10
ATOM 5297 C CA . ASP A 1 5 ? 4.601 -9.626 -6.180 1.00 41.14 5 ASP A CA 10
ATOM 5298 C C . ASP A 1 5 ? 4.944 -9.640 -4.707 1.00 52.30 5 ASP A C 10
ATOM 5299 O O . ASP A 1 5 ? 5.417 -10.636 -4.182 1.00 2.22 5 ASP A O 10
ATOM 5304 N N . TRP A 1 6 ? 4.584 -8.545 -4.019 1.00 74.31 6 TRP A N 10
ATOM 5305 C CA . TRP A 1 6 ? 4.706 -8.456 -2.575 1.00 15.53 6 TRP A CA 10
ATOM 5306 C C . TRP A 1 6 ? 3.822 -9.553 -1.889 1.00 70.05 6 TRP A C 10
ATOM 5307 O O . TRP A 1 6 ? 4.187 -10.126 -0.868 1.00 32.22 6 TRP A O 10
ATOM 5318 N N . SER A 1 7 ? 2.699 -9.852 -2.477 1.00 32.42 7 SER A N 10
ATOM 5319 C CA . SER A 1 7 ? 1.829 -10.889 -1.976 1.00 23.11 7 SER A CA 10
ATOM 5320 C C . SER A 1 7 ? 2.237 -12.282 -2.457 1.00 11.03 7 SER A C 10
ATOM 5321 O O . SER A 1 7 ? 1.798 -13.272 -1.890 1.00 61.00 7 SER A O 10
ATOM 5324 N N . ARG A 1 8 ? 3.082 -12.367 -3.490 1.00 33.23 8 ARG A N 10
ATOM 5325 C CA . ARG A 1 8 ? 3.394 -13.657 -4.161 1.00 14.24 8 ARG A CA 10
ATOM 5326 C C . ARG A 1 8 ? 4.190 -14.663 -3.326 1.00 52.14 8 ARG A C 10
ATOM 5327 O O . ARG A 1 8 ? 4.599 -15.703 -3.835 1.00 72.25 8 ARG A O 10
ATOM 5335 N N . CYS A 1 9 ? 4.358 -14.375 -2.061 1.00 61.21 9 CYS A N 10
ATOM 5336 C CA . CYS A 1 9 ? 4.936 -15.316 -1.129 1.00 63.20 9 CYS A CA 10
ATOM 5337 C C . CYS A 1 9 ? 3.812 -16.136 -0.520 1.00 65.44 9 CYS A C 10
ATOM 5338 O O . CYS A 1 9 ? 4.038 -17.126 0.170 1.00 70.21 9 CYS A O 10
ATOM 5341 N N . SER A 1 10 ? 2.588 -15.701 -0.773 1.00 32.15 10 SER A N 10
ATOM 5342 C CA . SER A 1 10 ? 1.436 -16.409 -0.334 1.00 54.22 10 SER A CA 10
ATOM 5343 C C . SER A 1 10 ? 1.139 -17.510 -1.360 1.00 22.23 10 SER A C 10
ATOM 5344 O O . SER A 1 10 ? 0.988 -17.211 -2.558 1.00 13.30 10 SER A O 10
ATOM 5347 N N . PRO A 1 11 ? 1.100 -18.790 -0.938 1.00 63.24 11 PRO A N 10
ATOM 5348 C CA . PRO A 1 11 ? 0.827 -19.903 -1.844 1.00 14.24 11 PRO A CA 10
ATOM 5349 C C . PRO A 1 11 ? -0.600 -19.856 -2.398 1.00 4.53 11 PRO A C 10
ATOM 5350 O O . PRO A 1 11 ? -1.548 -20.323 -1.764 1.00 51.44 11 PRO A O 10
ATOM 5354 N N . SER A 1 12 ? -0.738 -19.221 -3.539 1.00 34.01 12 SER A N 10
ATOM 5355 C CA . SER A 1 12 ? -1.991 -19.078 -4.206 1.00 55.42 12 SER A CA 10
ATOM 5356 C C . SER A 1 12 ? -1.730 -18.614 -5.638 1.00 55.11 12 SER A C 10
ATOM 5357 O O . SER A 1 12 ? -0.590 -18.220 -5.995 1.00 33.40 12 SER A O 10
ATOM 5360 N N . THR A 1 13 ? -2.754 -18.661 -6.447 1.00 5.23 13 THR A N 10
ATOM 5361 C CA . THR A 1 13 ? -2.694 -18.215 -7.794 1.00 52.01 13 THR A CA 10
ATOM 5362 C C . THR A 1 13 ? -2.819 -16.693 -7.827 1.00 44.42 13 THR A C 10
ATOM 5363 O O . THR A 1 13 ? -2.243 -16.034 -8.708 1.00 52.43 13 THR A O 10
ATOM 5367 N N . ALA A 1 14 ? -3.520 -16.160 -6.809 1.00 41.15 14 ALA A N 10
ATOM 5368 C CA . ALA A 1 14 ? -3.793 -14.726 -6.611 1.00 33.14 14 ALA A CA 10
ATOM 5369 C C . ALA A 1 14 ? -4.706 -14.175 -7.701 1.00 11.25 14 ALA A C 10
ATOM 5370 O O . ALA A 1 14 ? -5.897 -13.985 -7.484 1.00 24.24 14 ALA A O 10
ATOM 5372 N N . SER A 1 15 ? -4.153 -13.974 -8.863 1.00 74.23 15 SER A N 10
ATOM 5373 C CA . SER A 1 15 ? -4.880 -13.480 -9.988 1.00 41.31 15 SER A CA 10
ATOM 5374 C C . SER A 1 15 ? -4.173 -13.959 -11.251 1.00 61.50 15 SER A C 10
ATOM 5375 O O . SER A 1 15 ? -4.629 -14.903 -11.923 1.00 33.34 15 SER A O 10
ATOM 5378 N N . ALA A 1 16 ? -3.015 -13.374 -11.529 1.00 4.22 16 ALA A N 10
ATOM 5379 C CA . ALA A 1 16 ? -2.232 -13.750 -12.687 1.00 12.21 16 ALA A CA 10
ATOM 5380 C C . ALA A 1 16 ? -1.561 -15.099 -12.465 1.00 0.33 16 ALA A C 10
ATOM 5381 O O . ALA A 1 16 ? -0.486 -15.197 -11.847 1.00 64.42 16 ALA A O 10
ATOM 5383 N N . THR A 1 17 ? -2.231 -16.121 -12.902 1.00 40.14 17 THR A N 10
ATOM 5384 C CA . THR A 1 17 ? -1.785 -17.471 -12.759 1.00 21.20 17 THR A CA 10
ATOM 5385 C C . THR A 1 17 ? -0.728 -17.794 -13.826 1.00 63.13 17 THR A C 10
ATOM 5386 O O . THR A 1 17 ? -0.836 -17.355 -14.963 1.00 43.35 17 THR A O 10
ATOM 5390 N N . GLY A 1 18 ? 0.295 -18.520 -13.428 1.00 34.20 18 GLY A N 10
ATOM 5391 C CA . GLY A 1 18 ? 1.384 -18.823 -14.314 1.00 25.43 18 GLY A CA 10
ATOM 5392 C C . GLY A 1 18 ? 2.580 -18.018 -13.903 1.00 12.41 18 GLY A C 10
ATOM 5393 O O . GLY A 1 18 ? 2.572 -17.416 -12.794 1.00 21.21 18 GLY A O 10
ATOM 5394 N N . VAL A 1 19 ? 3.606 -17.964 -14.731 1.00 21.32 19 VAL A N 10
ATOM 5395 C CA . VAL A 1 19 ? 4.748 -17.165 -14.381 1.00 22.12 19 VAL A CA 10
ATOM 5396 C C . VAL A 1 19 ? 4.532 -15.746 -14.816 1.00 25.12 19 VAL A C 10
ATOM 5397 O O . VAL A 1 19 ? 4.926 -15.320 -15.889 1.00 63.30 19 VAL A O 10
ATOM 5401 N N . LEU A 1 20 ? 3.827 -15.085 -14.000 1.00 22.33 20 LEU A N 10
ATOM 5402 C CA . LEU A 1 20 ? 3.507 -13.713 -14.125 1.00 11.33 20 LEU A CA 10
ATOM 5403 C C . LEU A 1 20 ? 3.597 -13.178 -12.736 1.00 41.34 20 LEU A C 10
ATOM 5404 O O . LEU A 1 20 ? 2.699 -13.415 -11.938 1.00 0.22 20 LEU A O 10
ATOM 5409 N N . TRP A 1 21 ? 4.738 -12.589 -12.427 1.00 65.41 21 TRP A N 10
ATOM 5410 C CA . TRP A 1 21 ? 5.056 -12.036 -11.097 1.00 43.14 21 TRP A CA 10
ATOM 5411 C C . TRP A 1 21 ? 5.138 -13.170 -10.061 1.00 21.10 21 TRP A C 10
ATOM 5412 O O . TRP A 1 21 ? 4.255 -13.415 -9.266 1.00 52.22 21 TRP A O 10
ATOM 5423 N N . ARG A 1 22 ? 6.153 -13.947 -10.227 1.00 12.52 22 ARG A N 10
ATOM 5424 C CA . ARG A 1 22 ? 6.508 -15.065 -9.349 1.00 2.31 22 ARG A CA 10
ATOM 5425 C C . ARG A 1 22 ? 7.939 -14.821 -8.969 1.00 33.53 22 ARG A C 10
ATOM 5426 O O . ARG A 1 22 ? 8.626 -15.658 -8.368 1.00 3.31 22 ARG A O 10
ATOM 5434 N N . SER A 1 23 ? 8.338 -13.631 -9.366 1.00 50.55 23 SER A N 10
ATOM 5435 C CA . SER A 1 23 ? 9.649 -13.070 -9.370 1.00 34.12 23 SER A CA 10
ATOM 5436 C C . SER A 1 23 ? 10.337 -13.105 -8.018 1.00 72.42 23 SER A C 10
ATOM 5437 O O . SER A 1 23 ? 11.555 -12.926 -7.948 1.00 2.23 23 SER A O 10
ATOM 5440 N N . CYS A 1 24 ? 9.597 -13.297 -6.965 1.00 23.34 24 CYS A N 10
ATOM 5441 C CA . CYS A 1 24 ? 10.223 -13.362 -5.706 1.00 55.44 24 CYS A CA 10
ATOM 5442 C C . CYS A 1 24 ? 10.675 -14.800 -5.300 1.00 52.32 24 CYS A C 10
ATOM 5443 O O . CYS A 1 24 ? 11.612 -15.348 -5.906 1.00 33.53 24 CYS A O 10
ATOM 5446 N N . ASP A 1 25 ? 9.959 -15.445 -4.357 1.00 52.03 25 ASP A N 10
ATOM 5447 C CA . ASP A 1 25 ? 10.404 -16.733 -3.760 1.00 52.11 25 ASP A CA 10
ATOM 5448 C C . ASP A 1 25 ? 10.645 -17.846 -4.780 1.00 24.33 25 ASP A C 10
ATOM 5449 O O . ASP A 1 25 ? 11.647 -18.586 -4.684 1.00 42.12 25 ASP A O 10
ATOM 5454 N N . SER A 1 26 ? 9.774 -17.941 -5.761 1.00 51.34 26 SER A N 10
ATOM 5455 C CA . SER A 1 26 ? 9.857 -18.980 -6.773 1.00 53.24 26 SER A CA 10
ATOM 5456 C C . SER A 1 26 ? 11.037 -18.714 -7.730 1.00 11.12 26 SER A C 10
ATOM 5457 O O . SER A 1 26 ? 11.828 -19.610 -8.034 1.00 34.10 26 SER A O 10
ATOM 5460 N N . TYR A 1 27 ? 11.174 -17.479 -8.143 1.00 44.12 27 TYR A N 10
ATOM 5461 C CA . TYR A 1 27 ? 12.219 -17.066 -9.066 1.00 2.14 27 TYR A CA 10
ATOM 5462 C C . TYR A 1 27 ? 13.592 -17.165 -8.405 1.00 73.33 27 TYR A C 10
ATOM 5463 O O . TYR A 1 27 ? 14.554 -17.611 -9.031 1.00 31.21 27 TYR A O 10
ATOM 5472 N N . CYS A 1 28 ? 13.681 -16.786 -7.135 1.00 12.22 28 CYS A N 10
ATOM 5473 C CA . CYS A 1 28 ? 14.906 -16.896 -6.394 1.00 51.12 28 CYS A CA 10
ATOM 5474 C C . CYS A 1 28 ? 15.404 -18.350 -6.334 1.00 13.42 28 CYS A C 10
ATOM 5475 O O . CYS A 1 28 ? 16.604 -18.577 -6.299 1.00 20.41 28 CYS A O 10
ATOM 5478 N N . LYS A 1 29 ? 14.475 -19.322 -6.385 1.00 42.33 29 LYS A N 10
ATOM 5479 C CA . LYS A 1 29 ? 14.821 -20.754 -6.376 1.00 54.42 29 LYS A CA 10
ATOM 5480 C C . LYS A 1 29 ? 15.578 -21.121 -7.632 1.00 42.24 29 LYS A C 10
ATOM 5481 O O . LYS A 1 29 ? 16.655 -21.684 -7.592 1.00 12.24 29 LYS A O 10
ATOM 5487 N N . VAL A 1 30 ? 14.990 -20.788 -8.738 1.00 74.41 30 VAL A N 10
ATOM 5488 C CA . VAL A 1 30 ? 15.441 -21.152 -9.998 1.00 42.12 30 VAL A CA 10
ATOM 5489 C C . VAL A 1 30 ? 16.651 -20.322 -10.443 1.00 63.10 30 VAL A C 10
ATOM 5490 O O . VAL A 1 30 ? 17.666 -20.864 -10.942 1.00 35.13 30 VAL A O 10
ATOM 5494 N N . CYS A 1 31 ? 16.553 -19.044 -10.254 1.00 61.21 31 CYS A N 10
ATOM 5495 C CA . CYS A 1 31 ? 17.522 -18.135 -10.762 1.00 53.15 31 CYS A CA 10
ATOM 5496 C C . CYS A 1 31 ? 18.772 -18.027 -9.897 1.00 72.13 31 CYS A C 10
ATOM 5497 O O . CYS A 1 31 ? 19.841 -18.454 -10.312 1.00 73.03 31 CYS A O 10
ATOM 5500 N N . PHE A 1 32 ? 18.635 -17.554 -8.688 1.00 12.43 32 PHE A N 10
ATOM 5501 C CA . PHE A 1 32 ? 19.791 -17.337 -7.815 1.00 23.54 32 PHE A CA 10
ATOM 5502 C C . PHE A 1 32 ? 20.034 -18.539 -6.921 1.00 40.20 32 PHE A C 10
ATOM 5503 O O . PHE A 1 32 ? 20.922 -18.523 -6.058 1.00 30.53 32 PHE A O 10
ATOM 5511 N N . LYS A 1 33 ? 19.242 -19.571 -7.163 1.00 74.24 33 LYS A N 10
ATOM 5512 C CA . LYS A 1 33 ? 19.230 -20.829 -6.423 1.00 44.45 33 LYS A CA 10
ATOM 5513 C C . LYS A 1 33 ? 19.260 -20.587 -4.917 1.00 61.51 33 LYS A C 10
ATOM 5514 O O . LYS A 1 33 ? 19.919 -21.291 -4.146 1.00 30.20 33 LYS A O 10
ATOM 5520 N N . ALA A 1 34 ? 18.467 -19.591 -4.543 1.00 14.30 34 ALA A N 10
ATOM 5521 C CA . ALA A 1 34 ? 18.292 -19.097 -3.201 1.00 23.33 34 ALA A CA 10
ATOM 5522 C C . ALA A 1 34 ? 17.372 -19.988 -2.415 1.00 23.43 34 ALA A C 10
ATOM 5523 O O . ALA A 1 34 ? 16.735 -20.886 -2.974 1.00 23.20 34 ALA A O 10
ATOM 5525 N N . ASP A 1 35 ? 17.280 -19.735 -1.131 1.00 3.05 35 ASP A N 10
ATOM 5526 C CA . ASP A 1 35 ? 16.458 -20.533 -0.288 1.00 64.05 35 ASP A CA 10
ATOM 5527 C C . ASP A 1 35 ? 15.082 -19.967 -0.307 1.00 72.02 35 ASP A C 10
ATOM 5528 O O . ASP A 1 35 ? 14.120 -20.658 -0.591 1.00 42.45 35 ASP A O 10
ATOM 5533 N N . ARG A 1 36 ? 14.986 -18.665 -0.102 1.00 4.23 36 ARG A N 10
ATOM 5534 C CA . ARG A 1 36 ? 13.678 -18.019 -0.062 1.00 44.31 36 ARG A CA 10
ATOM 5535 C C . ARG A 1 36 ? 13.742 -16.729 -0.803 1.00 14.03 36 ARG A C 10
ATOM 5536 O O . ARG A 1 36 ? 14.813 -16.328 -1.303 1.00 30.23 36 ARG A O 10
ATOM 5544 N N . GLY A 1 37 ? 12.628 -16.103 -0.861 1.00 21.12 37 GLY A N 10
ATOM 5545 C CA . GLY A 1 37 ? 12.497 -14.800 -1.390 1.00 13.25 37 GLY A CA 10
ATOM 5546 C C . GLY A 1 37 ? 11.643 -14.015 -0.441 1.00 3.41 37 GLY A C 10
ATOM 5547 O O . GLY A 1 37 ? 10.711 -14.573 0.139 1.00 30.33 37 GLY A O 10
ATOM 5548 N N . GLU A 1 38 ? 11.970 -12.784 -0.218 1.00 51.53 38 GLU A N 10
ATOM 5549 C CA . GLU A 1 38 ? 11.215 -11.960 0.615 1.00 52.25 38 GLU A CA 10
ATOM 5550 C C . GLU A 1 38 ? 10.418 -10.998 -0.265 1.00 2.42 38 GLU A C 10
ATOM 5551 O O . GLU A 1 38 ? 10.992 -10.114 -0.919 1.00 53.34 38 GLU A O 10
ATOM 5557 N N . CYS A 1 39 ? 9.129 -11.223 -0.339 1.00 63.14 39 CYS A N 10
ATOM 5558 C CA . CYS A 1 39 ? 8.244 -10.414 -1.157 1.00 13.04 39 CYS A CA 10
ATOM 5559 C C . CYS A 1 39 ? 7.896 -9.137 -0.420 1.00 44.13 39 CYS A C 10
ATOM 5560 O O . CYS A 1 39 ? 7.268 -9.175 0.640 1.00 32.11 39 CYS A O 10
ATOM 5563 N N . TYR A 1 40 ? 8.336 -8.030 -0.940 1.00 50.24 40 TYR A N 10
ATOM 5564 C CA . TYR A 1 40 ? 8.030 -6.744 -0.382 1.00 51.44 40 TYR A CA 10
ATOM 5565 C C . TYR A 1 40 ? 7.663 -5.768 -1.468 1.00 71.44 40 TYR A C 10
ATOM 5566 O O . TYR A 1 40 ? 7.895 -6.034 -2.626 1.00 54.24 40 TYR A O 10
ATOM 5575 N N . ASP A 1 41 ? 7.013 -4.702 -1.089 1.00 33.13 41 ASP A N 10
ATOM 5576 C CA . ASP A 1 41 ? 6.660 -3.628 -2.007 1.00 11.13 41 ASP A CA 10
ATOM 5577 C C . ASP A 1 41 ? 7.864 -2.738 -2.266 1.00 31.02 41 ASP A C 10
ATOM 5578 O O . ASP A 1 41 ? 8.753 -2.631 -1.419 1.00 72.03 41 ASP A O 10
ATOM 5583 N N . SER A 1 42 ? 7.890 -2.180 -3.460 1.00 52.14 42 SER A N 10
ATOM 5584 C CA . SER A 1 42 ? 8.887 -1.278 -3.965 1.00 21.53 42 SER A CA 10
ATOM 5585 C C . SER A 1 42 ? 9.419 -0.246 -2.901 1.00 4.01 42 SER A C 10
ATOM 5586 O O . SER A 1 42 ? 8.691 0.639 -2.448 1.00 43.25 42 SER A O 10
ATOM 5589 N N . PRO A 1 43 ? 10.697 -0.404 -2.456 1.00 50.24 43 PRO A N 10
ATOM 5590 C CA . PRO A 1 43 ? 11.301 0.479 -1.456 1.00 15.13 43 PRO A CA 10
ATOM 5591 C C . PRO A 1 43 ? 12.136 1.663 -2.032 1.00 12.44 43 PRO A C 10
ATOM 5592 O O . PRO A 1 43 ? 12.043 2.779 -1.544 1.00 44.23 43 PRO A O 10
ATOM 5596 N N . SER A 1 44 ? 12.944 1.401 -3.061 1.00 11.30 44 SER A N 10
ATOM 5597 C CA . SER A 1 44 ? 13.840 2.400 -3.651 1.00 43.31 44 SER A CA 10
ATOM 5598 C C . SER A 1 44 ? 13.065 3.417 -4.491 1.00 24.44 44 SER A C 10
ATOM 5599 O O . SER A 1 44 ? 13.522 4.520 -4.767 1.00 11.14 44 SER A O 10
ATOM 5602 N N . LEU A 1 45 ? 11.919 2.999 -4.880 1.00 64.14 45 LEU A N 10
ATOM 5603 C CA . LEU A 1 45 ? 10.961 3.747 -5.605 1.00 51.23 45 LEU A CA 10
ATOM 5604 C C . LEU A 1 45 ? 9.693 3.116 -5.215 1.00 40.34 45 LEU A C 10
ATOM 5605 O O . LEU A 1 45 ? 9.711 1.938 -4.953 1.00 44.23 45 LEU A O 10
ATOM 5610 N N . ASN A 1 46 ? 8.634 3.836 -5.106 1.00 75.15 46 ASN A N 10
ATOM 5611 C CA . ASN A 1 46 ? 7.417 3.202 -4.677 1.00 14.24 46 ASN A CA 10
ATOM 5612 C C . ASN A 1 46 ? 6.358 3.376 -5.723 1.00 34.33 46 ASN A C 10
ATOM 5613 O O . ASN A 1 46 ? 5.952 4.496 -6.033 1.00 43.15 46 ASN A O 10
ATOM 5618 N N . CYS A 1 47 ? 5.951 2.285 -6.305 1.00 74.02 47 CYS A N 10
ATOM 5619 C CA . CYS A 1 47 ? 4.969 2.316 -7.355 1.00 61.15 47 CYS A CA 10
ATOM 5620 C C . CYS A 1 47 ? 3.551 2.264 -6.779 1.00 73.03 47 CYS A C 10
ATOM 5621 O O . CYS A 1 47 ? 3.228 1.388 -5.976 1.00 45.10 47 CYS A O 10
ATOM 5624 N N . PRO A 1 48 ? 2.691 3.231 -7.117 1.00 2.23 48 PRO A N 10
ATOM 5625 C CA . PRO A 1 48 ? 1.324 3.238 -6.647 1.00 33.42 48 PRO A CA 10
ATOM 5626 C C . PRO A 1 48 ? 0.438 2.285 -7.469 1.00 12.41 48 PRO A C 10
ATOM 5627 O O . PRO A 1 48 ? -0.316 2.714 -8.371 1.00 41.34 48 PRO A O 10
ATOM 5631 N N . HIS A 1 49 ? 0.539 0.992 -7.150 1.00 65.34 49 HIS A N 10
ATOM 5632 C CA . HIS A 1 49 ? -0.146 -0.105 -7.847 1.00 20.53 49 HIS A CA 10
ATOM 5633 C C . HIS A 1 49 ? 0.085 -0.117 -9.360 1.00 12.21 49 HIS A C 10
ATOM 5634 O O . HIS A 1 49 ? 1.044 0.486 -9.832 1.00 14.30 49 HIS A O 10
ATOM 5641 N N . ARG A 1 50 ? -0.773 -0.833 -10.105 1.00 25.22 50 ARG A N 10
ATOM 5642 C CA . ARG A 1 50 ? -0.584 -1.158 -11.548 1.00 22.04 50 ARG A CA 10
ATOM 5643 C C . ARG A 1 50 ? 0.383 -2.314 -11.608 1.00 33.04 50 ARG A C 10
ATOM 5644 O O . ARG A 1 50 ? 0.062 -3.359 -12.123 1.00 62.11 50 ARG A O 10
ATOM 5652 N N . LEU A 1 51 ? 1.585 -2.062 -11.054 1.00 44.14 51 LEU A N 10
ATOM 5653 C CA . LEU A 1 51 ? 2.687 -3.025 -10.773 1.00 62.13 51 LEU A CA 10
ATOM 5654 C C . LEU A 1 51 ? 3.178 -4.076 -11.835 1.00 72.33 51 LEU A C 10
ATOM 5655 O O . LEU A 1 51 ? 3.745 -5.098 -11.423 1.00 5.33 51 LEU A O 10
ATOM 5660 N N . PRO A 1 52 ? 3.112 -3.838 -13.147 1.00 44.14 52 PRO A N 10
ATOM 5661 C CA . PRO A 1 52 ? 3.577 -4.804 -14.146 1.00 52.12 52 PRO A CA 10
ATOM 5662 C C . PRO A 1 52 ? 5.064 -5.096 -14.008 1.00 42.21 52 PRO A C 10
ATOM 5663 O O . PRO A 1 52 ? 5.584 -6.044 -14.575 1.00 42.22 52 PRO A O 10
ATOM 5667 N N . ASN A 1 53 ? 5.728 -4.296 -13.241 1.00 1.22 53 ASN A N 10
ATOM 5668 C CA . ASN A 1 53 ? 7.141 -4.451 -13.051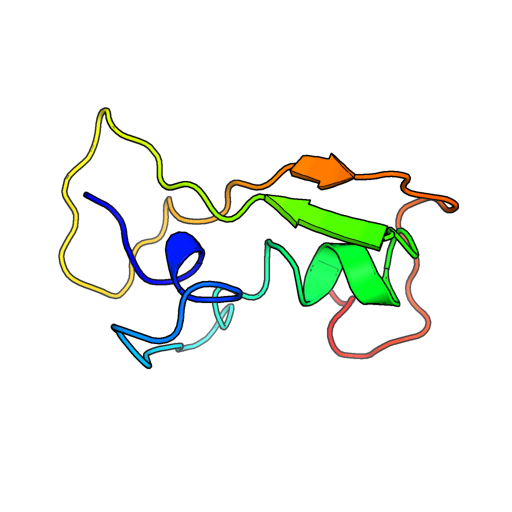 1.00 71.15 53 ASN A CA 10
ATOM 5669 C C . ASN A 1 53 ? 7.514 -4.547 -11.605 1.00 40.55 53 ASN A C 10
ATOM 5670 O O . ASN A 1 53 ? 8.659 -4.315 -11.267 1.00 10.01 53 ASN A O 10
ATOM 5675 N N . ASN A 1 54 ? 6.571 -4.937 -10.741 1.00 0.13 54 ASN A N 10
ATOM 5676 C CA . ASN A 1 54 ? 6.864 -4.974 -9.278 1.00 30.32 54 ASN A CA 10
ATOM 5677 C C . ASN A 1 54 ? 7.733 -6.157 -8.837 1.00 54.10 54 ASN A C 10
ATOM 5678 O O . ASN A 1 54 ? 7.495 -6.782 -7.818 1.00 15.11 54 ASN A O 10
ATOM 5683 N N . LYS A 1 55 ? 8.744 -6.430 -9.599 1.00 64.13 55 LYS A N 10
ATOM 5684 C CA . LYS A 1 55 ? 9.717 -7.403 -9.225 1.00 32.21 55 LYS A CA 10
ATOM 5685 C C . LYS A 1 55 ? 10.687 -6.784 -8.211 1.00 1.00 55 LYS A C 10
ATOM 5686 O O . LYS A 1 55 ? 11.689 -6.162 -8.596 1.00 65.54 55 LYS A O 10
ATOM 5692 N N . GLN A 1 56 ? 10.374 -6.880 -6.957 1.00 32.35 56 GLN A N 10
ATOM 5693 C CA . GLN A 1 56 ? 11.294 -6.466 -5.952 1.00 55.14 56 GLN A CA 10
ATOM 5694 C C . GLN A 1 56 ? 11.280 -7.511 -4.874 1.00 21.12 56 GLN A C 10
ATOM 5695 O O . GLN A 1 56 ? 10.247 -7.787 -4.260 1.00 52.33 56 GLN A O 10
ATOM 5701 N N . CYS A 1 57 ? 12.411 -8.084 -4.646 1.00 4.03 57 CYS A N 10
ATOM 5702 C CA . CYS A 1 57 ? 12.528 -9.193 -3.765 1.00 31.51 57 CYS A CA 10
ATOM 5703 C C . CYS A 1 57 ? 13.973 -9.480 -3.526 1.00 15.11 57 CYS A C 10
ATOM 5704 O O . CYS A 1 57 ? 14.793 -9.374 -4.450 1.00 23.02 57 CYS A O 10
ATOM 5707 N N . ARG A 1 58 ? 14.309 -9.752 -2.299 1.00 50.23 58 ARG A N 10
ATOM 5708 C CA . ARG A 1 58 ? 15.631 -10.210 -1.998 1.00 20.23 58 ARG A CA 10
ATOM 5709 C C . ARG A 1 58 ? 15.613 -11.722 -1.815 1.00 13.13 58 ARG A C 10
ATOM 5710 O O . ARG A 1 58 ? 14.735 -12.272 -1.143 1.00 34.53 58 ARG A O 10
ATOM 5718 N N . CYS A 1 59 ? 16.572 -12.363 -2.398 1.00 73.03 59 CYS A N 10
ATOM 5719 C CA . CYS A 1 59 ? 16.682 -13.773 -2.404 1.00 13.45 59 CYS A CA 10
ATOM 5720 C C . CYS A 1 59 ? 17.578 -14.165 -1.261 1.00 34.12 59 CYS A C 10
ATOM 5721 O O . CYS A 1 59 ? 18.706 -13.682 -1.137 1.00 74.34 59 CYS A O 10
ATOM 5724 N N . ILE A 1 60 ? 17.085 -15.008 -0.435 1.00 64.10 60 ILE A N 10
ATOM 5725 C CA . ILE A 1 60 ? 17.763 -15.392 0.779 1.00 64.24 60 ILE A CA 10
ATOM 5726 C C . ILE A 1 60 ? 18.602 -16.540 0.480 1.00 41.15 60 ILE A C 10
ATOM 5727 O O . ILE A 1 60 ? 18.124 -17.454 -0.156 1.00 33.34 60 ILE A O 10
ATOM 5732 N N . ASN A 1 61 ? 19.847 -16.497 0.908 1.00 42.11 61 ASN A N 10
ATOM 5733 C CA . ASN A 1 61 ? 20.767 -17.617 0.738 1.00 12.42 61 ASN A CA 10
ATOM 5734 C C . ASN A 1 61 ? 20.962 -17.871 -0.736 1.00 32.20 61 ASN A C 10
ATOM 5735 O O . ASN A 1 61 ? 21.099 -19.008 -1.157 1.00 35.01 61 ASN A O 10
ATOM 5740 N N . ALA A 1 62 ? 20.926 -16.797 -1.528 1.00 42.41 62 ALA A N 10
ATOM 5741 C CA . ALA A 1 62 ? 21.140 -16.923 -2.935 1.00 22.30 62 ALA A CA 10
ATOM 5742 C C . ALA A 1 62 ? 22.564 -17.364 -3.141 1.00 32.41 62 ALA A C 10
ATOM 5743 O O . ALA A 1 62 ? 23.493 -16.760 -2.615 1.00 14.22 62 ALA A O 10
ATOM 5745 N N . ARG A 1 63 ? 22.719 -18.416 -3.866 1.00 3.14 63 ARG A N 10
ATOM 5746 C CA . ARG A 1 63 ? 23.994 -19.069 -3.984 1.00 41.41 63 ARG A CA 10
ATOM 5747 C C . ARG A 1 63 ? 24.581 -18.928 -5.337 1.00 11.14 63 ARG A C 10
ATOM 5748 O O . ARG A 1 63 ? 25.710 -19.339 -5.589 1.00 44.50 63 ARG A O 10
ATOM 5756 N N . THR A 1 64 ? 23.824 -18.382 -6.209 1.00 30.25 64 THR A N 10
ATOM 5757 C CA . THR A 1 64 ? 24.332 -18.104 -7.522 1.00 21.22 64 THR A CA 10
ATOM 5758 C C . THR A 1 64 ? 24.089 -16.681 -7.910 1.00 35.31 64 THR A C 10
ATOM 5759 O O . THR A 1 64 ? 23.384 -15.930 -7.230 1.00 21.33 64 THR A O 10
ATOM 5763 N N . ALA A 1 65 ? 24.662 -16.340 -9.023 1.00 73.25 65 ALA A N 10
ATOM 5764 C CA . ALA A 1 65 ? 24.430 -15.080 -9.679 1.00 71.33 65 ALA A CA 10
ATOM 5765 C C . ALA A 1 65 ? 23.111 -15.223 -10.413 1.00 34.34 65 ALA A C 10
ATOM 5766 O O . ALA A 1 65 ? 22.528 -16.338 -10.402 1.00 73.24 65 ALA A O 10
ATOM 5768 N N . LYS A 1 66 ? 22.584 -14.143 -10.994 1.00 11.45 66 LYS A N 10
ATOM 5769 C CA . LYS A 1 66 ? 21.332 -14.274 -11.711 1.00 61.42 66 LYS A CA 10
ATOM 5770 C C . LYS A 1 66 ? 21.496 -15.284 -12.841 1.00 31.52 66 LYS A C 10
ATOM 5771 O O . LYS A 1 66 ? 22.582 -15.432 -13.413 1.00 13.04 66 LYS A O 10
ATOM 5777 N N . ASP A 1 67 ? 20.441 -15.930 -13.173 1.00 73.00 67 ASP A N 10
ATOM 5778 C CA . ASP A 1 67 ? 20.532 -17.060 -14.072 1.00 74.21 67 ASP A CA 10
ATOM 5779 C C . ASP A 1 67 ? 20.261 -16.628 -15.498 1.00 63.41 67 ASP A C 10
ATOM 5780 O O . ASP A 1 67 ? 19.327 -15.864 -15.755 1.00 63.32 67 ASP A O 10
ATOM 5785 N N . ASN A 1 68 ? 21.115 -17.051 -16.401 1.00 43.52 68 ASN A N 10
ATOM 5786 C CA . ASN A 1 68 ? 20.991 -16.690 -17.810 1.00 33.12 68 ASN A CA 10
ATOM 5787 C C . ASN A 1 68 ? 20.686 -17.929 -18.665 1.00 50.24 68 ASN A C 10
ATOM 5788 O O . ASN A 1 68 ? 20.410 -17.824 -19.853 1.00 22.34 68 ASN A O 10
ATOM 5793 N N . ARG A 1 69 ? 20.739 -19.099 -18.064 1.00 74.03 69 ARG A N 10
ATOM 5794 C CA . ARG A 1 69 ? 20.536 -20.327 -18.813 1.00 42.22 69 ARG A CA 10
ATOM 5795 C C . ARG A 1 69 ? 19.075 -20.636 -18.926 1.00 14.40 69 ARG A C 10
ATOM 5796 O O . ARG A 1 69 ? 18.620 -21.286 -19.856 1.00 14.44 69 ARG A O 10
ATOM 5804 N N . ASN A 1 70 ? 18.377 -20.200 -17.950 1.00 62.02 70 ASN A N 10
ATOM 5805 C CA . ASN A 1 70 ? 16.938 -20.355 -17.892 1.00 45.01 70 ASN A CA 10
ATOM 5806 C C . ASN A 1 70 ? 16.252 -19.194 -18.582 1.00 22.34 70 ASN A C 10
ATOM 5807 O O . ASN A 1 70 ? 16.403 -18.051 -18.150 1.00 31.50 70 ASN A O 10
ATOM 5812 N N . PRO A 1 71 ? 15.473 -19.466 -19.649 1.00 22.53 71 PRO A N 10
ATOM 5813 C CA . PRO A 1 71 ? 14.712 -18.436 -20.362 1.00 73.05 71 PRO A CA 10
ATOM 5814 C C . PRO A 1 71 ? 13.760 -17.656 -19.441 1.00 22.13 71 PRO A C 10
ATOM 5815 O O . PRO A 1 71 ? 13.548 -16.469 -19.631 1.00 30.41 71 PRO A O 10
ATOM 5819 N N . THR A 1 72 ? 13.211 -18.314 -18.419 1.00 32.14 72 THR A N 10
ATOM 5820 C CA . THR A 1 72 ? 12.316 -17.626 -17.509 1.00 24.41 72 THR A CA 10
ATOM 5821 C C . THR A 1 72 ? 13.075 -16.817 -16.445 1.00 34.22 72 THR A C 10
ATOM 5822 O O . THR A 1 72 ? 12.477 -16.101 -15.653 1.00 22.41 72 THR A O 10
ATOM 5826 N N . CYS A 1 73 ? 14.403 -16.939 -16.438 1.00 44.31 73 CYS A N 10
ATOM 5827 C CA . CYS A 1 73 ? 15.225 -16.088 -15.601 1.00 20.21 73 CYS A CA 10
ATOM 5828 C C . CYS A 1 73 ? 15.691 -14.872 -16.386 1.00 61.33 73 CYS A C 10
ATOM 5829 O O . CYS A 1 73 ? 16.479 -14.043 -15.878 1.00 20.43 73 CYS A O 10
ATOM 5832 N N . TRP A 1 74 ? 15.237 -14.742 -17.628 1.00 21.11 74 TRP A N 10
ATOM 5833 C CA . TRP A 1 74 ? 15.575 -13.577 -18.392 1.00 45.32 74 TRP A CA 10
ATOM 5834 C C . TRP A 1 74 ? 14.653 -12.439 -18.039 1.00 24.22 74 TRP A C 10
ATOM 5835 O O . TRP A 1 74 ? 13.599 -12.248 -18.635 1.00 50.41 74 TRP A O 10
ATOM 5846 N N . ALA A 1 75 ? 15.106 -11.738 -17.028 1.00 60.52 75 ALA A N 10
ATOM 5847 C CA . ALA A 1 75 ? 14.550 -10.583 -16.410 1.00 73.24 75 ALA A CA 10
ATOM 5848 C C . ALA A 1 75 ? 15.317 -10.502 -15.110 1.00 74.03 75 ALA A C 10
ATOM 5849 O O . ALA A 1 75 ? 16.573 -10.453 -15.164 1.00 72.21 75 ALA A O 10
#

Sequence (75 aa):
GCFEDWSRCSPSTASATGVLWRSCDSYCKVCFKADRGECYDSPSLNCPHRLPNNKQCRCINARTAKDNRNPTCWAGCFEDWSRCSPSTASATGVLWRSCDSYCKVCFKADRGECYDSPSLNCPHRLPNNKQCRCINARTAKDNRNPTCWAGCFEDWSRCSPSTASATGVLWRSCDSYCKVCFKADRGECYDSPSLNCPHRLPNNKQCRCINARTAKDNRNPTCWAGCFEDWSRCSPSTASATGVLWRSCDSYCKVCFKADRGECYDSPSLNCPHRLPNNKQCRCINARTAKDNRNPTCWAGCFEDWSRCSPSTASATGVLWRSCDSYCKVCFKADRGECYDSPSLNCPHRLPNNKQCRCINARTAKDNRNPTCWAGCFEDWSRCSPSTASATGVLWRSCDSYCKVCFKADRGECYDSPSLNCPHRLPNNKQCRCINARTAKDNRNPTCWAGCFEDWSRCSPSTASATGVLWRSCDSYCKVCFKADRGECYDSPSLNCP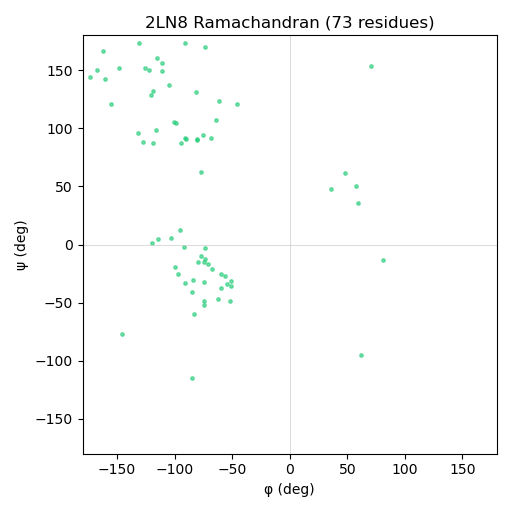HRLPNNKQCRCINARTAKDNRNPTCWAGCFEDWSRCSPSTASATGVLWRSCDSYCKVCFKADRGECYDSPSLNCPHRLPNNKQCRCINARTAKDNRNPTCWAGCFEDWSRCSPSTASATGVLWRSCDSYCKVCFKADRGECYDSPSLNCPHRLPNNKQCRCINARTAKDNRNPTCWAGCFEDWSRCSPSTASATGVLWRSCDSYCKVCFKADRGECYDSPSLNCPHRLPNNKQCRCINARTAKDNRNPTCWA

Solvent-accessible surface area: 4526 Å² total; per-residue (Å²): 39,0,42,0,0,82,10,60,61,28,134,83,48,102,29,42,58,79,80,82,14,38,14,0,23,44,41,0,82,50,0,47,72,6,40,144,7,65,13,72,29,30,114,104,86,122,21,117,80,154,0,124,41,0,135,21,30,138,41,59,97,48,152,55,77,90,18,86,192,42,85,55,2,160,92

CATH classification: 3.30.30.100

Foldseek 3Di:
DEVVLLCLLPPDCRPPRDPQNVLFFVQLCVFLVARGKHRDADDVDGDPYPCSPRNDIDGHRRNHDGHDVDPSSPD

Nearest PDB structures (foldseek):
  2ln8-assembly1_A  TM=7.376E-01  e=1.471E-17  Hirudo medicinalis
  2ln8-assembly1_A  TM=7.774E-01  e=5.159E-15  Hirudo medicinalis
  2ln8-assembly1_A  TM=7.217E-01  e=4.168E-11  Hirudo medicinalis
  2ln8-assembly1_A  TM=7.483E-01  e=7.159E-14  Hirudo medicinalis
  2ln8-assembly1_A  TM=7.497E-01  e=5.454E-12  Hirudo medicinalis

Radius of gyration: 11.7 Å; Cα contacts (8 Å, |Δi|>4): 171; chains: 1; bounding box: 28×27×19 Å